Protein AF-J3M0I5-F1 (afdb_monomer_lite)

Organism: Oryza brachyantha (NCBI:txid4533)

pLDDT: mean 72.11, std 25.93, range [23.72, 98.25]

Foldseek 3Di:
DDDDDDDDDDDDDDDDDDDDDDDDDDDDDPPPPVVVVVPPDDDPDDDDDDDDDDDDDDDDDDDDDDDDDDDDDDDDDDDDDDDDDDDDDDDDPPPPDPPPAADFPPPDDDPDPQADDDLLVVLLVLLVVVQQVLLLVLQQVVPHDDWACCPNCPRNTFDPCVQQVQGGGHPVSLVVQQWQALCCVQVVVPVVSLQRLASYASHDNQSVVQSVLSCVLVSVCCRQQNDVLLVVLQRQQSSQLSLQQSQAPDNPDTGHHSLSSSLLSLLLVLLLCVLPVPRGPPSVVNNVVSVVVLVVVLVVLQDARRGNSSNVRSSLLSNLSSLARVHAFDPPPPPDPPDPDDSGDPVSVVSNVVSVVCNVVSVVVSVVCSNVSHRPCVVPVCSLSSRYDDDPVDDNPD

Sequence (398 aa):
MIKRAKARRFKPQTTSLWSSRHLRVRALPHLQLEQLHRRAVAPITRAGSAKPAAGRRAMSNADVEAGGPGREATTGIKPPPGRYNSSGNGPNAVAPAPPPFYYYDQGAAAQDRHHRTWVVPLVVIANVAMFVVVMYYNNCPANGRDCVGRSFLRRLSFQPFRENPVLGPTAATLRKYGALDWNRVVHGNQAWRLETSTWLHAGLIHLFANMISLLIIGIRLEQQFGFWKVGLVYLVSGFGGSVLSVLFISRNGITVGASGALFGLLGAMLSELITNWTIYSNRCAAMANLIIIAAINLALGILPRVDNFAHIGGFATGFLLGFVLLIQPQFGWSAHPSGTKSRYNAFQIVLLVLSVALLIAGFAAGLISVFKGVDGNAHCSWCHYLTCVPTSSWKCDK

Secondary structure (DSSP, 8-state):
-----------PPP-----------PPPPTTSSHHHHTSS------------------------------------------------------PPPPPSS----TTSS---------HHHHHHHHHHHHHHHHHHHH-HHHH-S--BTHHHHGGGPBPPTTT-TTS---HHHHHHHT-B-HHHHHTS--TTHHHHGGG--SSHHHHHHHHHHHHHHHHHHHHHH-HHHHHHHHHHHHHHHHHHHHHHS-TT--B--THHHHHHHHHHHHHHHHHTTTT-SSHHHHHHHHHHHHHHHHHHTTSTT--HHHHHHHHHHHHHHHHHHSPPPPTT--SS--S---SS-HHHHHHHHHHHHHHHHHHHHHHHHHHTT--GGGG-TTHHHHH---BTTB-S--

Radius of gyration: 33.64 Å; chains: 1; bounding box: 61×93×131 Å

InterPro domains:
  IPR002610 Peptidase S54, RHOMBOID-like [PTHR22936] (109-396)
  IPR022764 Peptidase S54, rhomboid domain [PF01694] (189-326)
  IPR035952 Rhomboid-like superfamily [G3DSA:1.20.1540.10] (111-331)
  IPR035952 Rhomboid-like superfamily [SSF144091] (113-330)

Structure (mmCIF, N/CA/C/O backbone):
data_AF-J3M0I5-F1
#
_entry.id   AF-J3M0I5-F1
#
loop_
_atom_site.group_PDB
_atom_site.id
_atom_site.type_symbol
_atom_site.label_atom_id
_atom_site.label_alt_id
_atom_site.label_comp_id
_atom_site.label_asym_id
_atom_site.label_entity_id
_atom_site.label_seq_id
_atom_site.pdbx_PDB_ins_code
_atom_site.Cartn_x
_atom_site.Cartn_y
_atom_site.Cartn_z
_atom_site.occupancy
_atom_site.B_iso_or_equiv
_atom_site.auth_seq_id
_atom_site.auth_comp_id
_atom_site.auth_asym_id
_atom_site.auth_atom_id
_atom_site.pdbx_PDB_model_num
ATOM 1 N N . MET A 1 1 ? -25.645 28.407 -54.787 1.00 40.44 1 MET A N 1
ATOM 2 C CA . MET A 1 1 ? -25.483 27.000 -55.217 1.00 40.44 1 MET A CA 1
ATOM 3 C C . MET A 1 1 ? -25.709 26.085 -54.022 1.00 40.44 1 MET A C 1
ATOM 5 O O . MET A 1 1 ? -24.934 26.118 -53.080 1.00 40.44 1 MET A O 1
ATOM 9 N N . ILE A 1 2 ? -26.809 25.334 -54.037 1.00 34.69 2 ILE A N 1
ATOM 10 C CA . ILE A 1 2 ? -27.231 24.386 -52.997 1.00 34.69 2 ILE A CA 1
ATOM 11 C C . ILE A 1 2 ? -26.858 22.978 -53.474 1.00 34.69 2 ILE A C 1
ATOM 13 O O . ILE A 1 2 ? -27.265 22.600 -54.571 1.00 34.69 2 ILE A O 1
ATOM 17 N N . LYS A 1 3 ? -26.169 22.172 -52.656 1.00 37.62 3 LYS A N 1
ATOM 18 C CA . LYS A 1 3 ? -26.198 20.704 -52.784 1.00 37.62 3 LYS A CA 1
ATOM 19 C C . LYS A 1 3 ? -26.337 20.046 -51.409 1.00 37.62 3 LYS A C 1
ATOM 21 O O . LYS A 1 3 ? -25.464 20.139 -50.558 1.00 37.62 3 LYS A O 1
ATOM 26 N N . ARG A 1 4 ? -27.490 19.393 -51.230 1.00 38.75 4 ARG A N 1
ATOM 27 C CA . ARG A 1 4 ? -27.859 18.472 -50.144 1.00 38.75 4 ARG A CA 1
ATOM 28 C C . ARG A 1 4 ? -27.265 17.081 -50.411 1.00 38.75 4 ARG A C 1
ATOM 30 O O . ARG A 1 4 ? -27.348 16.612 -51.541 1.00 38.75 4 ARG A O 1
ATOM 37 N N . ALA A 1 5 ? -26.838 16.372 -49.366 1.00 39.53 5 ALA A N 1
ATOM 38 C CA . ALA A 1 5 ? -26.763 14.903 -49.332 1.00 39.53 5 ALA A CA 1
ATOM 39 C C . ALA A 1 5 ? -26.934 14.430 -47.870 1.00 39.53 5 ALA A C 1
ATOM 41 O O . ALA A 1 5 ? -26.056 14.626 -47.043 1.00 39.53 5 ALA A O 1
ATOM 42 N N . LYS A 1 6 ? -28.172 14.175 -47.426 1.00 36.56 6 LYS A N 1
ATOM 43 C CA . LYS A 1 6 ? -28.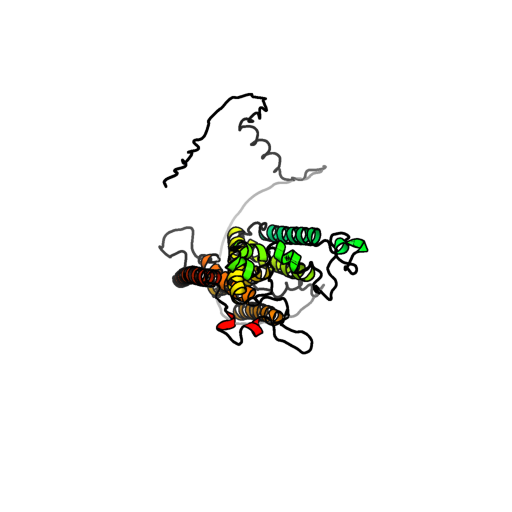838 12.862 -47.250 1.00 36.56 6 LYS A CA 1
ATOM 44 C C . LYS A 1 6 ? -28.169 11.930 -46.219 1.00 36.56 6 LYS A C 1
ATOM 46 O O . LYS A 1 6 ? -27.294 11.135 -46.537 1.00 36.56 6 LYS A O 1
ATOM 51 N N . ALA A 1 7 ? -28.694 11.996 -44.995 1.00 36.69 7 ALA A N 1
ATOM 52 C CA . ALA A 1 7 ? -28.496 11.035 -43.916 1.00 36.69 7 ALA A CA 1
ATOM 53 C C . ALA A 1 7 ? -29.126 9.667 -44.248 1.00 36.69 7 ALA A C 1
ATOM 55 O O . ALA A 1 7 ? -30.229 9.605 -44.801 1.00 36.69 7 ALA A O 1
ATOM 56 N N . ARG A 1 8 ? -28.467 8.569 -43.855 1.00 36.06 8 ARG A N 1
ATOM 57 C CA . ARG A 1 8 ? -29.060 7.222 -43.810 1.00 36.06 8 ARG A CA 1
ATOM 58 C C . ARG A 1 8 ? -29.048 6.694 -42.375 1.00 36.06 8 ARG A C 1
ATOM 60 O O . ARG A 1 8 ? -27.996 6.529 -41.772 1.00 36.06 8 ARG A O 1
ATOM 67 N N . ARG A 1 9 ? -30.256 6.444 -41.860 1.00 31.27 9 ARG A N 1
ATOM 68 C CA . ARG A 1 9 ? -30.563 5.669 -40.649 1.00 31.27 9 ARG A CA 1
ATOM 69 C C . ARG A 1 9 ? -30.159 4.207 -40.853 1.00 31.27 9 ARG A C 1
ATOM 71 O O . ARG A 1 9 ? -30.536 3.625 -41.866 1.00 31.27 9 ARG A O 1
ATOM 78 N N . PHE A 1 10 ? -29.526 3.602 -39.852 1.00 29.73 10 PHE A N 1
ATOM 79 C CA . PHE A 1 10 ? -29.475 2.149 -39.681 1.00 29.73 10 PHE A CA 1
ATOM 80 C C . PHE A 1 10 ? -30.422 1.759 -38.536 1.00 29.73 10 PHE A C 1
ATOM 82 O O . PHE A 1 10 ? -30.301 2.267 -37.424 1.00 29.73 10 PHE A O 1
ATOM 89 N N . LYS A 1 11 ? -31.396 0.893 -38.836 1.00 32.28 11 LYS A N 1
ATOM 90 C CA . LYS A 1 11 ? -32.210 0.140 -37.866 1.00 32.28 11 LYS A CA 1
ATOM 91 C C . LYS A 1 11 ? -31.782 -1.338 -37.931 1.00 32.28 11 LYS A C 1
ATOM 93 O O . LYS A 1 11 ? -31.337 -1.769 -38.995 1.00 32.28 11 LYS A O 1
ATOM 98 N N . PRO A 1 12 ? -31.904 -2.095 -36.829 1.00 33.06 12 PRO A N 1
ATOM 99 C CA . PRO A 1 12 ? -31.340 -3.435 -36.700 1.00 33.06 12 PRO A CA 1
ATOM 100 C C . PRO A 1 12 ? -32.236 -4.485 -37.368 1.00 33.06 12 PRO A C 1
ATOM 102 O O . PRO A 1 12 ? -33.461 -4.404 -37.282 1.00 33.06 12 PRO A O 1
ATOM 105 N N . GLN A 1 13 ? -31.619 -5.47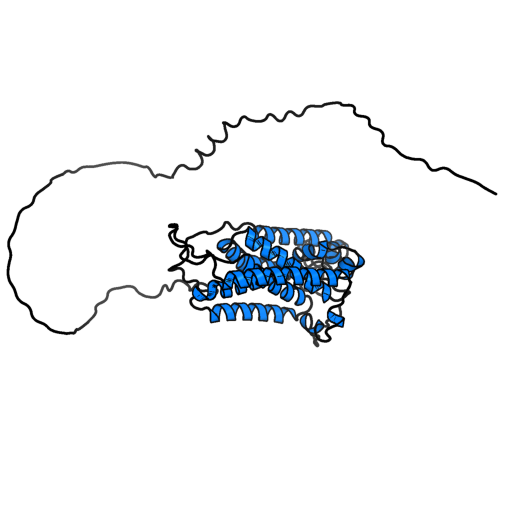7 -38.012 1.00 31.14 13 GLN A N 1
ATOM 106 C CA . GLN A 1 13 ? -32.302 -6.676 -38.490 1.00 31.14 13 GLN A CA 1
ATOM 107 C C . GLN A 1 13 ? -32.185 -7.793 -37.452 1.00 31.14 13 GLN A C 1
ATOM 109 O O . GLN A 1 13 ? -31.100 -8.220 -37.068 1.00 31.14 13 GLN A O 1
ATOM 114 N N . THR A 1 14 ? -33.353 -8.244 -37.019 1.00 33.69 14 THR A N 1
ATOM 115 C CA . THR A 1 14 ? -33.641 -9.513 -36.363 1.00 33.69 14 THR A CA 1
ATOM 116 C C . THR A 1 14 ? -33.675 -10.635 -37.400 1.00 33.69 14 THR A C 1
ATOM 118 O O . THR A 1 14 ? -34.446 -10.525 -38.348 1.00 33.69 14 THR A O 1
ATOM 121 N N . THR A 1 15 ? -32.974 -11.745 -37.165 1.00 32.31 15 THR A N 1
ATOM 122 C CA . THR A 1 15 ? -33.379 -13.076 -37.653 1.00 32.31 15 THR A CA 1
ATOM 123 C C . THR A 1 15 ? -32.883 -14.144 -36.684 1.00 32.31 15 THR A C 1
ATOM 125 O O . THR A 1 15 ? -31.686 -14.396 -36.571 1.00 32.31 15 THR A O 1
ATOM 128 N N . SER A 1 16 ? -33.829 -14.767 -35.983 1.00 27.48 16 SER A N 1
ATOM 129 C CA . SER A 1 16 ? -33.692 -16.095 -35.393 1.00 27.48 16 SER A CA 1
ATOM 130 C C . SER A 1 16 ? -33.729 -17.147 -36.499 1.00 27.48 16 SER A C 1
ATOM 132 O O . SER A 1 16 ? -34.573 -17.020 -37.382 1.00 27.48 16 SER A O 1
ATOM 134 N N . LEU A 1 17 ? -32.935 -18.213 -36.398 1.00 28.36 17 LEU A N 1
ATOM 135 C CA . LEU A 1 17 ? -33.374 -19.571 -36.738 1.00 28.36 17 LEU A CA 1
ATOM 136 C C . LEU A 1 17 ? -32.402 -20.598 -36.144 1.00 28.36 17 LEU A C 1
ATOM 138 O O . LEU A 1 17 ? -31.183 -20.458 -36.190 1.00 28.36 17 LEU A O 1
ATOM 142 N N . TRP A 1 18 ? -33.014 -21.590 -35.511 1.00 26.55 18 TRP A N 1
ATOM 143 C CA . TRP A 1 18 ? -32.438 -22.704 -34.778 1.00 26.55 18 TRP A CA 1
ATOM 144 C C . TRP A 1 18 ? -31.702 -23.712 -35.672 1.00 26.55 18 TRP A C 1
ATOM 146 O O . TRP A 1 18 ? -32.172 -24.036 -36.757 1.00 26.55 18 TRP A O 1
ATOM 156 N N . SER A 1 19 ? -30.666 -24.352 -35.122 1.00 27.03 19 SER A N 1
ATOM 157 C CA . SER A 1 19 ? -30.478 -25.800 -35.282 1.00 27.03 19 SER A CA 1
ATOM 158 C C . SER A 1 19 ? -29.707 -26.375 -34.094 1.00 27.03 19 SER A C 1
ATOM 160 O O . SER A 1 19 ? -28.512 -26.148 -33.912 1.00 27.03 19 SER A O 1
ATOM 162 N N . SER A 1 20 ? -30.437 -27.145 -33.296 1.00 30.17 20 SER A N 1
ATOM 163 C CA . SER A 1 20 ? -30.013 -27.895 -32.122 1.00 30.17 20 SER A CA 1
ATOM 164 C C . SER A 1 20 ? -29.035 -29.027 -32.458 1.00 30.17 20 SER A C 1
ATOM 166 O O . SER A 1 20 ? -29.315 -29.863 -33.315 1.00 30.17 20 SER A O 1
ATOM 168 N N . ARG A 1 21 ? -27.948 -29.151 -31.688 1.00 31.95 21 ARG A N 1
ATOM 169 C CA . ARG A 1 21 ? -27.343 -30.454 -31.365 1.00 31.95 21 ARG A CA 1
ATOM 170 C C . ARG A 1 21 ? -27.165 -30.559 -29.854 1.00 31.95 21 ARG A C 1
ATOM 172 O O . ARG A 1 21 ? -26.627 -29.674 -29.201 1.00 31.95 21 ARG A O 1
ATOM 179 N N . HIS A 1 22 ? -27.727 -31.636 -29.325 1.00 32.34 22 HIS A N 1
ATOM 180 C CA . HIS A 1 22 ? -27.934 -31.931 -27.918 1.00 32.34 22 HIS A CA 1
ATOM 181 C C . HIS A 1 22 ? -26.632 -32.192 -27.143 1.00 32.34 22 HIS A C 1
ATOM 183 O O . HIS A 1 22 ? -25.903 -33.120 -27.477 1.00 32.34 22 HIS A O 1
ATOM 189 N N . LEU A 1 23 ? -26.443 -31.504 -26.013 1.00 30.03 23 LEU A N 1
ATOM 190 C CA . LEU A 1 23 ? -25.776 -32.067 -24.833 1.00 30.03 23 LEU A CA 1
ATOM 191 C C . LEU A 1 23 ? -26.780 -32.025 -23.672 1.00 30.03 23 LEU A C 1
ATOM 193 O O . LEU A 1 23 ? -27.105 -30.963 -23.148 1.00 30.03 23 LEU A O 1
ATOM 197 N N . ARG A 1 24 ? -27.328 -33.189 -23.306 1.00 29.41 24 ARG A N 1
ATOM 198 C CA . ARG A 1 24 ? -28.183 -33.345 -22.121 1.00 29.41 24 ARG A CA 1
ATOM 199 C C . ARG A 1 24 ? -27.282 -33.476 -20.895 1.00 29.41 24 ARG A C 1
ATOM 201 O O . ARG A 1 24 ? -26.680 -34.526 -20.701 1.00 29.41 24 ARG A O 1
ATOM 208 N N . VAL A 1 25 ? -27.234 -32.455 -20.046 1.00 34.16 25 VAL A N 1
ATOM 209 C CA . VAL A 1 25 ? -26.790 -32.617 -18.656 1.00 34.16 25 VAL A CA 1
ATOM 210 C C . VAL A 1 25 ? -28.005 -33.103 -17.867 1.00 34.16 25 VAL A C 1
ATOM 212 O O . VAL A 1 25 ? -28.961 -32.359 -17.661 1.00 34.16 25 VAL A O 1
ATOM 215 N N . ARG A 1 26 ? -28.018 -34.388 -17.497 1.00 31.42 26 ARG A N 1
ATOM 216 C CA . ARG A 1 26 ? -29.010 -34.940 -16.564 1.00 31.42 26 ARG A CA 1
ATOM 217 C C . ARG A 1 26 ? -28.758 -34.337 -15.181 1.00 31.42 26 ARG A C 1
ATOM 219 O O . ARG A 1 26 ? -27.691 -34.541 -14.612 1.00 31.42 26 ARG A O 1
ATOM 226 N N . ALA A 1 27 ? -29.751 -33.635 -14.645 1.00 37.94 27 ALA A N 1
ATOM 227 C CA . ALA A 1 27 ? -29.826 -33.315 -13.228 1.00 37.94 27 ALA A CA 1
ATOM 228 C C . ALA A 1 27 ? -30.004 -34.619 -12.427 1.00 37.94 27 ALA A C 1
ATOM 230 O O . ALA A 1 27 ? -30.891 -35.419 -12.730 1.00 37.94 27 ALA A O 1
ATOM 231 N N . LEU A 1 28 ? -29.141 -34.845 -11.436 1.00 37.66 28 LEU A N 1
ATOM 232 C CA . LEU A 1 28 ? -29.296 -35.916 -10.451 1.00 37.66 28 LEU A CA 1
ATOM 233 C C . LEU A 1 28 ? -30.324 -35.496 -9.383 1.00 37.66 28 LEU A C 1
ATOM 235 O O . LEU A 1 28 ? -30.298 -34.344 -8.946 1.00 37.66 28 LEU A O 1
ATOM 239 N N . PRO A 1 29 ? -31.216 -36.399 -8.939 1.00 37.56 29 PRO A N 1
ATOM 240 C CA . PRO A 1 29 ? -32.193 -36.102 -7.902 1.00 37.56 29 PRO A CA 1
ATOM 241 C C . PRO A 1 29 ? -31.541 -35.989 -6.516 1.00 37.56 29 PRO A C 1
ATOM 243 O O . PRO A 1 29 ? -30.592 -36.691 -6.168 1.00 37.56 29 PRO A O 1
ATOM 246 N N . HIS A 1 30 ? -32.117 -35.101 -5.713 1.00 46.66 30 HIS A N 1
ATOM 247 C CA . HIS A 1 30 ? -31.632 -34.527 -4.455 1.00 46.66 30 HIS A CA 1
ATOM 248 C C . HIS A 1 30 ? -31.525 -35.502 -3.252 1.00 46.66 30 HIS A C 1
ATOM 250 O O . HIS A 1 30 ? -31.496 -35.059 -2.106 1.00 46.66 30 HIS A O 1
ATOM 256 N N . LEU A 1 31 ? -31.465 -36.820 -3.483 1.00 42.38 31 LEU A N 1
ATOM 257 C CA . LEU A 1 31 ? -31.571 -37.860 -2.444 1.00 42.38 31 LEU A CA 1
ATOM 258 C C . LEU A 1 31 ? -30.340 -38.775 -2.287 1.00 42.38 31 LEU A C 1
ATOM 260 O O . LEU A 1 31 ? -30.365 -39.676 -1.454 1.00 42.38 31 LEU A O 1
ATOM 264 N N . GLN A 1 32 ? -29.239 -38.537 -3.012 1.00 41.81 32 GLN A N 1
ATOM 265 C CA . GLN A 1 32 ? -28.004 -39.342 -2.897 1.00 41.81 32 GLN A CA 1
ATOM 266 C C . GLN A 1 32 ? -26.798 -38.632 -2.248 1.00 41.81 32 GLN A C 1
ATOM 268 O O . GLN A 1 32 ? -25.784 -39.283 -2.002 1.00 41.81 32 GLN A O 1
ATOM 273 N N . LEU A 1 33 ? -26.889 -37.343 -1.887 1.00 39.19 33 LEU A N 1
ATOM 274 C CA . LEU A 1 33 ? -25.791 -36.638 -1.195 1.00 39.19 33 LEU A CA 1
ATOM 275 C C . LEU A 1 33 ? -25.746 -36.882 0.331 1.00 39.19 33 LEU A C 1
ATOM 277 O O . LEU A 1 33 ? -24.679 -36.794 0.934 1.00 39.19 33 LEU A O 1
ATOM 281 N N . GLU A 1 34 ? -26.867 -37.254 0.955 1.00 43.03 34 GLU A N 1
ATOM 282 C CA . GLU A 1 34 ? -26.967 -37.514 2.407 1.00 43.03 34 GLU A CA 1
ATOM 283 C C . GLU A 1 34 ? -26.270 -38.823 2.844 1.00 43.03 34 GLU A C 1
ATOM 285 O O . GLU A 1 34 ? -25.836 -38.950 3.989 1.00 43.03 34 GLU A O 1
ATOM 290 N N . GLN A 1 35 ? -26.084 -39.794 1.939 1.00 41.84 35 GLN A N 1
ATOM 291 C CA . GLN A 1 35 ? -25.444 -41.081 2.266 1.00 41.84 35 GLN A CA 1
ATOM 292 C C . GLN A 1 35 ? -23.913 -41.087 2.119 1.00 41.84 35 GLN A C 1
ATOM 294 O O . GLN A 1 35 ? -23.253 -41.920 2.742 1.00 41.84 35 GLN A O 1
ATOM 299 N N . LEU A 1 36 ? -23.323 -40.143 1.375 1.00 37.94 36 LEU A N 1
ATOM 300 C CA . LEU A 1 36 ? -21.862 -39.981 1.314 1.00 37.94 36 LEU A CA 1
ATOM 301 C C . LEU A 1 36 ? -21.307 -39.195 2.510 1.00 37.94 36 LEU A C 1
ATOM 303 O O . LEU A 1 36 ? -20.164 -39.418 2.907 1.00 37.94 36 LEU A O 1
ATOM 307 N N . HIS A 1 37 ? -22.122 -38.354 3.154 1.00 41.34 37 HIS A N 1
ATOM 308 C CA . HIS A 1 37 ? -21.683 -37.574 4.312 1.00 41.34 37 HIS A CA 1
ATOM 309 C C . HIS A 1 37 ? -21.604 -38.398 5.616 1.00 41.34 37 HIS A C 1
ATOM 311 O O . HIS A 1 37 ? -20.812 -38.066 6.499 1.00 41.34 37 HIS A O 1
ATOM 317 N N . ARG A 1 38 ? -22.346 -39.515 5.724 1.00 40.78 38 ARG A N 1
ATOM 318 C CA . ARG A 1 38 ? -22.337 -40.408 6.906 1.00 40.78 38 ARG A CA 1
ATOM 319 C C . ARG A 1 38 ? -21.233 -41.476 6.914 1.00 40.78 38 ARG A C 1
ATOM 321 O O . ARG A 1 38 ? -21.088 -42.170 7.913 1.00 40.78 38 ARG A O 1
ATOM 328 N N . ARG A 1 39 ? -20.440 -41.620 5.842 1.00 40.19 39 ARG A N 1
ATOM 329 C CA . ARG A 1 39 ? -19.335 -42.606 5.765 1.00 40.19 39 ARG A CA 1
ATOM 330 C C . ARG A 1 39 ? -17.931 -42.026 5.981 1.00 40.19 39 ARG A C 1
ATOM 332 O O . ARG A 1 39 ? -16.982 -42.796 6.043 1.00 40.19 39 ARG A O 1
ATOM 339 N N . ALA A 1 40 ? -17.786 -40.709 6.142 1.00 39.78 40 ALA A N 1
ATOM 340 C CA . ALA A 1 40 ? -16.486 -40.067 6.384 1.00 39.78 40 ALA A CA 1
ATOM 341 C C . ALA A 1 40 ? -16.225 -39.700 7.860 1.00 39.78 40 ALA A C 1
ATOM 343 O O . ALA A 1 40 ? -15.152 -39.201 8.184 1.00 39.78 40 ALA A O 1
ATOM 344 N N . VAL A 1 41 ? -17.184 -39.946 8.761 1.00 44.97 41 VAL A N 1
ATOM 345 C CA . VAL A 1 41 ? -17.049 -39.673 10.200 1.00 44.97 41 VAL A CA 1
ATOM 346 C C . VAL A 1 41 ? -17.563 -40.880 10.984 1.00 44.97 41 VAL A C 1
ATOM 348 O O . VAL A 1 41 ? -18.694 -40.900 11.459 1.00 44.97 41 VAL A O 1
ATOM 351 N N . ALA A 1 42 ? -16.731 -41.914 11.087 1.00 32.38 42 ALA A N 1
ATOM 352 C CA . ALA A 1 42 ? -16.881 -42.969 12.085 1.00 32.38 42 ALA A CA 1
ATOM 353 C C . ALA A 1 42 ? -15.592 -43.015 12.930 1.00 32.38 42 ALA A C 1
ATOM 355 O O . ALA A 1 42 ? -14.499 -42.936 12.364 1.00 32.38 42 ALA A O 1
ATOM 356 N N . PRO A 1 43 ? -15.698 -43.077 14.268 1.00 33.06 43 PRO A N 1
ATOM 357 C CA . PRO A 1 43 ? -14.557 -42.974 15.169 1.00 33.06 43 PRO A CA 1
ATOM 358 C C . PRO A 1 43 ? -13.680 -44.231 15.113 1.00 33.06 43 PRO A C 1
ATOM 360 O O . PRO A 1 43 ? -14.177 -45.355 15.059 1.00 33.06 43 PRO A O 1
ATOM 363 N N . ILE A 1 44 ? -12.361 -44.035 15.179 1.00 34.91 44 ILE A N 1
ATOM 364 C CA . ILE A 1 44 ? -11.383 -45.111 15.371 1.00 34.91 44 ILE A CA 1
ATOM 365 C C . ILE A 1 44 ? -11.527 -45.613 16.814 1.00 34.91 44 ILE A C 1
ATOM 367 O O . ILE A 1 44 ? -10.892 -45.101 17.735 1.00 34.91 44 ILE A O 1
ATOM 371 N N . THR A 1 45 ? -12.384 -46.611 17.023 1.00 31.14 45 THR A N 1
ATOM 372 C CA . THR A 1 45 ? -12.400 -47.422 18.245 1.00 31.14 45 THR A CA 1
ATOM 373 C C . THR A 1 45 ? -11.598 -48.697 18.023 1.00 31.14 45 THR A C 1
ATOM 375 O O . THR A 1 45 ? -11.872 -49.495 17.130 1.00 31.14 45 THR A O 1
ATOM 378 N N . ARG A 1 46 ? -10.580 -48.852 18.866 1.00 36.28 46 ARG A N 1
ATOM 379 C CA . ARG A 1 46 ? -9.632 -49.961 18.962 1.00 36.28 46 ARG A CA 1
ATOM 380 C C . ARG A 1 46 ? -10.333 -51.244 19.443 1.00 36.28 46 ARG A C 1
ATOM 382 O O . ARG A 1 46 ? -10.898 -51.248 20.530 1.00 36.28 46 ARG A O 1
ATOM 389 N N . ALA A 1 47 ? -10.228 -52.328 18.677 1.00 30.30 47 ALA A N 1
ATOM 390 C CA . ALA A 1 47 ? -10.462 -53.719 19.094 1.00 30.30 47 ALA A CA 1
ATOM 391 C C . ALA A 1 47 ? -9.727 -54.637 18.094 1.00 30.30 47 ALA A C 1
ATOM 393 O O . ALA A 1 47 ? -9.771 -54.364 16.902 1.00 30.30 47 ALA A O 1
ATOM 394 N N . GLY A 1 48 ? -9.012 -55.706 18.440 1.00 29.28 48 GLY A N 1
ATOM 395 C CA . GLY A 1 48 ? -8.683 -56.351 19.709 1.00 29.28 48 GLY A CA 1
ATOM 396 C C . GLY A 1 48 ? -7.865 -57.622 19.406 1.00 29.28 48 GLY A C 1
ATOM 397 O O . GLY A 1 48 ? -7.814 -58.060 18.260 1.00 29.28 48 GLY A O 1
ATOM 398 N N . SER A 1 49 ? -7.243 -58.232 20.416 1.00 27.38 49 SER A N 1
ATOM 399 C CA . SER A 1 49 ? -6.975 -59.677 20.424 1.00 27.38 49 SER A CA 1
ATOM 400 C C . SER A 1 49 ? -6.904 -60.179 21.868 1.00 27.38 49 SER A C 1
ATOM 402 O O . SER A 1 49 ? -6.287 -59.550 22.723 1.00 27.38 49 SER A O 1
ATOM 404 N N . ALA A 1 50 ? -7.617 -61.279 22.104 1.00 31.75 50 ALA A N 1
ATOM 405 C CA . ALA A 1 50 ? -7.918 -61.959 23.366 1.00 31.75 50 ALA A CA 1
ATOM 406 C C . ALA A 1 50 ? -6.681 -62.695 23.959 1.00 31.75 50 ALA A C 1
ATOM 408 O O . ALA A 1 50 ? -5.673 -62.800 23.269 1.00 31.75 50 ALA A O 1
ATOM 409 N N . LYS A 1 51 ? -6.638 -63.274 25.177 1.00 33.03 51 LYS A N 1
ATOM 410 C CA . LYS A 1 51 ? -7.611 -64.072 25.975 1.00 33.03 51 LYS A CA 1
ATOM 411 C C . LYS A 1 51 ? -6.972 -64.379 27.389 1.00 33.03 51 LYS A C 1
ATOM 413 O O . LYS A 1 51 ? -5.939 -63.786 27.673 1.00 33.03 51 LYS A O 1
ATOM 418 N N . PRO A 1 52 ? -7.498 -65.271 28.270 1.00 44.41 52 PRO A N 1
ATOM 419 C CA . PRO A 1 52 ? -8.302 -64.987 29.479 1.00 44.41 52 PRO A CA 1
ATOM 420 C C . PRO A 1 52 ? -7.652 -65.381 30.843 1.00 44.41 52 PRO A C 1
ATOM 422 O O . PRO A 1 52 ? -6.669 -66.110 30.850 1.00 44.41 52 PRO A O 1
ATOM 425 N N . ALA A 1 53 ? -8.268 -65.007 31.987 1.00 29.19 53 ALA A N 1
ATOM 426 C CA . ALA A 1 53 ? -8.686 -65.923 33.083 1.00 29.19 53 ALA A CA 1
ATOM 427 C C . ALA A 1 53 ? -9.025 -65.229 34.435 1.00 29.19 53 ALA A C 1
ATOM 429 O O . ALA A 1 53 ? -8.221 -64.494 34.986 1.00 29.19 53 ALA A O 1
ATOM 430 N N . ALA A 1 54 ? -10.202 -65.602 34.966 1.00 30.14 54 ALA A N 1
ATOM 431 C CA . ALA A 1 54 ? -10.551 -65.951 36.358 1.00 30.14 54 ALA A CA 1
ATOM 432 C C . ALA A 1 54 ? -10.465 -64.955 37.549 1.00 30.14 54 ALA A C 1
ATOM 434 O O . ALA A 1 54 ? -9.418 -64.420 37.879 1.00 30.14 54 ALA A O 1
ATOM 435 N N . GLY A 1 55 ? -11.571 -64.917 38.321 1.00 27.62 55 GLY A N 1
ATOM 436 C CA . GLY A 1 55 ? -11.613 -64.631 39.773 1.00 27.62 55 GLY A CA 1
ATOM 437 C C . GLY A 1 55 ? -12.563 -63.494 40.180 1.00 27.62 55 GLY A C 1
ATOM 438 O O . GLY A 1 55 ? -12.194 -62.338 40.069 1.00 27.62 55 GLY A O 1
ATOM 439 N N . ARG A 1 56 ? -13.848 -63.769 40.494 1.00 29.55 56 ARG A N 1
ATOM 440 C CA . ARG A 1 56 ? -14.466 -63.708 41.857 1.00 29.55 56 ARG A CA 1
ATOM 441 C C . ARG A 1 56 ? -13.983 -62.506 42.703 1.00 29.55 56 ARG A C 1
ATOM 443 O O . ARG A 1 56 ? -12.796 -62.392 42.935 1.00 29.55 56 ARG A O 1
ATOM 450 N N . ARG A 1 57 ? -14.818 -61.646 43.301 1.00 28.28 57 ARG A N 1
ATOM 451 C CA . ARG A 1 57 ? -16.028 -61.900 44.112 1.00 28.28 57 ARG A CA 1
ATOM 452 C C . ARG A 1 57 ? -16.692 -60.546 44.452 1.00 28.28 57 ARG A C 1
ATOM 454 O O . ARG A 1 57 ? -15.995 -59.548 44.583 1.00 28.28 57 ARG A O 1
ATOM 461 N N . ALA A 1 58 ? -18.012 -60.545 44.620 1.00 27.06 58 ALA A N 1
ATOM 462 C CA . ALA A 1 58 ? -18.816 -59.447 45.163 1.00 27.06 58 ALA A CA 1
ATOM 463 C C . ALA A 1 58 ? -18.978 -59.560 46.696 1.00 27.06 58 ALA A C 1
ATOM 465 O O . ALA A 1 58 ? -18.784 -60.658 47.218 1.00 27.06 58 ALA A O 1
ATOM 466 N N . MET A 1 59 ? -19.367 -58.448 47.346 1.00 27.59 59 MET A N 1
ATOM 467 C CA . MET A 1 59 ? -20.147 -58.247 48.606 1.00 27.59 59 MET A CA 1
ATOM 468 C C . MET A 1 59 ? -19.673 -56.920 49.239 1.00 27.59 59 MET A C 1
ATOM 470 O O . MET A 1 59 ? -18.471 -56.741 49.383 1.00 27.59 59 MET A O 1
ATOM 474 N N . SER A 1 60 ? -20.453 -55.851 49.446 1.00 27.36 60 SER A N 1
ATOM 475 C CA . SER A 1 60 ? -21.782 -55.579 50.041 1.00 27.36 60 SER A CA 1
ATOM 476 C C . SER A 1 60 ? -21.782 -55.316 51.561 1.00 27.36 60 SER A C 1
ATOM 478 O O . SER A 1 60 ? -21.610 -56.249 52.337 1.00 27.36 60 SER A O 1
ATOM 480 N N . ASN A 1 61 ? -22.165 -54.072 51.885 1.00 29.50 61 ASN A N 1
ATOM 481 C CA . ASN A 1 61 ? -23.061 -53.591 52.953 1.00 29.50 61 ASN A CA 1
ATOM 482 C C . ASN A 1 61 ? -22.618 -53.362 54.414 1.00 29.50 61 ASN A C 1
ATOM 484 O O . ASN A 1 61 ? -21.967 -54.198 55.026 1.00 29.50 61 ASN A O 1
ATOM 488 N N . ALA A 1 62 ? -23.229 -52.269 54.919 1.00 29.80 62 ALA A N 1
ATOM 489 C CA . ALA A 1 62 ? -23.743 -51.963 56.268 1.00 29.80 62 ALA A CA 1
ATOM 490 C C . ALA A 1 62 ? -22.705 -51.572 57.339 1.00 29.80 62 ALA A C 1
ATOM 492 O O . ALA A 1 62 ? -21.769 -52.320 57.587 1.00 29.80 62 ALA A O 1
ATOM 493 N N . ASP A 1 63 ? -22.695 -50.340 57.868 1.00 28.17 63 ASP A N 1
ATOM 494 C CA . ASP A 1 63 ? -23.667 -49.588 58.708 1.00 28.17 63 ASP A CA 1
ATOM 495 C C . ASP A 1 63 ? -23.419 -49.790 60.218 1.00 28.17 63 ASP A C 1
ATOM 497 O O . ASP A 1 63 ? -23.074 -50.889 60.640 1.00 28.17 63 ASP A O 1
ATOM 501 N N . VAL A 1 64 ? -23.710 -48.720 60.986 1.00 31.45 64 VAL A N 1
ATOM 502 C CA . VAL A 1 64 ? -24.127 -48.653 62.415 1.00 31.45 64 VAL A CA 1
ATOM 503 C C . VAL A 1 64 ? -23.195 -47.895 63.401 1.00 31.45 64 VAL A C 1
ATOM 505 O O . VAL A 1 64 ? -22.153 -48.398 63.799 1.00 31.45 64 VAL A O 1
ATOM 508 N N . GLU A 1 65 ? -23.692 -46.695 63.786 1.00 28.80 65 GLU A N 1
ATOM 509 C CA . GLU A 1 65 ? -23.756 -46.011 65.117 1.00 28.80 65 GLU A CA 1
ATOM 510 C C . GLU A 1 65 ? -22.484 -45.729 65.952 1.00 28.80 65 GLU A C 1
ATOM 512 O O . GLU A 1 65 ? -21.489 -46.425 65.856 1.00 28.80 65 GLU A O 1
ATOM 517 N N . ALA A 1 66 ? -22.419 -44.803 66.922 1.00 27.41 66 ALA A N 1
ATOM 518 C CA . ALA A 1 66 ? -23.062 -43.537 67.321 1.00 27.41 66 ALA A CA 1
ATOM 519 C C . ALA A 1 66 ? -22.391 -43.122 68.664 1.00 27.41 66 ALA A C 1
ATOM 521 O O . ALA A 1 66 ? -21.998 -43.996 69.432 1.00 27.41 66 ALA A O 1
ATOM 522 N N . GLY A 1 67 ? -22.318 -41.820 68.994 1.00 26.00 67 GLY A N 1
ATOM 523 C CA . GLY A 1 67 ? -22.111 -41.333 70.379 1.00 26.00 67 GLY A CA 1
ATOM 524 C C . GLY A 1 67 ? -20.946 -40.349 70.610 1.00 26.00 67 GLY A C 1
ATOM 525 O O . GLY A 1 67 ? -19.783 -40.723 70.527 1.00 26.00 67 GLY A O 1
ATOM 526 N N . GLY A 1 68 ? -21.261 -39.085 70.941 1.00 23.72 68 GLY A N 1
ATOM 527 C CA . GLY A 1 68 ? -20.331 -38.111 71.565 1.00 23.72 68 GLY A CA 1
ATOM 528 C C . GLY A 1 68 ? -20.408 -38.154 73.107 1.00 23.72 68 GLY A C 1
ATOM 529 O O . GLY A 1 68 ? -20.928 -39.142 73.624 1.00 23.72 68 GLY A O 1
ATOM 530 N N . PRO A 1 69 ? -20.045 -37.094 73.875 1.00 42.12 69 PRO A N 1
ATOM 531 C CA . PRO A 1 69 ? -19.331 -35.848 73.539 1.00 42.12 69 PRO A CA 1
ATOM 532 C C . PRO A 1 69 ? -18.154 -35.516 74.509 1.00 42.12 69 PRO A C 1
ATOM 534 O O . PRO A 1 69 ? -18.023 -36.102 75.578 1.00 42.12 69 PRO A O 1
ATOM 537 N N . GLY A 1 70 ? -17.332 -34.503 74.197 1.00 26.88 70 GLY A N 1
ATOM 538 C CA . GLY A 1 70 ? -16.329 -33.962 75.133 1.00 26.88 70 GLY A CA 1
ATOM 539 C C . GLY A 1 70 ? -15.722 -32.635 74.666 1.00 26.88 70 GLY A C 1
ATOM 540 O O . GLY A 1 70 ? -15.168 -32.557 73.576 1.00 26.88 70 GLY A O 1
ATOM 541 N N . ARG A 1 71 ? -15.888 -31.583 75.477 1.00 27.73 71 ARG A N 1
ATOM 542 C CA . ARG A 1 71 ? -15.396 -30.205 75.288 1.00 27.73 71 ARG A CA 1
ATOM 543 C C . ARG A 1 71 ? -13.894 -30.102 75.580 1.00 27.73 71 ARG A C 1
ATOM 545 O O . ARG A 1 71 ? -13.477 -30.666 76.578 1.00 27.73 71 ARG A O 1
ATOM 552 N N . GLU A 1 72 ? -13.169 -29.249 74.851 1.00 28.16 72 GLU A N 1
ATOM 553 C CA . GLU A 1 72 ? -12.321 -28.189 75.435 1.00 28.16 72 GLU A CA 1
ATOM 554 C C . GLU A 1 72 ? -11.765 -27.242 74.360 1.00 28.16 72 GLU A C 1
ATOM 556 O O . GLU A 1 72 ? -11.456 -27.639 73.239 1.00 28.16 72 GLU A O 1
ATOM 561 N N . ALA A 1 73 ? -11.688 -25.960 74.712 1.00 28.14 73 ALA A N 1
ATOM 562 C CA . ALA A 1 73 ? -11.170 -24.864 73.903 1.00 28.14 73 ALA A CA 1
ATOM 563 C C . ALA A 1 73 ? -9.881 -24.333 74.543 1.00 28.14 73 ALA A C 1
ATOM 565 O O . ALA A 1 73 ? -9.825 -24.267 75.765 1.00 28.14 73 ALA A O 1
ATOM 566 N N . THR A 1 74 ? -8.893 -23.914 73.744 1.00 29.33 74 THR A N 1
ATOM 567 C CA . THR A 1 74 ? -7.888 -22.853 74.037 1.00 29.33 74 THR A CA 1
ATOM 568 C C . THR A 1 74 ? -6.937 -22.725 72.828 1.00 29.33 74 THR A C 1
ATOM 570 O O . THR A 1 74 ? -6.382 -23.708 72.359 1.00 29.33 74 THR A O 1
ATOM 573 N N . THR A 1 75 ? -7.004 -21.620 72.070 1.00 27.75 75 THR A N 1
ATOM 574 C CA . THR A 1 75 ? -6.050 -20.479 72.028 1.00 27.75 75 THR A CA 1
ATOM 575 C C . THR A 1 75 ? -4.592 -20.813 71.676 1.00 27.75 75 THR A C 1
ATOM 577 O O . THR A 1 75 ? -3.943 -21.539 72.418 1.00 27.75 75 THR A O 1
ATOM 580 N N . GLY A 1 76 ? -4.018 -20.140 70.665 1.00 25.89 76 GLY A N 1
ATOM 581 C CA . GLY A 1 76 ? -2.562 -19.908 70.616 1.00 25.89 76 GLY A CA 1
ATOM 582 C C . GLY A 1 76 ? -1.906 -19.909 69.232 1.00 25.89 76 GLY A C 1
ATOM 583 O O . GLY A 1 76 ? -2.078 -20.823 68.442 1.00 25.89 76 GLY A O 1
ATOM 584 N N . ILE A 1 77 ? -1.131 -18.864 68.954 1.00 27.36 77 ILE A N 1
ATOM 585 C CA . ILE A 1 77 ? -0.489 -18.466 67.689 1.00 27.36 77 ILE A CA 1
ATOM 586 C C . ILE A 1 77 ? 0.941 -19.068 67.528 1.00 27.36 77 ILE A C 1
ATOM 588 O O . ILE A 1 77 ? 1.715 -18.894 68.456 1.00 27.36 77 ILE A O 1
ATOM 592 N N . LYS A 1 78 ? 1.281 -19.625 66.329 1.00 28.25 78 LYS A N 1
ATOM 593 C CA . LYS A 1 78 ? 2.603 -19.754 65.588 1.00 28.25 78 LYS A CA 1
ATOM 594 C C . LYS A 1 78 ? 3.896 -20.280 66.309 1.00 28.25 78 LYS A C 1
ATOM 596 O O . LYS A 1 78 ? 3.981 -20.160 67.517 1.00 28.25 78 LYS A O 1
ATOM 601 N N . PRO A 1 79 ? 5.043 -20.581 65.620 1.00 40.62 79 PRO A N 1
ATOM 602 C CA . PRO A 1 79 ? 5.390 -21.265 64.345 1.00 40.62 79 PRO A CA 1
ATOM 603 C C . PRO A 1 79 ? 6.524 -22.361 64.546 1.00 40.62 79 PRO A C 1
ATOM 605 O O . PRO A 1 79 ? 6.493 -23.017 65.577 1.00 40.62 79 PRO A O 1
ATOM 608 N N . PRO A 1 80 ? 7.495 -22.612 63.616 1.00 49.97 80 PRO A N 1
ATOM 609 C CA . PRO A 1 80 ? 7.811 -23.856 62.866 1.00 49.97 80 PRO A CA 1
ATOM 610 C C . PRO A 1 80 ? 8.969 -24.732 63.457 1.00 49.97 80 PRO A C 1
ATOM 612 O O . PRO A 1 80 ? 9.447 -24.429 64.546 1.00 49.97 80 PRO A O 1
ATOM 615 N N . PRO A 1 81 ? 9.477 -25.794 62.774 1.00 35.31 81 PRO A N 1
ATOM 616 C CA . PRO A 1 81 ? 10.637 -25.615 61.871 1.00 35.31 81 PRO A CA 1
ATOM 617 C C . PRO A 1 81 ? 10.687 -26.586 60.665 1.00 35.31 81 PRO A C 1
ATOM 619 O O . PRO A 1 81 ? 10.072 -27.647 60.651 1.00 35.31 81 PRO A O 1
ATOM 622 N N . GLY A 1 82 ? 11.458 -26.230 59.633 1.00 28.64 82 GLY A N 1
ATOM 623 C CA . GLY A 1 82 ? 11.762 -27.123 58.507 1.00 28.64 82 GLY A CA 1
ATOM 624 C C . GLY A 1 82 ? 13.042 -27.941 58.705 1.00 28.64 82 GLY A C 1
ATOM 625 O O . GLY A 1 82 ? 13.943 -27.491 59.406 1.00 28.64 82 GLY A O 1
ATOM 626 N N . ARG A 1 83 ? 13.171 -29.078 58.002 1.00 28.50 83 ARG A N 1
ATOM 627 C CA . ARG A 1 83 ? 14.379 -29.440 57.227 1.00 28.50 83 ARG A CA 1
ATOM 628 C C . ARG A 1 83 ? 14.180 -30.678 56.337 1.00 28.50 83 ARG A C 1
ATOM 630 O O . ARG A 1 83 ? 13.393 -31.563 56.629 1.00 28.50 83 ARG A O 1
ATOM 637 N N . TYR A 1 84 ? 14.936 -30.633 55.244 1.00 31.08 84 TYR A N 1
ATOM 638 C CA . TYR A 1 84 ? 15.048 -31.469 54.045 1.00 31.08 84 TYR A CA 1
ATOM 639 C C . TYR A 1 84 ? 15.478 -32.940 54.227 1.00 31.08 84 TYR A C 1
ATOM 641 O O . TYR A 1 84 ? 16.240 -33.246 55.137 1.00 31.08 84 TYR A O 1
ATOM 649 N N . ASN A 1 85 ? 15.092 -33.785 53.252 1.00 26.50 85 ASN A N 1
ATOM 650 C CA . ASN A 1 85 ? 15.968 -34.581 52.352 1.00 26.50 85 ASN A CA 1
ATOM 651 C C . ASN A 1 85 ? 15.068 -35.286 51.297 1.00 26.50 85 ASN A C 1
ATOM 653 O O . ASN A 1 85 ? 14.204 -36.063 51.678 1.00 26.50 85 ASN A O 1
ATOM 657 N N . SER A 1 86 ? 14.983 -34.909 50.013 1.00 31.64 86 SER A N 1
ATOM 658 C CA . SER A 1 86 ? 15.916 -34.987 48.863 1.00 31.64 86 SER A CA 1
ATOM 659 C C . SER A 1 86 ? 16.211 -36.398 48.323 1.00 31.64 86 SER A C 1
ATOM 661 O O . SER A 1 86 ? 17.044 -37.119 48.862 1.00 31.64 86 SER A O 1
ATOM 663 N N . SER A 1 87 ? 15.568 -36.742 47.200 1.00 28.75 87 SER A N 1
ATOM 664 C CA . SER A 1 87 ? 16.047 -37.601 46.092 1.00 28.75 87 SER A CA 1
ATOM 665 C C . SER A 1 87 ? 14.926 -37.656 45.033 1.00 28.75 87 SER A C 1
ATOM 667 O O . SER A 1 87 ? 13.790 -37.938 45.377 1.00 28.75 87 SER A O 1
ATOM 669 N N . GLY A 1 88 ? 15.081 -37.342 43.748 1.00 27.69 88 GLY A N 1
ATOM 670 C CA . GLY A 1 88 ? 16.186 -36.850 42.935 1.00 27.69 88 GLY A CA 1
ATOM 671 C C . GLY A 1 88 ? 15.642 -36.470 41.540 1.00 27.69 88 GLY A C 1
ATOM 672 O O . GLY A 1 88 ? 14.542 -36.880 41.177 1.00 27.69 88 GLY A O 1
ATOM 673 N N . ASN A 1 89 ? 16.452 -35.708 40.794 1.00 33.69 89 ASN A N 1
ATOM 674 C CA . ASN A 1 89 ? 16.300 -35.174 39.423 1.00 33.69 89 ASN A CA 1
ATOM 675 C C . ASN A 1 89 ? 15.718 -33.751 39.277 1.00 33.69 89 ASN A C 1
ATOM 677 O O . ASN A 1 89 ? 14.532 -33.550 39.037 1.00 33.69 89 ASN A O 1
ATOM 681 N N . GLY A 1 90 ? 16.615 -32.758 39.319 1.00 28.27 90 GLY A N 1
ATOM 682 C CA . GLY A 1 90 ? 16.494 -31.510 38.547 1.00 28.27 90 GLY A CA 1
ATOM 683 C C . GLY A 1 90 ? 17.492 -31.505 37.371 1.00 28.27 90 GLY A C 1
ATOM 684 O O . GLY A 1 90 ? 18.107 -32.542 37.122 1.00 28.27 90 GLY A O 1
ATOM 685 N N . PRO A 1 91 ? 17.766 -30.359 36.716 1.00 44.34 91 PRO A N 1
ATOM 686 C CA . PRO A 1 91 ? 17.011 -29.106 36.707 1.00 44.34 91 PRO A CA 1
ATOM 687 C C . PRO A 1 91 ? 16.692 -28.605 35.272 1.00 44.34 91 PRO A C 1
ATOM 689 O O . PRO A 1 91 ? 17.354 -28.952 34.302 1.00 44.34 91 PRO A O 1
ATOM 692 N N . ASN A 1 92 ? 15.720 -27.696 35.159 1.00 41.03 92 ASN A N 1
ATOM 693 C CA . ASN A 1 92 ? 15.583 -26.734 34.053 1.00 41.03 92 ASN A CA 1
ATOM 694 C C . ASN A 1 92 ? 15.351 -27.281 32.631 1.00 41.03 92 ASN A C 1
ATOM 696 O O . ASN A 1 92 ? 16.165 -27.078 31.735 1.00 41.03 92 ASN A O 1
ATOM 700 N N . ALA A 1 93 ? 14.151 -27.795 32.364 1.00 35.66 93 ALA A N 1
ATOM 701 C CA . ALA A 1 93 ? 13.526 -27.563 31.062 1.00 35.66 93 ALA A CA 1
ATOM 702 C C . ALA A 1 93 ? 12.563 -26.378 31.209 1.00 35.66 93 ALA A C 1
ATOM 704 O O . ALA A 1 93 ? 11.351 -26.544 31.336 1.00 35.66 93 ALA A O 1
ATOM 705 N N . VAL A 1 94 ? 13.121 -25.165 31.252 1.00 43.91 94 VAL A N 1
ATOM 706 C CA . VAL A 1 94 ? 12.340 -23.965 30.941 1.00 43.91 94 VAL A CA 1
ATOM 707 C C . VAL A 1 94 ? 11.887 -24.167 29.502 1.00 43.91 94 VAL A C 1
ATOM 709 O O . VAL A 1 94 ? 12.717 -24.173 28.593 1.00 43.91 94 VAL A O 1
ATOM 712 N N . ALA A 1 95 ? 10.594 -24.429 29.301 1.00 41.72 95 ALA A N 1
ATOM 713 C CA . ALA A 1 95 ? 10.014 -24.416 27.967 1.00 41.72 95 ALA A CA 1
ATOM 714 C C . ALA A 1 95 ? 10.471 -23.116 27.284 1.00 41.72 95 ALA A C 1
ATOM 716 O O . ALA A 1 95 ? 10.420 -22.067 27.937 1.00 41.72 95 ALA A O 1
ATOM 717 N N . PRO A 1 96 ? 10.984 -23.160 26.041 1.00 39.06 96 PRO A N 1
ATOM 718 C CA . PRO A 1 96 ? 11.510 -21.968 25.397 1.00 39.06 96 PRO A CA 1
ATOM 719 C C . PRO A 1 96 ? 10.436 -20.886 25.445 1.00 39.06 96 PRO A C 1
ATOM 721 O O . PRO A 1 96 ? 9.308 -21.103 24.995 1.00 39.06 96 PRO A O 1
ATOM 724 N N . ALA A 1 97 ? 10.780 -19.751 26.058 1.00 45.41 97 ALA A N 1
ATOM 725 C CA . ALA A 1 97 ? 9.898 -18.603 26.094 1.00 45.41 97 ALA A CA 1
ATOM 726 C C . ALA A 1 97 ? 9.480 -18.300 24.645 1.00 45.41 97 ALA A C 1
ATOM 728 O O . ALA A 1 97 ? 10.355 -18.198 23.775 1.00 45.41 97 ALA A O 1
ATOM 729 N N . PRO A 1 98 ? 8.173 -18.208 24.351 1.00 44.81 98 PRO A N 1
ATOM 730 C CA . PRO A 1 98 ? 7.737 -17.822 23.023 1.00 44.81 98 PRO A CA 1
ATOM 731 C C . PRO A 1 98 ? 8.320 -16.439 22.683 1.00 44.81 98 PRO A C 1
ATOM 733 O O . PRO A 1 98 ? 8.573 -15.634 23.586 1.00 44.81 98 PRO A O 1
ATOM 736 N N . PRO A 1 99 ? 8.569 -16.150 21.393 1.00 38.59 99 PRO A N 1
ATOM 737 C CA . PRO A 1 99 ? 9.162 -14.886 20.969 1.00 38.59 99 PRO A CA 1
ATOM 738 C C . PRO A 1 99 ? 8.355 -13.686 21.504 1.00 38.59 99 PRO A C 1
ATOM 740 O O . PRO A 1 99 ? 7.142 -13.804 21.692 1.00 38.59 99 PRO A O 1
ATOM 743 N N . PRO A 1 100 ? 8.988 -12.517 21.727 1.00 41.09 100 PRO A N 1
ATOM 744 C CA . PRO A 1 100 ? 8.470 -11.423 22.562 1.00 41.09 100 PRO A CA 1
ATOM 745 C C . PRO A 1 100 ? 7.343 -10.593 21.914 1.00 41.09 100 PRO A C 1
ATOM 747 O O . PRO A 1 100 ? 7.210 -9.394 22.160 1.00 41.09 100 PRO A O 1
ATOM 750 N N . PHE A 1 101 ? 6.500 -11.205 21.088 1.00 43.12 101 PHE A N 1
ATOM 751 C CA . PHE A 1 101 ? 5.412 -10.528 20.399 1.00 43.12 101 PHE A CA 1
ATOM 752 C C . PHE A 1 101 ? 4.067 -10.806 21.082 1.00 43.12 101 PHE A C 1
ATOM 754 O O . PHE A 1 101 ? 3.336 -11.734 20.738 1.00 43.12 101 PHE A O 1
ATOM 761 N N . TYR A 1 102 ? 3.746 -9.896 22.010 1.00 45.84 102 TYR A N 1
ATOM 762 C CA . TYR A 1 102 ? 2.434 -9.647 22.623 1.00 45.84 102 TYR A CA 1
ATOM 763 C C . TYR A 1 102 ? 1.940 -10.732 23.589 1.00 45.84 102 TYR A C 1
ATOM 765 O O . TYR A 1 102 ? 1.233 -11.660 23.198 1.00 45.84 102 TYR A O 1
ATOM 773 N N . TYR A 1 103 ? 2.247 -10.549 24.880 1.00 39.09 103 TYR A N 1
ATOM 774 C CA . TYR A 1 103 ? 1.572 -11.252 25.973 1.00 39.09 103 TYR A CA 1
ATOM 775 C C . TYR A 1 103 ? 0.094 -10.827 25.997 1.00 39.09 103 TYR A C 1
ATOM 777 O O . TYR A 1 103 ? -0.255 -9.732 26.439 1.00 39.09 103 TYR A O 1
ATOM 785 N N . TYR A 1 104 ? -0.762 -11.691 25.459 1.00 44.91 104 TYR A N 1
ATOM 786 C CA . TYR A 1 104 ? -2.198 -11.694 25.710 1.00 44.91 104 TYR A CA 1
ATOM 787 C C . TYR A 1 104 ? -2.396 -12.531 26.976 1.00 44.91 104 TYR A C 1
ATOM 789 O O . TYR A 1 104 ? -1.852 -13.635 27.048 1.00 44.91 104 TYR A O 1
ATOM 797 N N . ASP A 1 105 ? -3.109 -12.030 27.983 1.00 40.78 105 ASP A N 1
ATOM 798 C CA . ASP A 1 105 ? -3.434 -12.859 29.144 1.00 40.78 105 ASP A CA 1
ATOM 799 C C . ASP A 1 105 ? -4.438 -13.938 28.705 1.00 40.78 105 ASP A C 1
ATOM 801 O O . ASP A 1 105 ? -5.626 -13.678 28.507 1.00 40.78 105 ASP A O 1
ATOM 805 N N . GLN A 1 106 ? -3.931 -15.148 28.457 1.00 44.88 106 GLN A N 1
ATOM 806 C CA . GLN A 1 106 ? -4.721 -16.304 28.026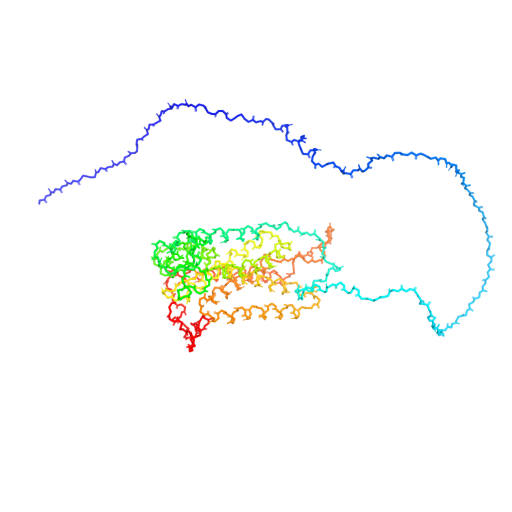 1.00 44.88 106 GLN A CA 1
ATOM 807 C C . GLN A 1 106 ? -5.689 -16.794 29.117 1.00 44.88 106 GLN A C 1
ATOM 809 O O . GLN A 1 106 ? -6.571 -17.596 28.815 1.00 44.88 106 GLN A O 1
ATOM 814 N N . GLY A 1 107 ? -5.562 -16.325 30.365 1.00 36.81 107 GLY A N 1
ATOM 815 C CA . GLY A 1 107 ? -6.252 -16.907 31.515 1.00 36.81 107 GLY A CA 1
ATOM 816 C C . GLY A 1 107 ? -7.732 -16.549 31.686 1.00 36.81 107 GLY A C 1
ATOM 817 O O . GLY A 1 107 ? -8.430 -17.280 32.382 1.00 36.81 107 GLY A O 1
ATOM 818 N N . ALA A 1 108 ? -8.242 -15.467 31.082 1.00 38.00 108 ALA A N 1
ATOM 819 C CA . ALA A 1 108 ? -9.570 -14.949 31.455 1.00 38.00 108 ALA A CA 1
ATOM 820 C C . ALA A 1 108 ? -10.546 -14.634 30.302 1.00 38.00 108 ALA A C 1
ATOM 822 O O . ALA A 1 108 ? -11.716 -14.372 30.575 1.00 38.00 108 ALA A O 1
ATOM 823 N N . ALA A 1 109 ? -10.119 -14.647 29.029 1.00 44.72 109 ALA A N 1
ATOM 824 C CA . ALA A 1 109 ? -10.908 -14.016 27.955 1.00 44.72 109 ALA A CA 1
ATOM 825 C C . ALA A 1 109 ? -10.920 -14.716 26.578 1.00 44.72 109 ALA A C 1
ATOM 827 O O . ALA A 1 109 ? -11.564 -14.220 25.657 1.00 44.72 109 ALA A O 1
ATOM 828 N N . ALA A 1 110 ? -10.257 -15.854 26.375 1.00 43.94 110 ALA A N 1
ATOM 829 C CA . ALA A 1 110 ? -10.198 -16.481 25.050 1.00 43.94 110 ALA A CA 1
ATOM 830 C C . ALA A 1 110 ? -11.193 -17.642 24.929 1.00 43.94 110 ALA A C 1
ATOM 832 O O . ALA A 1 110 ? -10.830 -18.809 25.026 1.00 43.94 110 ALA A O 1
ATOM 833 N N . GLN A 1 111 ? -12.468 -17.332 24.695 1.00 44.41 111 GLN A N 1
ATOM 834 C CA . GLN A 1 111 ? -13.389 -18.341 24.177 1.00 44.41 111 GLN A CA 1
ATOM 835 C C . GLN A 1 111 ? -13.090 -18.524 22.680 1.00 44.41 111 GLN A C 1
ATOM 837 O O . GLN A 1 111 ? -13.526 -17.733 21.841 1.00 44.41 111 GLN A O 1
ATOM 842 N N . ASP A 1 112 ? -12.269 -19.539 22.400 1.00 48.28 112 ASP A N 1
ATOM 843 C CA . ASP A 1 112 ? -11.812 -20.065 21.108 1.00 48.28 112 ASP A CA 1
ATOM 844 C C . ASP A 1 112 ? -12.807 -19.891 19.944 1.00 48.28 112 ASP A C 1
ATOM 846 O O . ASP A 1 112 ? -13.613 -20.767 19.622 1.00 48.28 112 ASP A O 1
ATOM 850 N N . ARG A 1 113 ? -12.702 -18.774 19.222 1.00 56.91 113 ARG A N 1
ATOM 851 C CA . ARG A 1 113 ? -13.147 -18.690 17.825 1.00 56.91 113 ARG A CA 1
ATOM 852 C C . ARG A 1 113 ? -11.936 -18.455 16.945 1.00 56.91 113 ARG A C 1
ATOM 854 O O . ARG A 1 113 ? -11.728 -17.371 16.417 1.00 56.91 113 ARG A O 1
ATOM 861 N N . HIS A 1 114 ? -11.134 -19.500 16.799 1.00 65.69 114 HIS A N 1
ATOM 862 C CA . HIS A 1 114 ? -10.043 -19.503 15.843 1.00 65.69 114 HIS A CA 1
ATOM 863 C C . HIS A 1 114 ? -10.639 -19.571 14.432 1.00 65.69 114 HIS A C 1
ATOM 865 O O . HIS A 1 114 ? -11.132 -20.613 13.986 1.00 65.69 114 HIS A O 1
ATOM 871 N N . HIS A 1 115 ? -10.685 -18.433 13.744 1.00 80.94 115 HIS A N 1
ATOM 872 C CA . HIS A 1 115 ? -11.191 -18.391 12.379 1.00 80.94 115 HIS A CA 1
ATOM 873 C C . HIS A 1 115 ? -10.258 -19.167 11.439 1.00 80.94 115 HIS A C 1
ATOM 875 O O . HIS A 1 115 ? -9.039 -19.191 11.611 1.00 80.94 115 HIS A O 1
ATOM 881 N N . ARG A 1 116 ? -10.835 -19.813 10.417 1.00 85.31 116 ARG A N 1
ATOM 882 C CA . ARG A 1 116 ? -10.045 -20.468 9.368 1.00 85.31 116 ARG A CA 1
ATOM 883 C C . ARG A 1 116 ? -9.269 -19.413 8.591 1.00 85.31 116 ARG A C 1
ATOM 885 O O . ARG A 1 116 ? -9.878 -18.486 8.061 1.00 85.31 116 ARG A O 1
ATOM 892 N N . THR A 1 117 ? -7.962 -19.610 8.485 1.00 90.94 117 THR A N 1
ATOM 893 C CA . THR A 1 117 ? -7.068 -18.742 7.722 1.00 90.94 117 THR A CA 1
ATOM 894 C C . THR A 1 117 ? -6.935 -19.235 6.300 1.00 90.94 117 THR A C 1
ATOM 896 O O . THR A 1 117 ? -6.410 -20.327 6.068 1.00 90.94 117 THR A O 1
ATOM 899 N N . TRP A 1 118 ? -7.401 -18.446 5.346 1.00 94.31 118 TRP A N 1
ATOM 900 C CA . TRP A 1 118 ? -7.287 -18.793 3.932 1.00 94.31 118 TRP A CA 1
ATOM 901 C C . TRP A 1 118 ? -7.086 -17.568 3.047 1.00 94.31 118 TRP A C 1
ATOM 903 O O . TRP A 1 118 ? -6.430 -17.696 2.015 1.00 94.31 118 TRP A O 1
ATOM 913 N N . VAL A 1 119 ? -7.567 -16.385 3.451 1.00 95.88 119 VAL A N 1
ATOM 914 C CA . VAL A 1 119 ? -7.372 -15.152 2.681 1.00 95.88 119 VAL A CA 1
ATOM 915 C C . VAL A 1 119 ? -5.902 -14.765 2.676 1.00 95.88 119 VAL A C 1
ATOM 917 O O . VAL A 1 119 ? -5.363 -14.490 1.609 1.00 95.88 119 VAL A O 1
ATOM 920 N N . VAL A 1 120 ? -5.221 -14.794 3.822 1.00 96.00 120 VAL A N 1
ATOM 921 C CA . VAL A 1 120 ? -3.813 -14.379 3.888 1.00 96.00 120 VAL A CA 1
ATOM 922 C C . VAL A 1 120 ? -2.906 -15.296 3.051 1.00 96.00 120 VAL A C 1
ATOM 924 O O . VAL A 1 120 ? -2.186 -14.777 2.193 1.00 96.00 120 VAL A O 1
ATOM 927 N N . PRO A 1 121 ? -2.971 -16.639 3.179 1.00 96.56 121 PRO A N 1
ATOM 928 C CA . PRO A 1 121 ? -2.258 -17.536 2.268 1.00 96.56 121 PRO A CA 1
ATOM 929 C C . PRO A 1 121 ? -2.617 -17.326 0.790 1.00 96.56 121 PRO A C 1
ATOM 931 O O . PRO A 1 121 ? -1.732 -17.362 -0.065 1.00 96.56 121 PRO A O 1
ATOM 934 N N . LEU A 1 122 ? -3.891 -17.070 0.471 1.00 97.12 122 LEU A N 1
ATOM 935 C CA . LEU A 1 122 ? -4.329 -16.820 -0.904 1.00 97.12 122 LEU A CA 1
ATOM 936 C C . LEU A 1 122 ? -3.714 -15.535 -1.475 1.00 97.12 122 LEU A C 1
ATOM 938 O O . LEU A 1 122 ? -3.248 -15.541 -2.613 1.00 97.12 122 LEU A O 1
ATOM 942 N N . VAL A 1 123 ? -3.663 -14.457 -0.689 1.00 97.31 123 VAL A N 1
ATOM 943 C CA . VAL A 1 123 ? -3.003 -13.202 -1.080 1.00 97.31 123 VAL A CA 1
ATOM 944 C C . VAL A 1 123 ? -1.514 -13.438 -1.331 1.00 97.31 123 VAL A C 1
ATOM 946 O O . VAL A 1 123 ? -0.977 -12.933 -2.318 1.00 97.31 123 VAL A O 1
ATOM 949 N N . VAL A 1 124 ? -0.848 -14.245 -0.500 1.00 97.75 124 VAL A N 1
ATOM 950 C CA . VAL A 1 124 ? 0.562 -14.609 -0.716 1.00 97.75 124 VAL A CA 1
ATOM 951 C C . VAL A 1 124 ? 0.745 -15.348 -2.039 1.00 97.75 124 VAL A C 1
ATOM 953 O O . VAL A 1 124 ? 1.583 -14.960 -2.854 1.00 97.75 124 VAL A O 1
ATOM 956 N N . ILE A 1 125 ? -0.077 -16.367 -2.297 1.00 98.19 125 ILE A N 1
ATOM 957 C CA . ILE A 1 125 ? -0.043 -17.132 -3.550 1.00 98.19 125 ILE A CA 1
ATOM 958 C C . ILE A 1 125 ? -0.285 -16.215 -4.755 1.00 98.19 125 ILE A C 1
ATOM 960 O O . ILE A 1 125 ? 0.444 -16.305 -5.742 1.00 98.19 125 ILE A O 1
ATOM 964 N N . ALA A 1 126 ? -1.259 -15.307 -4.674 1.00 97.88 126 ALA A N 1
ATOM 965 C CA . ALA A 1 126 ? -1.572 -14.369 -5.748 1.00 97.88 126 ALA A CA 1
ATOM 966 C C . ALA A 1 126 ? -0.396 -13.426 -6.059 1.00 97.88 126 ALA A C 1
ATOM 968 O O . ALA A 1 126 ? -0.062 -13.228 -7.227 1.00 97.88 126 ALA A O 1
ATOM 969 N N . ASN A 1 127 ? 0.284 -12.902 -5.036 1.00 98.06 127 ASN A N 1
ATOM 970 C CA . ASN A 1 127 ? 1.464 -12.049 -5.212 1.00 98.06 127 ASN A CA 1
ATOM 971 C C . ASN A 1 127 ? 2.654 -12.806 -5.812 1.00 98.06 127 ASN A C 1
ATOM 973 O O . ASN A 1 127 ? 3.323 -12.297 -6.714 1.00 98.06 127 ASN A O 1
ATOM 977 N N . VAL A 1 128 ? 2.895 -14.041 -5.363 1.00 98.25 128 VAL A N 1
ATOM 978 C CA . VAL A 1 128 ? 3.932 -14.909 -5.940 1.00 98.25 128 VAL A CA 1
ATOM 979 C C . VAL A 1 128 ? 3.615 -15.229 -7.402 1.00 98.25 128 VAL A C 1
ATOM 981 O O . VAL A 1 128 ? 4.485 -15.091 -8.263 1.00 98.25 128 VAL A O 1
ATOM 984 N N . ALA A 1 129 ? 2.369 -15.594 -7.710 1.00 98.12 129 ALA A N 1
ATOM 985 C CA . ALA A 1 129 ? 1.933 -15.870 -9.075 1.00 98.12 129 ALA A CA 1
ATOM 986 C C . ALA A 1 129 ? 2.096 -14.639 -9.977 1.00 98.12 129 ALA A C 1
ATOM 988 O O . ALA A 1 129 ? 2.651 -14.747 -11.073 1.00 98.12 129 ALA A O 1
ATOM 989 N N . MET A 1 130 ? 1.686 -13.459 -9.504 1.00 97.81 130 MET A N 1
ATOM 990 C CA . MET A 1 130 ? 1.831 -12.220 -10.263 1.00 97.81 130 MET A CA 1
ATOM 991 C C . MET A 1 130 ? 3.303 -11.869 -10.504 1.00 97.81 130 MET A C 1
ATOM 993 O O . MET A 1 130 ? 3.670 -11.485 -11.616 1.00 97.81 130 MET A O 1
ATOM 997 N N . PHE A 1 131 ? 4.177 -12.074 -9.515 1.00 97.69 131 PHE A N 1
ATOM 998 C CA . PHE A 1 131 ? 5.617 -11.890 -9.694 1.00 97.69 131 PHE A CA 1
ATOM 999 C C . PHE A 1 131 ? 6.189 -12.824 -10.771 1.00 97.69 131 PHE A C 1
ATOM 1001 O O . PHE A 1 131 ? 6.926 -12.370 -11.648 1.00 97.69 131 PHE A O 1
ATOM 1008 N N . VAL A 1 132 ? 5.803 -14.105 -10.770 1.00 97.44 132 VAL A N 1
ATOM 1009 C CA . VAL A 1 132 ? 6.213 -15.068 -11.808 1.00 97.44 132 VAL A CA 1
ATOM 1010 C C . VAL A 1 132 ? 5.729 -14.631 -13.193 1.00 97.44 132 VAL A C 1
ATOM 1012 O O . VAL A 1 132 ? 6.509 -14.662 -14.146 1.00 97.44 132 VAL A O 1
ATOM 1015 N N . VAL A 1 133 ? 4.481 -14.169 -13.312 1.00 97.25 133 VAL A N 1
ATOM 1016 C CA . VAL A 1 133 ? 3.924 -13.644 -14.571 1.00 97.25 133 VAL A CA 1
ATOM 1017 C C . VAL A 1 133 ? 4.737 -12.449 -15.071 1.00 97.25 133 VAL A C 1
ATOM 1019 O O . VAL A 1 133 ? 5.160 -12.427 -16.228 1.00 97.25 133 VAL A O 1
ATOM 1022 N N . VAL A 1 134 ? 5.014 -11.474 -14.206 1.00 97.19 134 VAL A N 1
ATOM 1023 C CA . VAL A 1 134 ? 5.813 -10.292 -14.561 1.00 97.19 134 VAL A CA 1
ATOM 1024 C C . VAL A 1 134 ? 7.216 -10.693 -15.014 1.00 97.19 134 VAL A C 1
ATOM 1026 O O . VAL A 1 134 ? 7.686 -10.207 -16.043 1.00 97.19 134 VAL A O 1
ATOM 1029 N N . MET A 1 135 ? 7.870 -11.613 -14.303 1.00 96.31 135 MET A N 1
ATOM 1030 C CA . MET A 1 135 ? 9.199 -12.110 -14.668 1.00 96.31 135 MET A CA 1
ATOM 1031 C C . MET A 1 135 ? 9.194 -12.856 -16.006 1.00 96.31 135 MET A C 1
ATOM 1033 O O . MET A 1 135 ? 10.091 -12.662 -16.828 1.00 96.31 135 MET A O 1
ATOM 1037 N N . TYR A 1 136 ? 8.152 -13.645 -16.270 1.00 95.38 136 TYR A N 1
ATOM 1038 C CA . TYR A 1 136 ? 7.978 -14.351 -17.537 1.00 95.38 136 TYR A CA 1
ATOM 1039 C C . TYR A 1 136 ? 7.884 -13.384 -18.722 1.00 95.38 136 TYR A C 1
ATOM 1041 O O . TYR A 1 136 ? 8.470 -13.627 -19.782 1.00 95.38 136 TYR A O 1
ATOM 1049 N N . TYR A 1 137 ? 7.172 -12.271 -18.562 1.00 94.69 137 TYR A N 1
ATOM 1050 C CA . TYR A 1 137 ? 7.059 -11.261 -19.613 1.00 94.69 137 TYR A CA 1
ATOM 1051 C C . TYR A 1 137 ? 8.245 -10.300 -19.684 1.00 94.69 137 TYR A C 1
ATOM 1053 O O . TYR A 1 137 ? 8.530 -9.802 -20.771 1.00 94.69 137 TYR A O 1
ATOM 1061 N N . ASN A 1 138 ? 8.960 -10.082 -18.578 1.00 94.62 138 ASN A N 1
ATOM 1062 C CA . ASN A 1 138 ? 10.200 -9.307 -18.564 1.00 94.62 138 ASN A CA 1
ATOM 1063 C C . ASN A 1 138 ? 11.257 -9.926 -19.492 1.00 94.62 138 ASN A C 1
ATOM 1065 O O . ASN A 1 138 ? 11.896 -9.199 -20.248 1.00 94.62 138 ASN A O 1
ATOM 1069 N N . ASN A 1 139 ? 11.414 -11.258 -19.445 1.00 92.88 139 ASN A N 1
ATOM 1070 C CA . ASN A 1 139 ? 12.264 -12.043 -20.347 1.00 92.88 139 ASN A CA 1
ATOM 1071 C C . ASN A 1 139 ? 13.626 -11.385 -20.645 1.00 92.88 139 ASN A C 1
ATOM 1073 O O . ASN A 1 139 ? 13.946 -11.078 -21.797 1.00 92.88 139 ASN A O 1
ATOM 1077 N N . CYS A 1 140 ? 14.428 -11.162 -19.600 1.00 92.50 140 CYS A N 1
ATOM 1078 C CA . CYS A 1 140 ? 15.727 -10.496 -19.724 1.00 92.50 140 CYS A CA 1
ATOM 1079 C C . CYS A 1 140 ? 16.612 -11.081 -20.848 1.00 92.50 140 CYS A C 1
ATOM 1081 O O . CYS A 1 140 ? 17.110 -10.298 -21.657 1.00 92.50 140 CYS A O 1
ATOM 1083 N N . PRO A 1 141 ? 16.768 -12.417 -21.004 1.00 90.88 141 PRO A N 1
ATOM 1084 C CA . PRO A 1 141 ? 17.699 -12.971 -21.992 1.00 90.88 141 PRO A CA 1
ATOM 1085 C C . PRO A 1 141 ? 17.359 -12.679 -23.457 1.00 90.88 141 PRO A C 1
ATOM 1087 O O . PRO A 1 141 ? 18.235 -12.833 -24.306 1.00 90.88 141 PRO A O 1
ATOM 1090 N N . ALA A 1 142 ? 16.113 -12.298 -23.760 1.00 88.00 142 ALA A N 1
ATOM 1091 C CA . ALA A 1 142 ? 15.709 -11.908 -25.110 1.00 88.00 142 ALA A CA 1
ATOM 1092 C C . ALA A 1 142 ? 16.104 -10.464 -25.458 1.00 88.00 142 ALA A C 1
ATOM 1094 O O . ALA A 1 142 ? 16.282 -10.156 -26.631 1.00 88.00 142 ALA A O 1
ATOM 1095 N N . ASN A 1 143 ? 16.254 -9.598 -24.451 1.00 77.94 143 ASN A N 1
ATOM 1096 C CA . ASN A 1 143 ? 16.470 -8.159 -24.630 1.00 77.94 143 ASN A CA 1
ATOM 1097 C C . ASN A 1 143 ? 17.833 -7.676 -24.095 1.00 77.94 143 ASN A C 1
ATOM 1099 O O . ASN A 1 143 ? 18.228 -6.547 -24.373 1.00 77.94 143 ASN A O 1
ATOM 1103 N N . GLY A 1 144 ? 18.557 -8.506 -23.334 1.00 73.81 144 GLY A N 1
ATOM 1104 C CA . GLY A 1 144 ? 19.819 -8.160 -22.677 1.00 73.81 144 GLY A CA 1
ATOM 1105 C C . GLY A 1 144 ? 20.867 -9.277 -22.729 1.00 73.81 144 GLY A C 1
ATOM 1106 O O . GLY A 1 144 ? 20.559 -10.466 -22.873 1.00 73.81 144 GLY A O 1
ATOM 1107 N N . ARG A 1 145 ? 22.144 -8.889 -22.618 1.00 69.69 145 ARG A N 1
ATOM 1108 C CA . ARG A 1 145 ? 23.279 -9.830 -22.594 1.00 69.69 145 ARG A CA 1
ATOM 1109 C C . ARG A 1 145 ? 23.618 -10.278 -21.164 1.00 69.69 145 ARG A C 1
ATOM 1111 O O . ARG A 1 145 ? 23.772 -11.480 -20.945 1.00 69.69 145 ARG A O 1
ATOM 1118 N N . ASP A 1 146 ? 23.552 -9.359 -20.199 1.00 87.25 146 ASP A N 1
ATOM 1119 C CA . ASP A 1 146 ? 24.013 -9.558 -18.816 1.00 87.25 146 ASP A CA 1
ATOM 1120 C C . ASP A 1 146 ? 22.843 -9.717 -17.827 1.00 87.25 146 ASP A C 1
ATOM 1122 O O . ASP A 1 146 ? 22.500 -8.803 -17.081 1.00 87.25 146 ASP A O 1
ATOM 1126 N N . CYS A 1 147 ? 22.203 -10.889 -17.831 1.00 91.62 147 CYS A N 1
ATOM 1127 C CA . CYS A 1 147 ? 21.098 -11.214 -16.920 1.00 91.62 147 CYS A CA 1
ATOM 1128 C C . CYS A 1 147 ? 21.572 -12.077 -15.746 1.00 91.62 147 CYS A C 1
ATOM 1130 O O . CYS A 1 147 ? 22.332 -13.033 -15.931 1.00 91.62 147 CYS A O 1
ATOM 1132 N N . VAL A 1 148 ? 21.051 -11.819 -14.547 1.00 92.44 148 VAL A N 1
ATOM 1133 C CA . VAL A 1 148 ? 21.363 -12.630 -13.362 1.00 92.44 148 VAL A CA 1
ATOM 1134 C C . VAL A 1 148 ? 20.566 -13.936 -13.410 1.00 92.44 148 VAL A C 1
ATOM 1136 O O . VAL A 1 148 ? 19.347 -13.942 -13.597 1.00 92.44 148 VAL A O 1
ATOM 1139 N N . GLY A 1 149 ? 21.260 -15.066 -13.246 1.00 89.56 149 GLY A N 1
ATOM 1140 C CA . GLY A 1 149 ? 20.643 -16.395 -13.252 1.00 89.56 149 GLY A CA 1
ATOM 1141 C C . GLY A 1 149 ? 20.253 -16.910 -14.642 1.00 89.56 149 GLY A C 1
ATOM 1142 O O . GLY A 1 149 ? 19.366 -17.757 -14.735 1.00 89.56 149 GLY A O 1
ATOM 1143 N N . ARG A 1 150 ? 20.892 -16.423 -15.720 1.00 88.81 150 ARG A N 1
ATOM 1144 C CA . ARG A 1 150 ? 20.625 -16.829 -17.119 1.00 88.81 150 ARG A CA 1
ATOM 1145 C C . ARG A 1 150 ? 20.624 -18.346 -17.327 1.00 88.81 150 ARG A C 1
ATOM 1147 O O . ARG A 1 150 ? 19.707 -18.871 -17.956 1.00 88.81 150 ARG A O 1
ATOM 1154 N N . SER A 1 151 ? 21.614 -19.042 -16.773 1.00 87.12 151 SER A N 1
ATOM 1155 C CA . SER A 1 151 ? 21.804 -20.484 -16.983 1.00 87.12 151 SER A CA 1
ATOM 1156 C C . SER A 1 151 ? 20.728 -21.350 -16.320 1.00 87.12 151 SER A C 1
ATOM 1158 O O . SER A 1 151 ? 20.390 -22.401 -16.849 1.00 87.12 151 SER A O 1
ATOM 1160 N N . PHE A 1 152 ? 20.165 -20.907 -15.190 1.00 91.06 152 PHE A N 1
ATOM 1161 C CA . PHE A 1 152 ? 19.198 -21.688 -14.409 1.00 91.06 152 PHE A CA 1
ATOM 1162 C C . PHE A 1 152 ? 17.750 -21.221 -14.619 1.00 91.06 152 PHE A C 1
ATOM 1164 O O . PHE A 1 152 ? 16.867 -22.026 -14.900 1.00 91.06 152 PHE A O 1
ATOM 1171 N N . LEU A 1 153 ? 17.498 -19.910 -14.539 1.00 91.00 153 LEU A N 1
ATOM 1172 C CA . LEU A 1 153 ? 16.147 -19.332 -14.570 1.00 91.00 153 LEU A CA 1
ATOM 1173 C C . LEU A 1 153 ? 15.604 -19.130 -15.990 1.00 91.00 153 LEU A C 1
ATOM 1175 O O . LEU A 1 153 ? 14.397 -18.942 -16.169 1.00 91.00 153 LEU A O 1
ATOM 1179 N N . ARG A 1 154 ? 16.473 -19.173 -17.011 1.00 91.56 154 ARG A N 1
ATOM 1180 C CA . ARG A 1 154 ? 16.123 -18.974 -18.426 1.00 91.56 154 ARG A CA 1
ATOM 1181 C C . ARG A 1 154 ? 15.258 -17.715 -18.591 1.00 91.56 154 ARG A C 1
ATOM 1183 O O . ARG A 1 154 ? 15.694 -16.612 -18.299 1.00 91.56 154 ARG A O 1
ATOM 1190 N N . ARG A 1 155 ? 14.004 -17.853 -19.019 1.00 93.69 155 ARG A N 1
ATOM 1191 C CA . ARG A 1 155 ? 13.093 -16.721 -19.243 1.00 93.69 155 ARG A CA 1
ATOM 1192 C C . ARG A 1 155 ? 12.796 -15.900 -17.977 1.00 93.69 155 ARG A C 1
ATOM 1194 O O . ARG A 1 155 ? 12.459 -14.728 -18.095 1.00 93.69 155 ARG A O 1
ATOM 1201 N N . LEU A 1 156 ? 12.943 -16.491 -16.792 1.00 94.50 156 LEU A N 1
ATOM 1202 C CA . LEU A 1 156 ? 12.700 -15.848 -15.497 1.00 94.50 156 LEU A CA 1
ATOM 1203 C C . LEU A 1 156 ? 13.947 -15.163 -14.913 1.00 94.50 156 LEU A C 1
ATOM 1205 O O . LEU A 1 156 ? 13.950 -14.809 -13.738 1.00 94.50 156 LEU A O 1
ATOM 1209 N N . SER A 1 157 ? 15.018 -14.989 -15.693 1.00 94.25 157 SER A N 1
ATOM 1210 C CA . SER A 1 157 ? 16.220 -14.296 -15.222 1.00 94.25 157 SER A CA 1
ATOM 1211 C C . SER A 1 157 ? 15.961 -12.838 -14.849 1.00 94.25 157 SER A C 1
ATOM 1213 O O . SER A 1 157 ? 15.166 -12.138 -15.487 1.00 94.25 157 SER A O 1
ATOM 1215 N N . PHE A 1 158 ? 16.684 -12.382 -13.829 1.00 94.75 158 PHE A N 1
ATOM 1216 C CA . PHE A 1 158 ? 16.592 -11.023 -13.306 1.00 94.75 158 PHE A CA 1
ATOM 1217 C C . PHE A 1 158 ? 17.459 -10.051 -14.101 1.00 94.75 158 PHE A C 1
ATOM 1219 O O . PHE A 1 158 ? 18.440 -10.447 -14.742 1.00 94.75 158 PHE A O 1
ATOM 1226 N N . GLN A 1 159 ? 17.102 -8.771 -14.020 1.00 94.31 159 GLN A N 1
ATOM 1227 C CA . GLN A 1 159 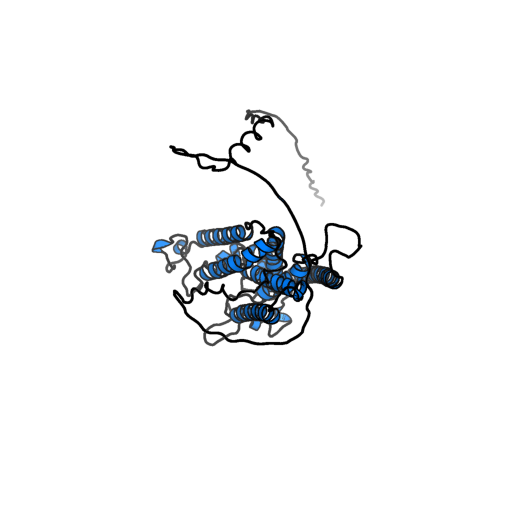? 17.941 -7.693 -14.530 1.00 94.31 159 GLN A CA 1
ATOM 1228 C C . GLN A 1 159 ? 19.268 -7.607 -13.756 1.00 94.31 159 GLN A C 1
ATOM 1230 O O . GLN A 1 159 ? 19.332 -8.040 -12.599 1.00 94.31 159 GLN A O 1
ATOM 1235 N N . PRO A 1 160 ? 20.339 -7.070 -14.369 1.00 92.19 160 PRO A N 1
ATOM 1236 C CA . PRO A 1 160 ? 21.611 -6.876 -13.684 1.00 92.19 160 PRO A CA 1
ATOM 1237 C C . PRO A 1 160 ? 21.442 -5.967 -12.462 1.00 92.19 160 PRO A C 1
ATOM 1239 O O . PRO A 1 160 ? 20.646 -5.027 -12.479 1.00 92.19 160 PRO A O 1
ATOM 1242 N N . PHE A 1 161 ? 22.255 -6.183 -11.421 1.00 89.88 161 PHE A N 1
ATOM 1243 C CA . PHE A 1 161 ? 22.196 -5.413 -10.167 1.00 89.88 161 PHE A CA 1
ATOM 1244 C C . PHE A 1 161 ? 22.333 -3.893 -10.354 1.00 89.88 161 PHE A C 1
ATOM 1246 O O . PHE A 1 161 ? 21.829 -3.124 -9.540 1.00 89.88 161 PHE A O 1
ATOM 1253 N N . ARG A 1 162 ? 22.988 -3.455 -11.439 1.00 87.31 162 ARG A N 1
ATOM 1254 C CA . ARG A 1 162 ? 23.099 -2.036 -11.812 1.00 87.31 162 ARG A CA 1
ATOM 1255 C C . ARG A 1 162 ? 21.751 -1.412 -12.176 1.00 87.31 162 ARG A C 1
ATOM 1257 O O . ARG A 1 162 ? 21.553 -0.226 -11.938 1.00 87.31 162 ARG A O 1
ATOM 1264 N N . GLU A 1 163 ? 20.842 -2.197 -12.748 1.00 88.62 163 GLU A N 1
ATOM 1265 C CA . GLU A 1 163 ? 19.495 -1.753 -13.102 1.00 88.62 163 GLU A CA 1
ATOM 1266 C C . GLU A 1 163 ? 18.515 -2.011 -11.953 1.00 88.62 163 GLU A C 1
ATOM 1268 O O . GLU A 1 163 ? 17.823 -1.095 -11.501 1.00 88.62 163 GLU A O 1
ATOM 1273 N N . ASN A 1 164 ? 18.491 -3.245 -11.440 1.00 89.50 164 ASN A N 1
ATOM 1274 C CA . ASN A 1 164 ? 17.584 -3.648 -10.374 1.00 89.50 164 ASN A CA 1
ATOM 1275 C C . ASN A 1 164 ? 18.335 -4.415 -9.266 1.00 89.50 164 ASN A C 1
ATOM 1277 O O . ASN A 1 164 ? 18.573 -5.618 -9.401 1.00 89.50 164 ASN A O 1
ATOM 1281 N N . PRO A 1 165 ? 18.687 -3.752 -8.147 1.00 89.62 165 PRO A N 1
ATOM 1282 C CA . PRO A 1 165 ? 19.458 -4.379 -7.076 1.00 89.62 165 PRO A CA 1
ATOM 1283 C C . PRO A 1 165 ? 18.656 -5.402 -6.259 1.00 89.62 165 PRO A C 1
ATOM 1285 O O . PRO A 1 165 ? 19.253 -6.201 -5.546 1.00 89.62 165 PRO A O 1
ATOM 1288 N N . VAL A 1 166 ? 17.320 -5.415 -6.358 1.00 90.12 166 VAL A N 1
ATOM 1289 C CA . VAL A 1 166 ? 16.448 -6.305 -5.566 1.00 90.12 166 VAL A CA 1
ATOM 1290 C C . VAL A 1 166 ? 16.057 -7.591 -6.302 1.00 90.12 166 VAL A C 1
ATOM 1292 O O . VAL A 1 166 ? 15.114 -8.267 -5.886 1.00 90.12 166 VAL A O 1
ATOM 1295 N N . LEU A 1 167 ? 16.795 -7.951 -7.364 1.00 92.75 167 LEU A N 1
ATOM 1296 C CA . LEU A 1 167 ? 16.587 -9.148 -8.194 1.00 92.75 167 LEU A CA 1
ATOM 1297 C C . LEU A 1 167 ? 15.190 -9.177 -8.825 1.00 92.75 167 LEU A C 1
ATOM 1299 O O . LEU A 1 167 ? 14.315 -9.938 -8.414 1.00 92.75 167 LEU A O 1
ATOM 1303 N N . GLY A 1 168 ? 14.957 -8.324 -9.820 1.00 93.81 168 GLY A N 1
ATOM 1304 C CA . GLY A 1 168 ? 13.631 -8.158 -10.411 1.00 93.81 168 GLY A CA 1
ATOM 1305 C C . GLY A 1 168 ? 13.620 -7.791 -11.894 1.00 93.81 168 GLY A C 1
ATOM 1306 O O . GLY A 1 168 ? 14.651 -7.875 -12.568 1.00 93.81 168 GLY A O 1
ATOM 1307 N N . PRO A 1 169 ? 12.438 -7.416 -12.415 1.00 95.06 169 PRO A N 1
ATOM 1308 C CA . PRO A 1 169 ? 12.241 -7.002 -13.801 1.00 95.06 169 PRO A CA 1
ATOM 1309 C C . PRO A 1 169 ? 12.681 -5.546 -14.037 1.00 95.06 169 PRO A C 1
ATOM 1311 O O . PRO A 1 169 ? 13.067 -4.838 -13.104 1.00 95.06 169 PRO A O 1
ATOM 1314 N N . THR A 1 170 ? 12.578 -5.073 -15.282 1.00 93.31 170 THR A N 1
ATOM 1315 C CA . THR A 1 170 ? 12.740 -3.643 -15.596 1.00 93.31 170 THR A CA 1
ATOM 1316 C C . THR A 1 170 ? 11.565 -2.819 -15.050 1.00 93.31 170 THR A C 1
ATOM 1318 O O . THR A 1 170 ? 10.421 -3.289 -14.992 1.00 93.31 170 THR A O 1
ATOM 1321 N N . ALA A 1 171 ? 11.804 -1.540 -14.744 1.00 92.12 171 ALA A N 1
ATOM 1322 C CA . ALA A 1 171 ? 10.734 -0.603 -14.385 1.00 92.12 171 ALA A CA 1
ATOM 1323 C C . ALA A 1 171 ? 9.696 -0.444 -15.516 1.00 92.12 171 ALA A C 1
ATOM 1325 O O . ALA A 1 171 ? 8.500 -0.305 -15.264 1.00 92.12 171 ALA A O 1
ATOM 1326 N N . ALA A 1 172 ? 10.127 -0.531 -16.780 1.00 93.06 172 ALA A N 1
ATOM 1327 C CA . ALA A 1 172 ? 9.229 -0.493 -17.933 1.00 93.06 172 ALA A CA 1
ATOM 1328 C C . ALA A 1 172 ? 8.230 -1.663 -17.934 1.00 93.06 172 ALA A C 1
ATOM 1330 O O . ALA A 1 172 ? 7.046 -1.459 -18.216 1.00 93.06 172 ALA A O 1
ATOM 1331 N N . THR A 1 173 ? 8.680 -2.867 -17.564 1.00 94.94 173 THR A N 1
ATOM 1332 C CA . THR A 1 173 ? 7.797 -4.033 -17.432 1.00 94.94 173 THR A CA 1
ATOM 1333 C C . THR A 1 173 ? 6.775 -3.803 -16.322 1.00 94.94 173 THR A C 1
ATOM 1335 O O . THR A 1 173 ? 5.578 -3.935 -16.563 1.00 94.94 173 THR A O 1
ATOM 1338 N N . LEU A 1 174 ? 7.205 -3.367 -15.136 1.00 96.06 174 LEU A N 1
ATOM 1339 C CA . LEU A 1 174 ? 6.289 -3.071 -14.024 1.00 96.06 174 LEU A CA 1
ATOM 1340 C C . LEU A 1 174 ? 5.249 -2.006 -14.405 1.00 96.06 174 LEU A C 1
ATOM 1342 O O . LEU A 1 174 ? 4.050 -2.199 -14.192 1.00 96.06 174 LEU A O 1
ATOM 1346 N N . ARG A 1 175 ? 5.679 -0.924 -15.065 1.00 95.50 175 ARG A N 1
ATOM 1347 C CA . ARG A 1 175 ? 4.784 0.121 -15.584 1.00 95.50 175 ARG A CA 1
ATOM 1348 C C . ARG A 1 175 ? 3.750 -0.443 -16.559 1.00 95.50 175 ARG A C 1
ATOM 1350 O O . ARG A 1 175 ? 2.582 -0.060 -16.498 1.00 95.50 175 ARG A O 1
ATOM 1357 N N . LYS A 1 176 ? 4.129 -1.382 -17.427 1.00 95.12 176 LYS A N 1
ATOM 1358 C CA . LYS A 1 176 ? 3.190 -2.044 -18.345 1.00 95.12 176 LYS A CA 1
ATOM 1359 C C . LYS A 1 176 ? 2.127 -2.862 -17.602 1.00 95.12 176 LYS A C 1
ATOM 1361 O O . LYS A 1 176 ? 0.963 -2.787 -17.980 1.00 95.12 176 LYS A O 1
ATOM 1366 N N . TYR A 1 177 ? 2.511 -3.590 -16.553 1.00 94.75 177 TYR A N 1
ATOM 1367 C CA . TYR A 1 177 ? 1.633 -4.537 -15.846 1.00 94.75 177 TYR A CA 1
ATOM 1368 C C . TYR A 1 177 ? 0.793 -3.944 -14.713 1.00 94.75 177 TYR A C 1
ATOM 1370 O O . TYR A 1 177 ? 0.006 -4.671 -14.117 1.00 94.75 177 TYR A O 1
ATOM 1378 N N . GLY A 1 178 ? 0.913 -2.645 -14.438 1.00 95.94 178 GLY A N 1
ATOM 1379 C CA . GLY A 1 178 ? 0.027 -1.974 -13.483 1.00 95.94 178 GLY A CA 1
ATOM 1380 C C . GLY A 1 178 ? 0.716 -1.290 -12.318 1.00 95.94 178 GLY A C 1
ATOM 1381 O O . GLY A 1 178 ? 0.046 -1.006 -11.330 1.00 95.94 178 GLY A O 1
ATOM 1382 N N . ALA A 1 179 ? 2.024 -1.026 -12.409 1.00 96.31 179 ALA A N 1
ATOM 1383 C CA . ALA A 1 179 ? 2.684 -0.197 -11.411 1.00 96.31 179 ALA A CA 1
ATOM 1384 C C . ALA A 1 179 ? 2.006 1.169 -11.330 1.00 96.31 179 ALA A C 1
ATOM 1386 O O . ALA A 1 179 ? 1.498 1.688 -12.339 1.00 96.31 179 ALA A O 1
ATOM 1387 N N . LEU A 1 180 ? 2.006 1.732 -10.129 1.00 96.06 180 LEU A N 1
ATOM 1388 C CA . LEU A 1 180 ? 1.437 3.043 -9.903 1.00 96.06 180 LEU A CA 1
ATOM 1389 C C . LEU A 1 180 ? 2.362 4.080 -10.538 1.00 96.06 180 LEU A C 1
ATOM 1391 O O . LEU A 1 180 ? 3.561 4.116 -10.269 1.00 96.06 180 LEU A O 1
ATOM 1395 N N . ASP A 1 181 ? 1.783 4.867 -11.436 1.00 94.94 181 ASP A N 1
ATOM 1396 C CA . ASP A 1 181 ? 2.454 5.854 -12.274 1.00 94.94 181 ASP A CA 1
ATOM 1397 C C . ASP A 1 181 ? 1.511 7.052 -12.383 1.00 94.94 181 ASP A C 1
ATOM 1399 O O . ASP A 1 181 ? 0.376 6.908 -12.855 1.00 94.94 181 ASP A O 1
ATOM 1403 N N . TRP A 1 182 ? 1.963 8.216 -11.915 1.00 93.62 182 TRP A N 1
ATOM 1404 C CA . TRP A 1 182 ? 1.118 9.405 -11.820 1.00 93.62 182 TRP A CA 1
ATOM 1405 C C . TRP A 1 182 ? 0.529 9.809 -13.172 1.00 93.62 182 TRP A C 1
ATOM 1407 O O . TRP A 1 182 ? -0.676 10.027 -13.283 1.00 93.62 182 TRP A O 1
ATOM 1417 N N . ASN A 1 183 ? 1.348 9.836 -14.225 1.00 93.00 183 ASN A N 1
ATOM 1418 C CA . ASN A 1 183 ? 0.911 10.279 -15.544 1.00 93.00 183 ASN A CA 1
ATOM 1419 C C . ASN A 1 183 ? -0.163 9.336 -16.114 1.00 93.00 183 ASN A C 1
ATOM 1421 O O . ASN A 1 183 ? -1.158 9.772 -16.695 1.00 93.00 183 ASN A O 1
ATOM 1425 N N . ARG A 1 184 ? -0.007 8.023 -15.901 1.00 94.12 184 ARG A N 1
ATOM 1426 C CA . ARG A 1 184 ? -0.999 7.020 -16.324 1.00 94.12 184 ARG A CA 1
ATOM 1427 C C . ARG A 1 184 ? -2.303 7.115 -15.535 1.00 94.12 184 ARG A C 1
ATOM 1429 O O . ARG A 1 184 ? -3.361 6.889 -16.119 1.00 94.12 184 ARG A O 1
ATOM 1436 N N . VAL A 1 185 ? -2.239 7.411 -14.239 1.00 94.44 185 VAL A N 1
ATOM 1437 C CA . VAL A 1 185 ? -3.434 7.547 -13.393 1.00 94.44 185 VAL A CA 1
ATOM 1438 C C . VAL A 1 185 ? -4.196 8.823 -13.739 1.00 94.44 185 VAL A C 1
ATOM 1440 O O . VAL A 1 185 ? -5.386 8.740 -14.033 1.00 94.44 185 VAL A O 1
ATOM 1443 N N . VAL A 1 186 ? -3.509 9.967 -13.756 1.00 92.88 186 VAL A N 1
ATOM 1444 C CA . VAL A 1 186 ? -4.126 11.293 -13.899 1.00 92.88 186 VAL A CA 1
ATOM 1445 C C . VAL A 1 186 ? -4.492 11.604 -15.346 1.00 92.88 186 VAL A C 1
ATOM 1447 O O . VAL A 1 186 ? -5.649 11.883 -15.634 1.00 92.88 186 VAL A O 1
ATOM 1450 N N . HIS A 1 187 ? -3.541 11.518 -16.280 1.00 91.69 187 HIS A N 1
ATOM 1451 C CA . HIS A 1 187 ? -3.803 11.849 -17.687 1.00 91.69 187 HIS A CA 1
ATOM 1452 C C . HIS A 1 187 ? -4.288 10.645 -18.498 1.00 91.69 187 HIS A C 1
ATOM 1454 O O . HIS A 1 187 ? -5.000 10.796 -19.488 1.00 91.69 187 HIS A O 1
ATOM 1460 N N . GLY A 1 188 ? -3.900 9.433 -18.095 1.00 91.94 188 GLY A N 1
ATOM 1461 C CA . GLY A 1 188 ? -4.298 8.198 -18.770 1.00 91.94 188 GLY A CA 1
ATOM 1462 C C . GLY A 1 188 ? -5.621 7.595 -18.287 1.00 91.94 188 GLY A C 1
ATOM 1463 O O . GLY A 1 188 ? -6.027 6.573 -18.842 1.00 91.94 188 GLY A O 1
ATOM 1464 N N . ASN A 1 189 ? -6.266 8.169 -17.261 1.00 92.19 189 ASN A N 1
ATOM 1465 C CA . ASN A 1 189 ? -7.476 7.643 -16.612 1.00 92.19 189 ASN A CA 1
ATOM 1466 C C . ASN A 1 189 ? -7.351 6.174 -16.148 1.00 92.19 189 ASN A C 1
ATOM 1468 O O . ASN A 1 189 ? -8.328 5.424 -16.112 1.00 92.19 189 ASN A O 1
ATOM 1472 N N . GLN A 1 190 ? -6.142 5.729 -15.786 1.00 95.56 190 GLN A N 1
ATOM 1473 C CA . GLN A 1 190 ? -5.870 4.340 -15.390 1.00 95.56 190 GLN A CA 1
ATOM 1474 C C . GLN A 1 190 ? -5.987 4.153 -13.872 1.00 95.56 190 GLN A C 1
ATOM 1476 O O . GLN A 1 190 ? -5.045 3.705 -13.221 1.00 95.56 190 GLN A O 1
ATOM 1481 N N . ALA A 1 191 ? -7.154 4.483 -13.308 1.00 95.25 191 ALA A N 1
ATOM 1482 C CA . ALA A 1 191 ? -7.423 4.431 -11.864 1.00 95.25 191 ALA A CA 1
ATOM 1483 C C . ALA A 1 191 ? -7.221 3.038 -11.242 1.00 95.25 191 ALA A C 1
ATOM 1485 O O . ALA A 1 191 ? -6.852 2.922 -10.078 1.00 95.25 191 ALA A O 1
ATOM 1486 N N . TRP A 1 192 ? -7.386 1.973 -12.032 1.00 96.31 192 TRP A N 1
ATOM 1487 C CA . TRP A 1 192 ? -7.131 0.591 -11.615 1.00 96.31 192 TRP A CA 1
ATOM 1488 C C . TRP A 1 192 ? -5.696 0.365 -11.107 1.00 96.31 192 TRP A C 1
ATOM 1490 O O . TRP A 1 192 ? -5.470 -0.542 -10.309 1.00 96.31 192 TRP A O 1
ATOM 1500 N N . ARG A 1 193 ? -4.738 1.221 -11.494 1.00 96.94 193 ARG A N 1
ATOM 1501 C CA . ARG A 1 193 ? -3.350 1.186 -11.002 1.00 96.94 193 ARG A CA 1
ATOM 1502 C C . ARG A 1 193 ? -3.208 1.470 -9.514 1.00 96.94 193 ARG A C 1
ATOM 1504 O O . ARG A 1 193 ? -2.203 1.066 -8.940 1.00 96.94 193 ARG A O 1
ATOM 1511 N N . LEU A 1 194 ? -4.191 2.139 -8.908 1.00 96.25 194 LEU A N 1
ATOM 1512 C CA . LEU A 1 194 ? -4.231 2.377 -7.464 1.00 96.25 194 LEU A CA 1
ATOM 1513 C C . LEU A 1 194 ? -4.344 1.065 -6.679 1.00 96.25 194 LEU A C 1
ATOM 1515 O O . LEU A 1 194 ? -3.833 0.979 -5.571 1.00 96.25 194 LEU A O 1
ATOM 1519 N N . GLU A 1 195 ? -4.968 0.045 -7.267 1.00 96.19 195 GLU A N 1
ATOM 1520 C CA . GLU A 1 195 ? -5.109 -1.268 -6.639 1.00 96.19 195 GLU A CA 1
ATOM 1521 C C . GLU A 1 195 ? -4.088 -2.270 -7.192 1.00 96.19 195 GLU A C 1
ATOM 1523 O O . GLU A 1 195 ? -3.460 -3.011 -6.441 1.00 96.19 195 GLU A O 1
ATOM 1528 N N . THR A 1 196 ? -3.857 -2.301 -8.511 1.00 96.81 196 THR A N 1
ATOM 1529 C CA . THR A 1 196 ? -2.968 -3.320 -9.100 1.00 96.81 196 THR A CA 1
ATOM 1530 C C . THR A 1 196 ? -1.513 -3.186 -8.665 1.00 96.81 196 THR A C 1
ATOM 1532 O O . THR A 1 196 ? -0.792 -4.184 -8.658 1.00 96.81 196 THR A O 1
ATOM 1535 N N . SER A 1 197 ? -1.068 -1.985 -8.288 1.00 96.00 197 SER A N 1
ATOM 1536 C CA . SER A 1 197 ? 0.289 -1.749 -7.783 1.00 96.00 197 SER A CA 1
ATOM 1537 C C . SER A 1 197 ? 0.596 -2.561 -6.521 1.00 96.00 197 SER A C 1
ATOM 1539 O O . SER A 1 197 ? 1.735 -3.005 -6.359 1.00 96.00 197 SER A O 1
ATOM 1541 N N . THR A 1 198 ? -0.412 -2.826 -5.681 1.00 96.56 198 THR A N 1
ATOM 1542 C CA . THR A 1 198 ? -0.301 -3.613 -4.442 1.00 96.56 198 THR A CA 1
ATOM 1543 C C . THR A 1 198 ? 0.040 -5.083 -4.707 1.00 96.56 198 THR A C 1
ATOM 1545 O O . THR A 1 198 ? 0.615 -5.751 -3.851 1.00 96.56 198 THR A O 1
ATOM 1548 N N . TRP A 1 199 ? -0.253 -5.578 -5.912 1.00 97.25 199 TRP A N 1
ATOM 1549 C CA . TRP A 1 199 ? -0.019 -6.967 -6.326 1.00 97.25 199 TRP A CA 1
ATOM 1550 C C . TRP A 1 199 ? 1.303 -7.167 -7.080 1.00 97.25 199 TRP A C 1
ATOM 1552 O O . TRP A 1 199 ? 1.692 -8.289 -7.416 1.00 97.25 199 TRP A O 1
ATOM 1562 N N . LEU A 1 200 ? 2.002 -6.074 -7.382 1.00 97.06 200 LEU A N 1
ATOM 1563 C CA . LEU A 1 200 ? 3.276 -6.072 -8.091 1.00 97.06 200 LEU A CA 1
ATOM 1564 C C . LEU A 1 200 ? 4.428 -5.919 -7.106 1.00 97.06 200 LEU A C 1
ATOM 1566 O O . LEU A 1 200 ? 4.296 -5.278 -6.074 1.00 97.06 200 LEU A O 1
ATOM 1570 N N . HIS A 1 201 ? 5.588 -6.475 -7.445 1.00 95.69 201 HIS A N 1
ATOM 1571 C CA . HIS A 1 201 ? 6.775 -6.398 -6.599 1.00 95.69 201 HIS A CA 1
ATOM 1572 C C . HIS A 1 201 ? 8.004 -6.042 -7.431 1.00 95.69 201 HIS A C 1
ATOM 1574 O O . HIS A 1 201 ? 8.194 -6.545 -8.538 1.00 95.69 201 HIS A O 1
ATOM 1580 N N . ALA A 1 202 ? 8.851 -5.172 -6.879 1.00 93.38 202 ALA A N 1
ATOM 1581 C CA . ALA A 1 202 ? 10.039 -4.655 -7.561 1.00 93.38 202 ALA A CA 1
ATOM 1582 C C . ALA A 1 202 ? 11.125 -5.720 -7.799 1.00 93.38 202 ALA A C 1
ATOM 1584 O O . ALA A 1 202 ? 11.956 -5.557 -8.688 1.00 93.38 202 ALA A O 1
ATOM 1585 N N . GLY A 1 203 ? 11.121 -6.804 -7.021 1.00 93.94 203 GLY A N 1
ATOM 1586 C CA . GLY A 1 203 ? 12.083 -7.896 -7.119 1.00 93.94 203 GLY A CA 1
ATOM 1587 C C . GLY A 1 203 ? 11.849 -8.980 -6.071 1.00 93.94 203 GLY A C 1
ATOM 1588 O O . GLY A 1 203 ? 10.959 -8.853 -5.226 1.00 93.94 203 GLY A O 1
ATOM 1589 N N . LEU A 1 204 ? 12.651 -10.042 -6.131 1.00 94.50 204 LEU A N 1
ATOM 1590 C CA . LEU A 1 204 ? 12.515 -11.233 -5.297 1.00 94.50 204 LEU A CA 1
ATOM 1591 C C . LEU A 1 204 ? 12.719 -10.926 -3.809 1.00 94.50 204 LEU A C 1
ATOM 1593 O O . LEU A 1 204 ? 11.941 -11.397 -2.984 1.00 94.50 204 LEU A O 1
ATOM 1597 N N . ILE A 1 205 ? 13.723 -10.109 -3.469 1.00 91.38 205 ILE A N 1
ATOM 1598 C CA . ILE A 1 205 ? 14.000 -9.726 -2.072 1.00 91.38 205 ILE A CA 1
ATOM 1599 C C . ILE A 1 205 ? 12.817 -8.931 -1.508 1.00 91.38 205 ILE A C 1
ATOM 1601 O O . ILE A 1 205 ? 12.351 -9.192 -0.400 1.00 91.38 205 ILE A O 1
ATOM 1605 N N . HIS A 1 206 ? 12.288 -8.002 -2.309 1.00 92.50 206 HIS A N 1
ATOM 1606 C CA . HIS A 1 206 ? 11.137 -7.189 -1.933 1.00 92.50 206 HIS A CA 1
ATOM 1607 C C . HIS A 1 206 ? 9.873 -8.050 -1.747 1.00 92.50 206 HIS A C 1
ATOM 1609 O O . HIS A 1 206 ? 9.172 -7.895 -0.748 1.00 92.50 206 HIS A O 1
ATOM 1615 N N . LEU A 1 207 ? 9.602 -8.994 -2.656 1.00 95.19 207 LEU A N 1
ATOM 1616 C CA . LEU A 1 207 ? 8.496 -9.948 -2.518 1.00 95.19 207 LEU A CA 1
ATOM 1617 C C . LEU A 1 207 ? 8.637 -10.788 -1.245 1.00 95.19 207 LEU A C 1
ATOM 1619 O O . LEU A 1 207 ? 7.700 -10.866 -0.457 1.00 95.19 207 LEU A O 1
ATOM 1623 N N . PHE A 1 208 ? 9.807 -11.384 -1.023 1.00 94.38 208 PHE A N 1
ATOM 1624 C CA . PHE A 1 208 ? 10.059 -12.254 0.124 1.00 94.38 208 PHE A CA 1
ATOM 1625 C C . PHE A 1 208 ? 9.803 -11.542 1.458 1.00 94.38 208 PHE A C 1
ATOM 1627 O O . PHE A 1 208 ? 9.066 -12.062 2.298 1.00 94.38 208 PHE A O 1
ATOM 1634 N N . ALA A 1 209 ? 10.336 -10.326 1.618 1.00 90.62 209 ALA A N 1
ATOM 1635 C CA . ALA A 1 209 ? 10.130 -9.524 2.821 1.00 90.62 209 ALA A CA 1
ATOM 1636 C C . ALA A 1 209 ? 8.640 -9.220 3.071 1.00 90.62 209 ALA A C 1
ATOM 1638 O O . ALA A 1 209 ? 8.156 -9.392 4.194 1.00 90.62 209 ALA A O 1
ATOM 1639 N N . ASN A 1 210 ? 7.890 -8.837 2.029 1.00 94.19 210 ASN A N 1
ATOM 1640 C CA . ASN A 1 210 ? 6.452 -8.579 2.154 1.00 94.19 210 ASN A CA 1
ATOM 1641 C C . ASN A 1 210 ? 5.672 -9.846 2.511 1.00 94.19 210 ASN A C 1
ATOM 1643 O O . ASN A 1 210 ? 4.824 -9.808 3.397 1.00 94.19 210 ASN A O 1
ATOM 1647 N N . MET A 1 211 ? 5.944 -10.971 1.846 1.00 96.44 211 MET A N 1
ATOM 1648 C CA . MET A 1 211 ? 5.168 -12.197 2.046 1.00 96.44 211 MET A CA 1
ATOM 1649 C C . MET A 1 211 ? 5.407 -12.810 3.426 1.00 96.44 211 MET A C 1
ATOM 1651 O O . MET A 1 211 ? 4.449 -13.238 4.065 1.00 96.44 211 MET A O 1
ATOM 1655 N N . ILE A 1 212 ? 6.644 -12.800 3.933 1.00 93.75 212 ILE A N 1
ATOM 1656 C CA . ILE A 1 212 ? 6.913 -13.236 5.312 1.00 93.75 212 ILE A CA 1
ATOM 1657 C C . ILE A 1 212 ? 6.207 -12.327 6.315 1.00 93.75 212 ILE A C 1
ATOM 1659 O O . ILE A 1 212 ? 5.540 -12.822 7.222 1.00 93.75 212 ILE A O 1
ATOM 1663 N N . SER A 1 213 ? 6.298 -11.010 6.128 1.00 90.62 213 SER A N 1
ATOM 1664 C CA . SER A 1 213 ? 5.615 -10.047 7.000 1.00 90.62 213 SER A CA 1
ATOM 1665 C C . SER A 1 213 ? 4.098 -10.259 6.986 1.00 90.62 213 SER A C 1
ATOM 1667 O O . SER A 1 213 ? 3.462 -10.275 8.042 1.00 90.62 213 SER A O 1
ATOM 1669 N N . LEU A 1 214 ? 3.525 -10.504 5.802 1.00 94.06 214 LEU A N 1
ATOM 1670 C CA . LEU A 1 214 ? 2.107 -10.802 5.620 1.00 94.06 214 LEU A CA 1
ATOM 1671 C C . LEU A 1 214 ? 1.699 -12.101 6.317 1.00 94.06 214 LEU A C 1
ATOM 1673 O O . LEU A 1 214 ? 0.650 -12.140 6.951 1.00 94.06 214 LEU A O 1
ATOM 1677 N N . LEU A 1 215 ? 2.510 -13.156 6.235 1.00 94.00 215 LEU A N 1
ATOM 1678 C CA . LEU A 1 215 ? 2.222 -14.417 6.917 1.00 94.00 215 LEU A CA 1
ATOM 1679 C C . LEU A 1 215 ? 2.279 -14.253 8.438 1.00 94.00 215 LEU A C 1
ATOM 1681 O O . LEU A 1 215 ? 1.380 -14.725 9.123 1.00 94.00 215 LEU A O 1
ATOM 1685 N N . ILE A 1 216 ? 3.281 -13.551 8.974 1.00 88.56 216 ILE A N 1
ATOM 1686 C CA . ILE A 1 216 ? 3.434 -13.367 10.427 1.00 88.56 216 ILE A CA 1
ATOM 1687 C C . ILE A 1 216 ? 2.286 -12.524 11.000 1.00 88.56 216 ILE A C 1
ATOM 1689 O O . ILE A 1 216 ? 1.653 -12.914 11.981 1.00 88.56 216 ILE A O 1
ATOM 1693 N N . ILE A 1 217 ? 2.011 -11.369 10.391 1.00 89.19 217 ILE A N 1
ATOM 1694 C CA . ILE A 1 217 ? 1.030 -10.406 10.910 1.00 89.19 217 ILE A CA 1
ATOM 1695 C C . ILE A 1 217 ? -0.388 -10.792 10.482 1.00 89.19 217 ILE A C 1
ATOM 1697 O O . ILE A 1 217 ? -1.313 -10.831 11.295 1.00 89.19 217 ILE A O 1
ATOM 1701 N N . GLY A 1 218 ? -0.564 -11.098 9.199 1.00 91.75 218 GLY A N 1
ATOM 1702 C CA . GLY A 1 218 ? -1.863 -11.363 8.596 1.00 91.75 218 GLY A CA 1
ATOM 1703 C C . GLY A 1 218 ? -2.518 -12.626 9.138 1.00 91.75 218 GLY A C 1
ATOM 1704 O O . GLY A 1 218 ? -3.697 -12.568 9.475 1.00 91.75 218 GLY A O 1
ATOM 1705 N N . ILE A 1 219 ? -1.789 -13.744 9.277 1.00 91.19 219 ILE A N 1
ATOM 1706 C CA . ILE A 1 219 ? -2.371 -14.997 9.800 1.00 91.19 219 ILE A CA 1
ATOM 1707 C C . ILE A 1 219 ? -2.897 -14.776 11.216 1.00 91.19 219 ILE A C 1
ATOM 1709 O O . ILE A 1 219 ? -4.031 -15.150 11.504 1.00 91.19 219 ILE A O 1
ATOM 1713 N N . ARG A 1 220 ? -2.115 -14.114 12.079 1.00 88.12 220 ARG A N 1
ATOM 1714 C CA . ARG A 1 220 ? -2.532 -13.807 13.452 1.00 88.12 220 ARG A CA 1
ATOM 1715 C C . ARG A 1 220 ? -3.813 -12.970 13.475 1.00 88.12 220 ARG A C 1
ATOM 1717 O O . ARG A 1 220 ? -4.756 -13.305 14.188 1.00 88.12 220 ARG A O 1
ATOM 1724 N N . LEU A 1 221 ? -3.865 -11.906 12.673 1.00 89.62 221 LEU A N 1
ATOM 1725 C CA . LEU A 1 221 ? -5.059 -11.068 12.563 1.00 89.62 221 LEU A CA 1
ATOM 1726 C C . LEU A 1 221 ? -6.258 -11.847 12.010 1.00 89.62 221 LEU A C 1
ATOM 1728 O O . LEU A 1 221 ? -7.378 -11.679 12.491 1.00 89.62 221 LEU A O 1
ATOM 1732 N N . GLU A 1 222 ? -6.045 -12.706 11.012 1.00 93.12 222 GLU A N 1
ATOM 1733 C CA . GLU A 1 222 ? -7.114 -13.473 10.371 1.00 93.12 222 GLU A CA 1
ATOM 1734 C C . GLU A 1 222 ? -7.715 -14.496 11.338 1.00 93.12 222 GLU A C 1
ATOM 1736 O O . GLU A 1 222 ? -8.937 -14.639 11.376 1.00 93.12 222 GLU A O 1
ATOM 1741 N N . GLN A 1 223 ? -6.892 -15.137 12.172 1.00 89.31 223 GLN A N 1
ATOM 1742 C CA . GLN A 1 223 ? -7.343 -16.056 13.225 1.00 89.31 223 GLN A CA 1
ATOM 1743 C C . GLN A 1 223 ? -8.199 -15.349 14.275 1.00 89.31 223 GLN A C 1
ATOM 1745 O O . GLN A 1 223 ? -9.218 -15.896 14.696 1.00 89.31 223 GLN A O 1
ATOM 1750 N N . GLN A 1 224 ? -7.803 -14.134 14.663 1.00 85.56 224 GLN A N 1
ATOM 1751 C CA . GLN A 1 224 ? -8.441 -13.375 15.739 1.00 85.56 224 GLN A CA 1
ATOM 1752 C C . GLN A 1 224 ? -9.726 -12.660 15.294 1.00 85.56 224 GLN A C 1
ATOM 1754 O O . GLN A 1 224 ? -10.698 -12.603 16.046 1.00 85.56 224 GLN A O 1
ATOM 1759 N N . PHE A 1 225 ? -9.745 -12.099 14.082 1.00 87.62 225 PHE A N 1
ATOM 1760 C CA . PHE A 1 225 ? -10.827 -11.220 13.617 1.00 87.62 225 PHE A CA 1
ATOM 1761 C C . PHE A 1 225 ? -11.645 -11.797 12.461 1.00 87.62 225 PHE A C 1
ATOM 1763 O O . PHE A 1 225 ? -12.744 -11.312 12.176 1.00 87.62 225 PHE A O 1
ATOM 1770 N N . GLY A 1 226 ? -11.144 -12.844 11.813 1.00 90.69 226 GLY A N 1
ATOM 1771 C CA . GLY A 1 226 ? -11.776 -13.471 10.666 1.00 90.69 226 GLY A CA 1
ATOM 1772 C C . GLY A 1 226 ? -11.357 -12.865 9.329 1.00 90.69 226 GLY A C 1
ATOM 1773 O O . GLY A 1 226 ? -11.016 -11.687 9.199 1.00 90.69 226 GLY A O 1
ATOM 1774 N N . PHE A 1 227 ? -11.439 -13.709 8.304 1.00 92.81 227 PHE A N 1
ATOM 1775 C CA . PHE A 1 227 ? -10.951 -13.452 6.950 1.00 92.81 227 PHE A CA 1
ATOM 1776 C C . PHE A 1 227 ? -11.537 -12.200 6.285 1.00 92.81 227 PHE A C 1
ATOM 1778 O O . PHE A 1 227 ? -10.820 -11.483 5.593 1.00 92.81 227 PHE A O 1
ATOM 1785 N N . TRP A 1 228 ? -12.820 -11.896 6.507 1.00 93.69 228 TRP A N 1
ATOM 1786 C CA . TRP A 1 228 ? -13.481 -10.775 5.833 1.00 93.69 228 TRP A CA 1
ATOM 1787 C C . TRP A 1 228 ? -12.964 -9.419 6.326 1.00 93.69 228 TRP A C 1
ATOM 1789 O O . TRP A 1 228 ? -12.763 -8.512 5.522 1.00 93.69 228 TRP A O 1
ATOM 1799 N N . LYS A 1 229 ? -12.703 -9.290 7.636 1.00 94.44 229 LYS A N 1
ATOM 1800 C CA . LYS A 1 229 ? -12.199 -8.049 8.238 1.00 94.44 229 LYS A CA 1
ATOM 1801 C C . LYS A 1 229 ? -10.782 -7.779 7.777 1.00 94.44 229 LYS A C 1
ATOM 1803 O O . LYS A 1 229 ? -10.484 -6.689 7.307 1.00 94.44 229 LYS A O 1
ATOM 1808 N N . VAL A 1 230 ? -9.928 -8.796 7.877 1.00 94.81 230 VAL A N 1
ATOM 1809 C CA . VAL A 1 230 ? -8.516 -8.688 7.501 1.00 94.81 230 VAL A CA 1
ATOM 1810 C C . VAL A 1 230 ? -8.362 -8.455 6.005 1.00 94.81 230 VAL A C 1
ATOM 1812 O O . VAL A 1 230 ? -7.585 -7.589 5.614 1.00 94.81 230 VAL A O 1
ATOM 1815 N N . GLY A 1 231 ? -9.150 -9.144 5.176 1.00 96.06 231 GLY A N 1
ATOM 1816 C CA . GLY A 1 231 ? -9.186 -8.895 3.736 1.00 96.06 231 GLY A CA 1
ATOM 1817 C C . GLY A 1 231 ? -9.584 -7.455 3.402 1.00 96.06 231 GLY A C 1
ATOM 1818 O O . GLY A 1 231 ? -8.919 -6.815 2.592 1.00 96.06 231 GLY A O 1
ATOM 1819 N N . LEU A 1 232 ? -10.615 -6.911 4.063 1.00 97.19 232 LEU A N 1
ATOM 1820 C CA . LEU A 1 232 ? -11.058 -5.534 3.828 1.00 97.19 232 LEU A CA 1
ATOM 1821 C C . LEU A 1 232 ? -10.020 -4.503 4.291 1.00 97.19 232 LEU A C 1
ATOM 1823 O O . LEU A 1 232 ? -9.742 -3.557 3.557 1.00 97.19 232 LEU A O 1
ATOM 1827 N N . VAL A 1 233 ? -9.408 -4.704 5.464 1.00 97.62 233 VAL A N 1
ATOM 1828 C CA . VAL A 1 233 ? -8.308 -3.847 5.939 1.00 97.62 233 VAL A CA 1
ATOM 1829 C C . VAL A 1 233 ? -7.144 -3.881 4.952 1.00 97.62 233 VAL A C 1
ATOM 1831 O O . VAL A 1 233 ? -6.640 -2.819 4.600 1.00 97.62 233 VAL A O 1
ATOM 1834 N N . TYR A 1 234 ? -6.744 -5.063 4.474 1.00 97.81 234 TYR A N 1
ATOM 1835 C CA . TYR A 1 234 ? -5.646 -5.210 3.519 1.00 97.81 234 TYR A CA 1
ATOM 1836 C C . TYR A 1 234 ? -5.922 -4.445 2.215 1.00 97.81 234 TYR A C 1
ATOM 1838 O O . TYR A 1 234 ? -5.118 -3.603 1.821 1.00 97.81 234 TYR A O 1
ATOM 1846 N N . LEU A 1 235 ? -7.075 -4.683 1.581 1.00 97.88 235 LEU A N 1
ATOM 1847 C CA . LEU A 1 235 ? -7.419 -4.068 0.294 1.00 97.88 235 LEU A CA 1
ATOM 1848 C C . LEU A 1 235 ? -7.570 -2.547 0.410 1.00 97.88 235 LEU A C 1
ATOM 1850 O O . LEU A 1 235 ? -6.920 -1.794 -0.309 1.00 97.88 235 LEU A O 1
ATOM 1854 N N . VAL A 1 236 ? -8.378 -2.073 1.362 1.00 98.25 236 VAL A N 1
ATOM 1855 C CA . VAL A 1 236 ? -8.670 -0.637 1.478 1.00 98.25 236 VAL A CA 1
ATOM 1856 C C . VAL A 1 236 ? -7.438 0.141 1.942 1.00 98.25 236 VAL A C 1
ATOM 1858 O O . VAL A 1 236 ? -7.224 1.258 1.478 1.00 98.25 236 VAL A O 1
ATOM 1861 N N . SER A 1 237 ? -6.587 -0.441 2.793 1.00 98.19 237 SER A N 1
ATOM 1862 C CA . SER A 1 237 ? -5.325 0.206 3.182 1.00 98.19 237 SER A CA 1
ATOM 1863 C C . SER A 1 237 ? -4.301 0.217 2.050 1.00 98.19 237 SER A C 1
ATOM 1865 O O . SER A 1 237 ? -3.588 1.205 1.902 1.00 98.19 237 SER A O 1
ATOM 1867 N N . GLY A 1 238 ? -4.241 -0.834 1.225 1.00 97.62 238 GLY A N 1
ATOM 1868 C CA . GLY A 1 238 ? -3.445 -0.829 -0.006 1.00 97.62 238 GLY A CA 1
ATOM 1869 C C . GLY A 1 238 ? -3.866 0.310 -0.936 1.00 97.62 238 GLY A C 1
ATOM 1870 O O . GLY A 1 238 ? -3.036 1.134 -1.324 1.00 97.62 238 GLY A O 1
ATOM 1871 N N . PHE A 1 239 ? -5.172 0.430 -1.179 1.00 98.25 239 PHE A N 1
ATOM 1872 C CA . PHE A 1 239 ? -5.754 1.517 -1.961 1.00 98.25 239 PHE A CA 1
ATOM 1873 C C . PHE A 1 239 ? -5.474 2.904 -1.355 1.00 98.25 239 PHE A C 1
ATOM 1875 O O . PHE A 1 239 ? -5.030 3.807 -2.063 1.00 98.25 239 PHE A O 1
ATOM 1882 N N . GLY A 1 240 ? -5.670 3.082 -0.044 1.00 97.81 240 GLY A N 1
ATOM 1883 C CA . GLY A 1 240 ? -5.374 4.333 0.667 1.00 97.81 240 GLY A CA 1
ATOM 1884 C C . GLY A 1 240 ? -3.899 4.729 0.611 1.00 97.81 240 GLY A C 1
ATOM 1885 O O . GLY A 1 240 ? -3.581 5.898 0.384 1.00 97.81 240 GLY A O 1
ATOM 1886 N N . GLY A 1 241 ? -2.997 3.751 0.715 1.00 97.00 241 GLY A N 1
ATOM 1887 C CA . GLY A 1 241 ? -1.569 3.943 0.477 1.00 97.00 241 GLY A CA 1
ATOM 1888 C C . GLY A 1 241 ? -1.286 4.441 -0.939 1.00 97.00 241 GLY A C 1
ATOM 1889 O O . GLY A 1 241 ? -0.603 5.449 -1.105 1.00 97.00 241 GLY A O 1
ATOM 1890 N N . SER A 1 242 ? -1.861 3.808 -1.962 1.00 97.19 242 SER A N 1
ATOM 1891 C CA . SER A 1 242 ? -1.692 4.236 -3.357 1.00 97.19 242 SER A CA 1
ATOM 1892 C C . SER A 1 242 ? -2.273 5.625 -3.644 1.00 97.19 242 SER A C 1
ATOM 1894 O O . SER A 1 242 ? -1.665 6.394 -4.388 1.00 97.19 242 SER A O 1
ATOM 1896 N N . VAL A 1 243 ? -3.422 5.978 -3.054 1.00 97.19 243 VAL A N 1
ATOM 1897 C CA . VAL A 1 243 ? -4.020 7.318 -3.198 1.00 97.19 243 VAL A CA 1
ATOM 1898 C C . VAL A 1 243 ? -3.103 8.388 -2.612 1.00 97.19 243 VAL A C 1
ATOM 1900 O O . VAL A 1 243 ? -2.908 9.421 -3.249 1.00 97.19 243 VAL A O 1
ATOM 1903 N N . LEU A 1 244 ? -2.509 8.152 -1.437 1.00 95.69 244 LEU A N 1
ATOM 1904 C CA . LEU A 1 244 ? -1.559 9.110 -0.875 1.00 95.69 244 LEU A CA 1
ATOM 1905 C C . LEU A 1 244 ? -0.253 9.132 -1.676 1.00 95.69 244 LEU A C 1
ATOM 1907 O O . LEU A 1 244 ? 0.226 10.202 -2.035 1.00 95.69 244 LEU A O 1
ATOM 1911 N N . SER A 1 245 ? 0.290 7.966 -2.020 1.00 94.38 245 SER A N 1
ATOM 1912 C CA . SER A 1 245 ? 1.529 7.843 -2.789 1.00 94.38 245 SER A CA 1
ATOM 1913 C C . SER A 1 245 ? 1.473 8.571 -4.131 1.00 94.38 245 SER A C 1
ATOM 1915 O O . SER A 1 245 ? 2.379 9.340 -4.446 1.00 94.38 245 SER A O 1
ATOM 1917 N N . VAL A 1 246 ? 0.400 8.412 -4.914 1.00 93.69 246 VAL A N 1
ATOM 1918 C CA . VAL A 1 246 ? 0.339 9.008 -6.259 1.00 93.69 246 VAL A CA 1
ATOM 1919 C C . VAL A 1 246 ? 0.371 10.543 -6.230 1.00 93.69 246 VAL A C 1
ATOM 1921 O O . VAL A 1 246 ? 0.771 11.159 -7.215 1.00 93.69 246 VAL A O 1
ATOM 1924 N N . LEU A 1 247 ? -0.004 11.173 -5.111 1.00 92.06 247 LEU A N 1
ATOM 1925 C CA . LEU A 1 247 ? 0.097 12.625 -4.933 1.00 92.06 247 LEU A CA 1
ATOM 1926 C C . LEU A 1 247 ? 1.545 13.097 -4.747 1.00 92.06 247 LEU A C 1
ATOM 1928 O O . LEU A 1 247 ? 1.849 14.233 -5.103 1.00 92.06 247 LEU A O 1
ATOM 1932 N N . PHE A 1 248 ? 2.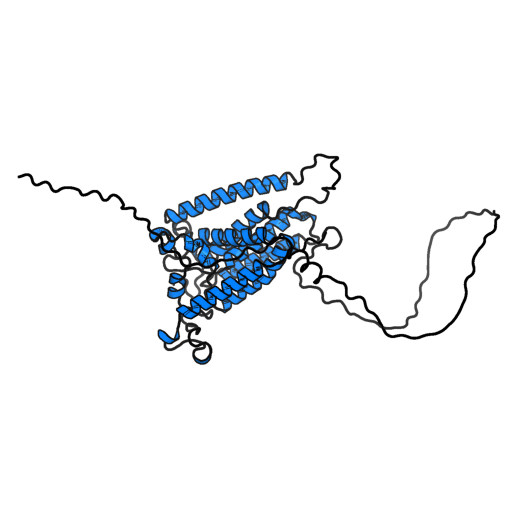425 12.243 -4.222 1.00 90.50 248 PHE A N 1
ATOM 1933 C CA . PHE A 1 248 ? 3.805 12.589 -3.866 1.00 90.50 248 PHE A CA 1
ATOM 1934 C C . PHE A 1 248 ? 4.867 11.840 -4.680 1.00 90.50 248 PHE A C 1
ATOM 1936 O O . PHE A 1 248 ? 6.050 12.172 -4.599 1.00 90.50 248 PHE A O 1
ATOM 1943 N N . ILE A 1 249 ? 4.477 10.856 -5.490 1.00 88.62 249 ILE A N 1
ATOM 1944 C CA . ILE A 1 249 ? 5.406 10.117 -6.339 1.00 88.62 249 ILE A CA 1
ATOM 1945 C C . ILE A 1 249 ? 6.067 11.040 -7.370 1.00 88.62 249 ILE A C 1
ATOM 1947 O O . ILE A 1 249 ? 5.424 11.901 -7.980 1.00 88.62 249 ILE A O 1
ATOM 1951 N N . SER A 1 250 ? 7.362 10.817 -7.609 1.00 83.56 250 SER A N 1
ATOM 1952 C CA . SER A 1 250 ? 8.086 11.483 -8.692 1.00 83.56 250 SER A CA 1
ATOM 1953 C C . SER A 1 250 ? 7.385 11.250 -10.032 1.00 83.56 250 SER A C 1
ATOM 1955 O O . SER A 1 250 ? 6.964 10.134 -10.342 1.00 83.56 250 SER A O 1
ATOM 1957 N N . ARG A 1 251 ? 7.297 12.294 -10.865 1.00 84.38 251 ARG A N 1
ATOM 1958 C CA . ARG A 1 251 ? 6.554 12.266 -12.140 1.00 84.38 251 ARG A CA 1
ATOM 1959 C C . ARG A 1 251 ? 7.083 11.238 -13.143 1.00 84.38 251 ARG A C 1
ATOM 1961 O O . ARG A 1 251 ? 6.331 10.793 -14.006 1.00 84.38 251 ARG A O 1
ATOM 1968 N N . ASN A 1 252 ? 8.346 10.838 -12.999 1.00 80.81 252 ASN A N 1
ATOM 1969 C CA . ASN A 1 252 ? 8.986 9.805 -13.819 1.00 80.81 252 ASN A CA 1
ATOM 1970 C C . ASN A 1 252 ? 9.091 8.442 -13.106 1.00 80.81 252 ASN A C 1
ATOM 1972 O O . ASN A 1 252 ? 9.396 7.430 -13.748 1.00 80.81 252 ASN A O 1
ATOM 1976 N N . GLY A 1 253 ? 8.826 8.412 -11.799 1.00 85.62 253 GLY A N 1
ATOM 1977 C CA . GLY A 1 253 ? 8.942 7.232 -10.952 1.00 85.62 253 GLY A CA 1
ATOM 1978 C C . GLY A 1 253 ? 7.747 6.290 -11.069 1.00 85.62 253 GLY A C 1
ATOM 1979 O O . GLY A 1 253 ? 6.702 6.621 -11.630 1.00 85.62 253 GLY A O 1
ATOM 1980 N N . ILE A 1 254 ? 7.917 5.087 -10.524 1.00 92.19 254 ILE A N 1
ATOM 1981 C CA . ILE A 1 254 ? 6.829 4.132 -10.307 1.00 92.19 254 ILE A CA 1
ATOM 1982 C C . ILE A 1 254 ? 6.934 3.540 -8.909 1.00 92.19 254 ILE A C 1
ATOM 1984 O O . ILE A 1 254 ? 8.035 3.407 -8.376 1.00 92.19 254 ILE A O 1
ATOM 1988 N N . THR A 1 255 ? 5.800 3.124 -8.355 1.00 92.38 255 THR A N 1
ATOM 1989 C CA . THR A 1 255 ? 5.748 2.393 -7.085 1.00 92.38 255 THR A CA 1
ATOM 1990 C C . THR A 1 255 ? 4.941 1.108 -7.236 1.00 92.38 255 THR A C 1
ATOM 1992 O O . THR A 1 255 ? 4.020 1.005 -8.059 1.00 92.38 255 THR A O 1
ATOM 1995 N N . VAL A 1 256 ? 5.349 0.094 -6.481 1.00 94.69 256 VAL A N 1
ATOM 1996 C CA . VAL A 1 256 ? 4.763 -1.248 -6.445 1.00 94.69 256 VAL A CA 1
ATOM 1997 C C . VAL A 1 256 ? 4.986 -1.843 -5.061 1.00 94.69 256 VAL A C 1
ATOM 1999 O O . VAL A 1 256 ? 6.009 -1.564 -4.435 1.00 94.69 256 VAL A O 1
ATOM 2002 N N . GLY A 1 257 ? 4.094 -2.723 -4.624 1.00 93.50 257 GLY A N 1
ATOM 2003 C CA . GLY A 1 257 ? 4.305 -3.540 -3.433 1.00 93.50 257 GLY A CA 1
ATOM 2004 C C . GLY A 1 257 ? 3.094 -3.606 -2.518 1.00 93.50 257 GLY A C 1
ATOM 2005 O O . GLY A 1 257 ? 2.324 -2.656 -2.386 1.00 93.50 257 GLY A O 1
ATOM 2006 N N . ALA A 1 258 ? 2.988 -4.727 -1.811 1.00 95.19 258 ALA A N 1
ATOM 2007 C CA . ALA A 1 258 ? 1.972 -4.957 -0.789 1.00 95.19 258 ALA A CA 1
ATOM 2008 C C . ALA A 1 258 ? 2.202 -4.153 0.508 1.00 95.19 258 ALA A C 1
ATOM 2010 O O . ALA A 1 258 ? 1.362 -4.166 1.408 1.00 95.19 258 ALA A O 1
ATOM 2011 N N . SER A 1 259 ? 3.326 -3.444 0.632 1.00 94.19 259 SER A N 1
ATOM 2012 C CA . SER A 1 259 ? 3.765 -2.846 1.893 1.00 94.19 259 SER A CA 1
ATOM 2013 C C . SER A 1 259 ? 2.804 -1.793 2.446 1.00 94.19 259 SER A C 1
ATOM 2015 O O . SER A 1 259 ? 2.640 -1.718 3.658 1.00 94.19 259 SER A O 1
ATOM 2017 N N . GLY A 1 260 ? 2.106 -1.026 1.598 1.00 94.44 260 GLY A N 1
ATOM 2018 C CA . GLY A 1 260 ? 1.063 -0.099 2.069 1.00 94.44 260 GLY A CA 1
ATOM 2019 C C . GLY A 1 260 ? -0.065 -0.825 2.816 1.00 94.44 260 GLY A C 1
ATOM 2020 O O . GLY A 1 260 ? -0.462 -0.421 3.907 1.00 94.44 260 GLY A O 1
ATOM 2021 N N . ALA A 1 261 ? -0.508 -1.973 2.294 1.00 97.00 261 ALA A N 1
ATOM 2022 C CA . ALA A 1 261 ? -1.503 -2.815 2.952 1.00 97.00 261 ALA A CA 1
ATOM 2023 C C . ALA A 1 261 ? -0.974 -3.433 4.260 1.00 97.00 261 ALA A C 1
ATOM 2025 O O . ALA A 1 261 ? -1.706 -3.501 5.247 1.00 97.00 261 ALA A O 1
ATOM 2026 N N . LEU A 1 262 ? 0.306 -3.826 4.305 1.00 95.50 262 LEU A N 1
ATOM 2027 C CA . LEU A 1 262 ? 0.954 -4.324 5.528 1.00 95.50 262 LEU A CA 1
ATOM 2028 C C . LEU A 1 262 ? 1.019 -3.268 6.631 1.00 95.50 262 LEU A C 1
ATOM 2030 O O . LEU A 1 262 ? 0.688 -3.559 7.780 1.00 95.50 262 LEU A O 1
ATOM 2034 N N . PHE A 1 263 ? 1.391 -2.038 6.282 1.00 95.12 263 PHE A N 1
ATOM 2035 C CA . PHE A 1 263 ? 1.331 -0.913 7.212 1.00 95.12 263 PHE A CA 1
ATOM 2036 C C . PHE A 1 263 ? -0.103 -0.639 7.672 1.00 95.12 263 PHE A C 1
ATOM 2038 O O . PHE A 1 263 ? -0.312 -0.317 8.839 1.00 95.12 263 PHE A O 1
ATOM 2045 N N . GLY A 1 264 ? -1.098 -0.855 6.811 1.00 96.56 264 GLY A N 1
ATOM 2046 C CA . GLY A 1 264 ? -2.505 -0.841 7.205 1.00 96.56 264 GLY A CA 1
ATOM 2047 C C . GLY A 1 264 ? -2.870 -1.898 8.244 1.00 96.56 264 GLY A C 1
ATOM 2048 O O . GLY A 1 264 ? -3.539 -1.583 9.226 1.00 96.56 264 GLY A O 1
ATOM 2049 N N . LEU A 1 265 ? -2.386 -3.134 8.096 1.00 95.50 265 LEU A N 1
ATOM 2050 C CA . LEU A 1 265 ? -2.573 -4.174 9.115 1.00 95.50 265 LEU A CA 1
ATOM 2051 C C . LEU A 1 265 ? -1.926 -3.779 10.454 1.00 95.50 265 LEU A C 1
ATOM 20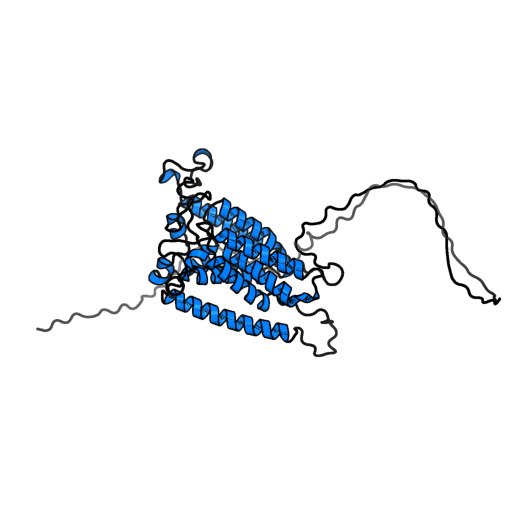53 O O . LEU A 1 265 ? -2.542 -3.971 11.501 1.00 95.50 265 LEU A O 1
ATOM 2057 N N . LEU A 1 266 ? -0.736 -3.166 10.428 1.00 93.19 266 LEU A N 1
ATOM 2058 C CA . LEU A 1 266 ? -0.087 -2.620 11.630 1.00 93.19 266 LEU A CA 1
ATOM 2059 C C . LEU A 1 266 ? -0.896 -1.475 12.262 1.00 93.19 266 LEU A C 1
ATOM 2061 O O . LEU A 1 266 ? -1.074 -1.448 13.480 1.00 93.19 266 LEU A O 1
ATOM 2065 N N . GLY A 1 267 ? -1.426 -0.555 11.453 1.00 94.75 267 GLY A N 1
ATOM 2066 C CA . GLY A 1 267 ? -2.307 0.515 11.924 1.00 94.75 267 GLY A CA 1
ATOM 2067 C C . GLY A 1 267 ? -3.581 -0.038 12.566 1.00 94.75 267 GLY A C 1
ATOM 2068 O O . GLY A 1 267 ? -3.974 0.390 13.653 1.00 94.75 267 GLY A O 1
ATOM 2069 N N . ALA A 1 268 ? -4.187 -1.055 11.953 1.00 94.38 268 ALA A N 1
ATOM 2070 C CA . ALA A 1 268 ? -5.366 -1.719 12.496 1.00 94.38 268 ALA A CA 1
ATOM 2071 C C . ALA A 1 268 ? -5.066 -2.399 13.843 1.00 94.38 268 ALA A C 1
ATOM 2073 O O . ALA A 1 268 ? -5.848 -2.246 14.782 1.00 94.38 268 ALA A O 1
ATOM 2074 N N . MET A 1 269 ? -3.908 -3.056 13.987 1.00 90.44 269 MET A N 1
ATOM 2075 C CA . MET A 1 269 ? -3.447 -3.590 15.279 1.00 90.44 269 MET A CA 1
ATOM 2076 C C . MET A 1 269 ? -3.306 -2.501 16.346 1.00 90.44 269 MET A C 1
ATOM 2078 O O . MET A 1 269 ? -3.685 -2.718 17.495 1.00 90.44 269 MET A O 1
ATOM 2082 N N . LEU A 1 270 ? -2.795 -1.321 15.986 1.00 90.62 270 LEU A N 1
ATOM 2083 C CA . LEU A 1 270 ? -2.676 -0.217 16.938 1.00 90.62 270 LEU A CA 1
ATOM 2084 C C . LEU A 1 270 ? -4.053 0.271 17.415 1.00 90.62 270 LEU A C 1
ATOM 2086 O O . LEU A 1 270 ? -4.255 0.470 18.611 1.00 90.62 270 LEU A O 1
ATOM 2090 N N . SER A 1 271 ? -5.017 0.431 16.506 1.00 90.69 271 SER A N 1
ATOM 2091 C CA . SER A 1 271 ? -6.381 0.846 16.875 1.00 90.69 271 SER A CA 1
ATOM 2092 C C . SER A 1 271 ? -7.104 -0.189 17.753 1.00 90.69 271 SER A C 1
ATOM 2094 O O . SER A 1 271 ? -7.856 0.169 18.662 1.00 90.69 271 SER A O 1
ATOM 2096 N N . GLU A 1 272 ? -6.828 -1.476 17.532 1.00 87.31 272 GLU A N 1
ATOM 2097 C CA . GLU A 1 272 ? -7.330 -2.585 18.340 1.00 87.31 272 GLU A CA 1
ATOM 2098 C C . GLU A 1 272 ? -6.780 -2.515 19.763 1.00 87.31 272 GLU A C 1
ATOM 2100 O O . GLU A 1 272 ? -7.554 -2.549 20.720 1.00 87.31 272 GLU A O 1
ATOM 2105 N N . LEU A 1 273 ? -5.468 -2.303 19.896 1.00 84.75 273 LEU A N 1
ATOM 2106 C CA . LEU A 1 273 ? -4.805 -2.139 21.185 1.00 84.75 273 LEU A CA 1
ATOM 2107 C C . LEU A 1 273 ? -5.359 -0.936 21.965 1.00 84.75 273 LEU A C 1
ATOM 2109 O O . LEU A 1 273 ? -5.561 -1.032 23.174 1.00 84.75 273 LEU A O 1
ATOM 2113 N N . ILE A 1 274 ? -5.645 0.181 21.285 1.00 84.94 274 ILE A N 1
ATOM 2114 C CA . ILE A 1 274 ? -6.272 1.366 21.899 1.00 84.94 274 ILE A CA 1
ATOM 2115 C C . ILE A 1 274 ? -7.701 1.051 22.358 1.00 84.94 274 ILE A C 1
ATOM 2117 O O . ILE A 1 274 ? -8.101 1.425 23.459 1.00 84.94 274 ILE A O 1
ATOM 2121 N N . THR A 1 275 ? -8.475 0.347 21.532 1.00 81.00 275 THR A N 1
ATOM 2122 C CA . THR A 1 275 ? -9.882 0.029 21.822 1.00 81.00 275 THR A CA 1
ATOM 2123 C C . THR A 1 275 ? -10.022 -0.979 22.965 1.00 81.00 275 THR A C 1
ATOM 2125 O O . THR A 1 275 ? -10.958 -0.881 23.760 1.00 81.00 275 THR A O 1
ATOM 2128 N N . ASN A 1 276 ? -9.082 -1.919 23.068 1.00 73.94 276 ASN A N 1
ATOM 2129 C CA . ASN A 1 276 ? -9.061 -2.999 24.055 1.00 73.94 276 ASN A CA 1
ATOM 2130 C C . ASN A 1 276 ? -7.960 -2.802 25.110 1.00 73.94 276 ASN A C 1
ATOM 2132 O O . ASN A 1 276 ? -7.442 -3.770 25.673 1.00 73.94 276 ASN A O 1
ATOM 2136 N N . TRP A 1 277 ? -7.618 -1.541 25.403 1.00 71.56 277 TRP A N 1
ATOM 2137 C CA . TRP A 1 277 ? -6.504 -1.162 26.277 1.00 71.56 277 TRP A CA 1
ATOM 2138 C C . TRP A 1 277 ? -6.505 -1.904 27.615 1.00 71.56 277 TRP A C 1
ATOM 2140 O O . TRP A 1 277 ? -5.452 -2.257 28.126 1.00 71.56 277 TRP A O 1
ATOM 2150 N N . THR A 1 278 ? -7.676 -2.181 28.187 1.00 63.09 278 THR A N 1
ATOM 2151 C CA . THR A 1 278 ? -7.822 -2.806 29.508 1.00 63.09 278 THR A CA 1
ATOM 2152 C C . THR A 1 278 ? -7.495 -4.301 29.559 1.00 63.09 278 THR A C 1
ATOM 2154 O O . THR A 1 278 ? -7.291 -4.814 30.658 1.00 63.09 278 THR A O 1
ATOM 2157 N N . ILE A 1 279 ? -7.404 -4.990 28.418 1.00 64.56 279 ILE A N 1
ATOM 2158 C CA . ILE A 1 279 ? -7.228 -6.454 28.352 1.00 64.56 279 ILE A CA 1
ATOM 2159 C C . ILE A 1 279 ? -5.745 -6.855 28.363 1.00 64.56 279 ILE A C 1
ATOM 2161 O O . ILE A 1 279 ? -5.381 -7.913 28.868 1.00 64.56 279 ILE A O 1
ATOM 2165 N N . TYR A 1 280 ? -4.860 -6.006 27.844 1.00 63.75 280 TYR A N 1
ATOM 2166 C CA . TYR A 1 280 ? -3.440 -6.334 27.738 1.00 63.75 280 TYR A CA 1
ATOM 2167 C C . TYR A 1 280 ? -2.712 -6.111 29.072 1.00 63.75 280 TYR A C 1
ATOM 2169 O O . TYR A 1 280 ? -2.905 -5.091 29.733 1.00 63.75 280 TYR A O 1
ATOM 2177 N N . SER A 1 281 ? -1.850 -7.047 29.476 1.00 58.56 281 SER A N 1
ATOM 2178 C CA . SER A 1 281 ? -1.082 -6.959 30.729 1.00 58.56 281 SER A CA 1
ATOM 2179 C C . SER A 1 281 ? 0.134 -6.029 30.614 1.00 58.56 281 SER A C 1
ATOM 2181 O O . SER A 1 281 ? 0.461 -5.327 31.566 1.00 58.56 281 SER A O 1
ATOM 2183 N N . ASN A 1 282 ? 0.757 -5.941 29.429 1.00 68.38 282 ASN A N 1
ATOM 2184 C CA . ASN A 1 282 ? 1.910 -5.072 29.155 1.00 68.38 282 ASN A CA 1
ATOM 2185 C C . ASN A 1 282 ? 1.649 -4.096 27.987 1.00 68.38 282 ASN A C 1
ATOM 2187 O O . ASN A 1 282 ? 2.276 -4.144 26.926 1.00 68.38 282 ASN A O 1
ATOM 2191 N N . ARG A 1 283 ? 0.660 -3.219 28.192 1.00 72.38 283 ARG A N 1
ATOM 2192 C CA . ARG A 1 283 ? 0.063 -2.308 27.190 1.00 72.38 283 ARG A CA 1
ATOM 2193 C C . ARG A 1 283 ? 1.079 -1.339 26.599 1.00 72.38 283 ARG A C 1
ATOM 2195 O O . ARG A 1 283 ? 1.166 -1.187 25.385 1.00 72.38 283 ARG A O 1
ATOM 2202 N N . CYS A 1 284 ? 1.869 -0.711 27.470 1.00 69.94 284 CYS A N 1
ATOM 2203 C CA . CYS A 1 284 ? 2.847 0.293 27.069 1.00 69.94 284 CYS A CA 1
ATOM 2204 C C . CYS A 1 284 ? 3.979 -0.328 26.247 1.00 69.94 284 CYS A C 1
ATOM 2206 O O . CYS A 1 284 ? 4.360 0.251 25.236 1.00 69.94 284 CYS A O 1
ATOM 2208 N N . ALA A 1 285 ? 4.466 -1.520 26.615 1.00 72.50 285 ALA A N 1
ATOM 2209 C CA . ALA A 1 285 ? 5.493 -2.206 25.832 1.00 72.50 285 ALA A CA 1
ATOM 2210 C C . ALA A 1 285 ? 4.952 -2.699 24.482 1.00 72.50 285 ALA A C 1
ATOM 2212 O O . ALA A 1 285 ? 5.631 -2.565 23.469 1.00 72.50 285 ALA A O 1
ATOM 2213 N N . ALA A 1 286 ? 3.719 -3.217 24.439 1.00 72.62 286 ALA A N 1
ATOM 2214 C CA . ALA A 1 286 ? 3.068 -3.618 23.190 1.00 72.62 286 ALA A CA 1
ATOM 2215 C C . ALA A 1 286 ? 2.894 -2.431 22.227 1.00 72.62 286 ALA A C 1
ATOM 2217 O O . ALA A 1 286 ? 3.244 -2.530 21.051 1.00 72.62 286 ALA A O 1
ATOM 2218 N N . MET A 1 287 ? 2.408 -1.296 22.737 1.00 77.75 287 MET A N 1
ATOM 2219 C CA . MET A 1 287 ? 2.235 -0.074 21.952 1.00 77.75 287 MET A CA 1
ATOM 2220 C C . MET A 1 287 ? 3.582 0.487 21.488 1.00 77.75 287 MET A C 1
ATOM 2222 O O . MET A 1 287 ? 3.740 0.797 20.309 1.00 77.75 287 MET A O 1
ATOM 2226 N N . ALA A 1 288 ? 4.564 0.570 22.390 1.00 75.50 288 ALA A N 1
ATOM 2227 C CA . ALA A 1 288 ? 5.905 1.037 22.062 1.00 75.50 288 ALA A CA 1
ATOM 2228 C C . ALA A 1 288 ? 6.557 0.153 20.993 1.00 75.50 288 ALA A C 1
ATOM 2230 O O . ALA A 1 288 ? 7.083 0.683 20.023 1.00 75.50 288 ALA A O 1
ATOM 2231 N N . ASN A 1 289 ? 6.451 -1.174 21.100 1.00 79.88 289 ASN A N 1
ATOM 2232 C CA . ASN A 1 289 ? 6.987 -2.093 20.097 1.00 79.88 289 ASN A CA 1
ATOM 2233 C C . ASN A 1 289 ? 6.329 -1.900 18.726 1.00 79.88 289 ASN A C 1
ATOM 2235 O O . ASN A 1 289 ? 7.046 -1.816 17.732 1.00 79.88 289 ASN A O 1
ATOM 2239 N N . LEU A 1 290 ? 4.996 -1.782 18.652 1.00 80.62 290 LEU A N 1
ATOM 2240 C CA . LEU A 1 290 ? 4.304 -1.507 17.383 1.00 80.62 290 LEU A CA 1
ATOM 2241 C C . LEU A 1 290 ? 4.775 -0.194 16.754 1.00 80.62 290 LEU A C 1
ATOM 2243 O O . LEU A 1 290 ? 5.079 -0.160 15.561 1.00 80.62 290 LEU A O 1
ATOM 2247 N N . ILE A 1 291 ? 4.866 0.868 17.556 1.00 81.25 291 ILE A N 1
ATOM 2248 C CA . ILE A 1 291 ? 5.305 2.189 17.094 1.00 81.25 291 ILE A CA 1
ATOM 2249 C C . ILE A 1 291 ? 6.767 2.145 16.647 1.00 81.25 291 ILE A C 1
ATOM 2251 O O . ILE A 1 291 ? 7.084 2.666 15.583 1.00 81.25 291 ILE A O 1
ATOM 2255 N N . ILE A 1 292 ? 7.648 1.493 17.407 1.00 81.75 292 ILE A N 1
ATOM 2256 C CA . ILE A 1 292 ? 9.067 1.343 17.066 1.00 81.75 292 ILE A CA 1
ATOM 2257 C C . ILE A 1 292 ? 9.217 0.560 15.763 1.00 81.75 292 ILE A C 1
ATOM 2259 O O . ILE A 1 292 ? 9.968 0.979 14.890 1.00 81.75 292 ILE A O 1
ATOM 2263 N N . ILE A 1 293 ? 8.481 -0.537 15.584 1.00 81.81 293 ILE A N 1
ATOM 2264 C CA . ILE A 1 293 ? 8.519 -1.326 14.346 1.00 81.81 293 ILE A CA 1
ATOM 2265 C C . ILE A 1 293 ? 8.031 -0.490 13.164 1.00 81.81 293 ILE A C 1
ATOM 2267 O O . ILE A 1 293 ? 8.681 -0.483 12.119 1.00 81.81 293 ILE A O 1
ATOM 2271 N N . ALA A 1 294 ? 6.922 0.236 13.316 1.00 80.19 294 ALA A N 1
ATOM 2272 C CA . ALA A 1 294 ? 6.421 1.124 12.271 1.00 80.19 294 ALA A CA 1
ATOM 2273 C C . ALA A 1 294 ? 7.442 2.226 11.937 1.00 80.19 294 ALA A C 1
ATOM 2275 O O . ALA A 1 294 ? 7.734 2.453 10.765 1.00 80.19 294 ALA A O 1
ATOM 2276 N N . ALA A 1 295 ? 8.043 2.850 12.953 1.00 81.44 295 ALA A N 1
ATOM 2277 C CA . ALA A 1 295 ? 9.044 3.900 12.796 1.00 81.44 295 ALA A CA 1
ATOM 2278 C C . ALA A 1 295 ? 10.331 3.389 12.137 1.00 81.44 295 ALA A C 1
ATOM 2280 O O . ALA A 1 295 ? 10.850 4.048 11.242 1.00 81.44 295 ALA A O 1
ATOM 2281 N N . ILE A 1 296 ? 10.823 2.205 12.518 1.00 80.06 296 ILE A N 1
ATOM 2282 C CA . ILE A 1 296 ? 11.992 1.576 11.890 1.00 80.06 296 ILE A CA 1
ATOM 2283 C C . ILE A 1 296 ? 11.701 1.270 10.422 1.00 80.06 296 ILE A C 1
ATOM 2285 O O . ILE A 1 296 ? 12.524 1.587 9.571 1.00 80.06 296 ILE A O 1
ATOM 2289 N N . ASN A 1 297 ? 10.539 0.694 10.099 1.00 81.75 297 ASN A N 1
ATOM 2290 C CA . ASN A 1 297 ? 10.197 0.405 8.705 1.00 81.75 297 ASN A CA 1
ATOM 2291 C C . ASN A 1 297 ? 10.054 1.690 7.871 1.00 81.75 297 ASN A C 1
ATOM 2293 O O . ASN A 1 297 ? 10.496 1.713 6.726 1.00 81.75 297 ASN A O 1
ATOM 2297 N N . LEU A 1 298 ? 9.518 2.768 8.452 1.00 79.69 298 LEU A N 1
ATOM 2298 C CA . LEU A 1 298 ? 9.437 4.071 7.788 1.00 79.69 298 LEU A CA 1
ATOM 2299 C C . LEU A 1 298 ? 10.824 4.722 7.627 1.00 79.69 298 LEU A C 1
ATOM 2301 O O . LEU A 1 298 ? 11.124 5.302 6.587 1.00 79.69 298 LEU A O 1
ATOM 2305 N N . ALA A 1 299 ? 11.712 4.576 8.615 1.00 74.44 299 ALA A N 1
ATOM 2306 C CA . ALA A 1 299 ? 13.096 5.042 8.531 1.00 74.44 299 ALA A CA 1
ATOM 2307 C C . ALA A 1 299 ? 13.892 4.272 7.465 1.00 74.44 299 ALA A C 1
ATOM 2309 O O . ALA A 1 299 ? 14.632 4.873 6.688 1.00 74.44 299 ALA A O 1
ATOM 2310 N N . LEU A 1 300 ? 13.694 2.954 7.366 1.00 73.44 300 LEU A N 1
ATOM 2311 C CA . LEU A 1 300 ? 14.230 2.144 6.268 1.00 73.44 300 LEU A CA 1
ATOM 2312 C C . LEU A 1 300 ? 13.657 2.570 4.915 1.00 73.44 300 LEU A C 1
ATOM 2314 O O . LEU A 1 300 ? 14.326 2.413 3.897 1.00 73.44 300 LEU A O 1
ATOM 2318 N N . GLY A 1 301 ? 12.457 3.144 4.892 1.00 66.00 301 GLY A N 1
ATOM 2319 C CA . GLY A 1 301 ? 11.857 3.664 3.675 1.00 66.00 301 GLY A CA 1
ATOM 2320 C C . GLY A 1 301 ? 12.421 4.991 3.166 1.00 66.00 301 GLY A C 1
ATOM 2321 O O . GLY A 1 301 ? 12.031 5.442 2.097 1.00 66.00 301 GLY A O 1
ATOM 2322 N N . ILE A 1 302 ? 13.393 5.576 3.876 1.00 68.88 302 ILE A N 1
ATOM 2323 C CA . ILE A 1 302 ? 14.240 6.664 3.359 1.00 68.88 302 ILE A CA 1
ATOM 2324 C C . ILE A 1 302 ? 15.228 6.131 2.299 1.00 68.88 302 ILE A C 1
ATOM 2326 O O . ILE A 1 302 ? 15.818 6.899 1.531 1.00 68.88 302 ILE A O 1
ATOM 2330 N N . LEU A 1 303 ? 15.426 4.806 2.246 1.00 67.75 303 LEU A N 1
ATOM 2331 C CA . LEU A 1 303 ? 16.226 4.164 1.211 1.00 67.75 303 LEU A CA 1
ATOM 2332 C C . LEU A 1 303 ? 15.552 4.298 -0.164 1.00 67.75 303 LEU A C 1
ATOM 2334 O O . LEU A 1 303 ? 14.331 4.172 -0.286 1.00 67.75 303 LEU A O 1
ATOM 2338 N N . PRO A 1 304 ? 16.345 4.479 -1.235 1.00 61.88 304 PRO A N 1
ATOM 2339 C CA . PRO A 1 304 ? 15.803 4.632 -2.577 1.00 61.88 304 PRO A CA 1
ATOM 2340 C C . PRO A 1 304 ? 14.958 3.415 -2.978 1.00 61.88 304 PRO A C 1
ATOM 2342 O O . PRO A 1 304 ? 15.374 2.271 -2.776 1.00 61.88 304 PRO A O 1
ATOM 2345 N N . ARG A 1 305 ? 13.829 3.680 -3.656 1.00 69.56 305 ARG A N 1
ATOM 2346 C CA . ARG A 1 305 ? 12.812 2.713 -4.142 1.00 69.56 305 ARG A CA 1
ATOM 2347 C C . ARG A 1 305 ? 11.804 2.227 -3.096 1.00 69.56 305 ARG A C 1
ATOM 2349 O O . ARG A 1 305 ? 10.994 1.362 -3.429 1.00 69.56 305 ARG A O 1
ATOM 2356 N N . VAL A 1 306 ? 11.831 2.760 -1.879 1.00 78.62 306 VAL A N 1
ATOM 2357 C CA . VAL A 1 306 ? 10.756 2.555 -0.903 1.00 78.62 306 VAL A CA 1
ATOM 2358 C C . VAL A 1 306 ? 9.832 3.766 -0.919 1.00 78.62 306 VAL A C 1
ATOM 2360 O O . VAL A 1 306 ? 10.271 4.885 -1.142 1.00 78.62 306 VAL A O 1
ATOM 2363 N N . ASP A 1 307 ? 8.537 3.528 -0.740 1.00 84.38 307 ASP A N 1
ATOM 2364 C CA . ASP A 1 307 ? 7.502 4.549 -0.834 1.00 84.38 307 ASP A CA 1
ATOM 2365 C C . ASP A 1 307 ? 6.873 4.809 0.536 1.00 84.38 307 ASP A C 1
ATOM 2367 O O . ASP A 1 307 ? 5.941 4.123 0.968 1.00 84.38 307 ASP A O 1
ATOM 2371 N N . ASN A 1 308 ? 7.399 5.820 1.223 1.00 88.50 308 ASN A N 1
ATOM 2372 C CA . ASN A 1 308 ? 6.940 6.180 2.558 1.00 88.50 308 ASN A CA 1
ATOM 2373 C C . ASN A 1 308 ? 5.546 6.814 2.562 1.00 88.50 308 ASN A C 1
ATOM 2375 O O . ASN A 1 308 ? 4.809 6.646 3.533 1.00 88.50 308 ASN A O 1
ATOM 2379 N N . PHE A 1 309 ? 5.127 7.472 1.479 1.00 91.56 309 PHE A N 1
ATOM 2380 C CA . PHE A 1 309 ? 3.758 7.980 1.376 1.00 91.56 309 PHE A CA 1
ATOM 2381 C C . PHE A 1 309 ? 2.748 6.839 1.253 1.00 91.56 309 PHE A C 1
ATOM 2383 O O . PHE A 1 309 ? 1.688 6.900 1.879 1.00 91.56 309 PHE A O 1
ATOM 2390 N N . ALA A 1 310 ? 3.093 5.758 0.546 1.00 93.25 310 ALA A N 1
ATOM 2391 C CA . ALA A 1 310 ? 2.277 4.546 0.540 1.00 93.25 310 ALA A CA 1
ATOM 2392 C C . ALA A 1 310 ? 2.164 3.920 1.937 1.00 93.25 310 ALA A C 1
ATOM 2394 O O . ALA A 1 310 ? 1.079 3.483 2.330 1.00 93.25 310 ALA A O 1
ATOM 2395 N N . HIS A 1 311 ? 3.256 3.890 2.707 1.00 94.69 311 HIS A N 1
ATOM 2396 C CA . HIS A 1 311 ? 3.254 3.357 4.077 1.00 94.69 311 HIS A CA 1
ATOM 2397 C C . HIS A 1 311 ? 2.420 4.215 5.028 1.00 94.69 311 HIS A C 1
ATOM 2399 O O . HIS A 1 311 ? 1.584 3.676 5.750 1.00 94.69 311 HIS A O 1
ATOM 2405 N N . ILE A 1 312 ? 2.585 5.540 4.991 1.00 94.31 312 ILE A N 1
ATOM 2406 C CA . ILE A 1 312 ? 1.819 6.486 5.819 1.00 94.31 312 ILE A CA 1
ATOM 2407 C C . ILE A 1 312 ? 0.327 6.410 5.481 1.00 94.31 312 ILE A C 1
ATOM 2409 O O . ILE A 1 312 ? -0.504 6.285 6.382 1.00 94.31 312 ILE A O 1
ATOM 2413 N N . GLY A 1 313 ? -0.020 6.443 4.191 1.00 96.12 313 GLY A N 1
ATOM 2414 C CA . GLY A 1 313 ? -1.410 6.389 3.739 1.00 96.12 313 GLY A CA 1
ATOM 2415 C C . GLY A 1 313 ? -2.073 5.062 4.095 1.00 96.12 313 GLY A C 1
ATOM 2416 O O . GLY A 1 313 ? -3.207 5.041 4.580 1.00 96.12 313 GLY A O 1
ATOM 2417 N N . GLY A 1 314 ? -1.339 3.958 3.938 1.00 97.25 314 GLY A N 1
ATOM 2418 C CA . GLY A 1 314 ? -1.787 2.633 4.341 1.00 97.25 314 GLY A CA 1
ATOM 2419 C C . GLY A 1 314 ? -1.997 2.520 5.848 1.00 97.25 314 GLY A C 1
ATOM 2420 O O . GLY A 1 314 ? -3.075 2.116 6.279 1.00 97.25 314 GLY A O 1
ATOM 2421 N N . PHE A 1 315 ? -1.021 2.952 6.652 1.00 96.56 315 PHE A N 1
ATOM 2422 C CA . PHE A 1 315 ? -1.109 2.947 8.114 1.00 96.56 315 PHE A CA 1
ATOM 2423 C C . PHE A 1 315 ? -2.295 3.767 8.623 1.00 96.56 315 PHE A C 1
ATOM 2425 O O . PHE A 1 315 ? -3.081 3.265 9.424 1.00 96.56 315 PHE A O 1
ATOM 2432 N N . ALA A 1 316 ? -2.459 5.001 8.135 1.00 97.69 316 ALA A N 1
ATOM 2433 C CA . ALA A 1 316 ? -3.563 5.874 8.531 1.00 97.69 316 ALA A CA 1
ATOM 2434 C C . ALA A 1 316 ? -4.925 5.263 8.169 1.00 97.69 316 ALA A C 1
ATOM 2436 O O . ALA A 1 316 ? -5.839 5.241 8.994 1.00 97.69 316 ALA A O 1
ATOM 2437 N N . THR A 1 317 ? -5.044 4.703 6.963 1.00 98.12 317 THR A N 1
ATOM 2438 C CA . THR A 1 317 ? -6.272 4.033 6.514 1.00 98.12 317 THR A CA 1
ATOM 2439 C C . THR A 1 317 ? -6.595 2.823 7.388 1.00 98.12 317 THR A C 1
ATOM 2441 O O . THR A 1 317 ? -7.718 2.693 7.875 1.00 98.12 317 THR A O 1
ATOM 2444 N N . GLY A 1 318 ? -5.610 1.961 7.640 1.00 97.19 318 GLY A N 1
ATOM 2445 C CA . GLY A 1 318 ? -5.781 0.772 8.470 1.00 97.19 318 GLY A CA 1
ATOM 2446 C C . GLY A 1 318 ? -6.084 1.094 9.931 1.00 97.19 318 GLY A C 1
ATOM 2447 O O . GLY A 1 318 ? -6.933 0.443 10.536 1.00 97.19 318 GLY A O 1
ATOM 2448 N N . PHE A 1 319 ? -5.463 2.139 10.479 1.00 96.56 319 PHE A N 1
ATOM 2449 C CA . PHE A 1 319 ? -5.737 2.647 11.823 1.00 96.56 319 PHE A CA 1
ATOM 2450 C C . PHE A 1 319 ? -7.196 3.086 11.988 1.00 96.56 319 PHE A C 1
ATOM 2452 O O . PHE A 1 319 ? -7.868 2.656 12.924 1.00 96.56 319 PHE A O 1
ATOM 2459 N N . LEU A 1 320 ? -7.724 3.869 11.044 1.00 97.38 320 LEU A N 1
ATOM 2460 C CA . LEU A 1 320 ? -9.135 4.266 11.065 1.00 97.38 320 LEU A CA 1
ATOM 2461 C C . LEU A 1 320 ? -10.064 3.065 10.834 1.00 97.38 320 LEU A C 1
ATOM 2463 O O . LEU A 1 320 ? -11.071 2.915 11.526 1.00 97.38 320 LEU A O 1
ATOM 2467 N N . LEU A 1 321 ? -9.723 2.168 9.903 1.00 96.44 321 LEU A N 1
ATOM 2468 C CA . LEU A 1 321 ? -10.516 0.964 9.646 1.00 96.44 321 LEU A CA 1
ATOM 2469 C C . LEU A 1 321 ? -10.557 0.016 10.836 1.00 96.44 321 LEU A C 1
ATOM 2471 O O . LEU A 1 321 ? -11.564 -0.667 11.016 1.00 96.44 321 LEU A O 1
ATOM 2475 N N . GLY A 1 322 ? -9.510 -0.052 11.651 1.00 93.56 322 GLY A N 1
ATOM 2476 C CA . GLY A 1 322 ? -9.519 -0.933 12.805 1.00 93.56 322 GLY A CA 1
ATOM 2477 C C . GLY A 1 322 ? -10.498 -0.478 13.896 1.00 93.56 322 GLY A C 1
ATOM 2478 O O . GLY A 1 322 ? -11.180 -1.333 14.462 1.00 93.56 322 GLY A O 1
ATOM 2479 N N . PHE A 1 323 ? -10.731 0.830 14.072 1.00 92.81 323 PHE A N 1
ATOM 2480 C CA . PHE A 1 323 ? -11.833 1.331 14.915 1.00 92.81 323 PHE A CA 1
ATOM 2481 C C . PHE A 1 323 ? -13.229 0.983 14.378 1.00 92.81 323 PHE A C 1
ATOM 2483 O O . PHE A 1 323 ? -14.185 0.902 15.148 1.00 92.81 323 PHE A O 1
ATOM 2490 N N . VAL A 1 324 ? -13.358 0.754 13.068 1.00 92.50 324 VAL A N 1
ATOM 2491 C CA . VAL A 1 324 ? -14.629 0.385 12.426 1.00 92.50 324 VAL A CA 1
ATOM 2492 C C . VAL A 1 324 ? -14.845 -1.130 12.440 1.00 92.50 324 VAL A C 1
ATOM 2494 O O . VAL A 1 324 ? -15.922 -1.614 12.782 1.00 92.50 324 VAL A O 1
ATOM 2497 N N . LEU A 1 325 ? -13.824 -1.898 12.060 1.00 90.25 325 LEU A N 1
ATOM 2498 C CA . LEU A 1 325 ? -13.939 -3.325 11.760 1.00 90.25 325 LEU A CA 1
ATOM 2499 C C . LEU A 1 325 ? -13.480 -4.212 12.917 1.00 90.25 325 LEU A C 1
ATOM 2501 O O . LEU A 1 325 ? -14.084 -5.263 13.154 1.00 90.25 325 LEU A O 1
ATOM 2505 N N . LEU A 1 326 ? -12.434 -3.821 13.649 1.00 85.62 326 LEU A N 1
ATOM 2506 C CA . LEU A 1 326 ? -11.823 -4.650 14.697 1.00 85.62 326 LEU A CA 1
ATOM 2507 C C . LEU A 1 326 ? -12.410 -4.394 16.094 1.00 85.62 326 LEU A C 1
ATOM 2509 O O . LEU A 1 326 ? -11.927 -4.949 17.078 1.00 85.62 326 LEU A O 1
ATOM 2513 N N . ILE A 1 327 ? -13.504 -3.632 16.184 1.00 79.69 327 ILE A N 1
ATOM 2514 C CA . ILE A 1 327 ? -14.232 -3.406 17.433 1.00 79.69 327 ILE A CA 1
ATOM 2515 C C . ILE A 1 327 ? -14.752 -4.732 18.020 1.00 79.69 327 ILE A C 1
ATOM 2517 O O . ILE A 1 327 ? -15.526 -5.467 17.392 1.00 79.69 327 ILE A O 1
ATOM 2521 N N . GLN A 1 328 ? -14.322 -5.048 19.243 1.00 70.50 328 GLN A N 1
ATOM 2522 C CA . GLN A 1 328 ? -14.823 -6.189 20.005 1.00 70.50 328 GLN A CA 1
ATOM 2523 C C . GLN A 1 328 ? -15.911 -5.735 20.998 1.00 70.50 328 GLN A C 1
ATOM 2525 O O . GLN A 1 328 ? -15.790 -4.661 21.598 1.00 70.50 328 GLN A O 1
ATOM 2530 N N . PRO A 1 329 ? -17.005 -6.509 21.146 1.00 63.75 329 PRO A N 1
ATOM 2531 C CA . PRO A 1 329 ? -18.027 -6.239 22.152 1.00 63.75 329 PRO A CA 1
ATOM 2532 C C . PRO A 1 329 ? -17.473 -6.486 23.561 1.00 63.75 329 PRO A C 1
ATOM 2534 O O . PRO A 1 329 ? -16.651 -7.379 23.753 1.00 63.75 329 PRO A O 1
ATOM 2537 N N . GLN A 1 330 ? -17.929 -5.709 24.545 1.00 58.16 330 GLN A N 1
ATOM 2538 C CA . GLN A 1 330 ? -17.438 -5.804 25.925 1.00 58.16 330 GLN A CA 1
ATOM 2539 C C . GLN A 1 330 ? -17.783 -7.166 26.564 1.00 58.16 330 GLN A C 1
ATOM 2541 O O . GLN A 1 330 ? -18.880 -7.699 26.362 1.00 58.16 330 GLN A O 1
ATOM 2546 N N . PHE A 1 331 ? -16.861 -7.714 27.366 1.00 50.22 331 PHE A N 1
ATOM 2547 C CA . PHE A 1 331 ? -17.108 -8.905 28.187 1.00 50.22 331 PHE A CA 1
ATOM 2548 C C . PHE A 1 331 ? -18.196 -8.597 29.224 1.00 50.22 331 PHE A C 1
ATOM 2550 O O . PHE A 1 331 ? -18.067 -7.656 30.004 1.00 50.22 331 PHE A O 1
ATOM 2557 N N . GLY A 1 332 ? -19.285 -9.371 29.201 1.00 43.97 332 GLY A N 1
ATOM 2558 C CA . GLY A 1 332 ? -20.465 -9.148 30.046 1.00 43.97 332 GLY A CA 1
ATOM 2559 C C . GLY A 1 332 ? -21.803 -9.117 29.303 1.00 43.97 332 GLY A C 1
ATOM 2560 O O . GLY A 1 332 ? -22.838 -8.958 29.945 1.00 43.97 332 GLY A O 1
ATOM 2561 N N . TRP A 1 333 ? -21.825 -9.308 27.975 1.00 46.56 333 TRP A N 1
ATOM 2562 C CA . TRP A 1 333 ? -23.063 -9.654 27.262 1.00 46.56 333 TRP A CA 1
ATOM 2563 C C . TRP A 1 333 ? -23.454 -11.099 27.598 1.00 46.56 333 TRP A C 1
ATOM 2565 O O . TRP A 1 333 ? -23.227 -12.035 26.828 1.00 46.56 333 TRP A O 1
ATOM 2575 N N . SER A 1 334 ? -23.982 -11.295 28.802 1.00 46.50 334 SER A N 1
ATOM 2576 C CA . SER A 1 334 ? -24.585 -12.553 29.217 1.00 46.50 334 SER A CA 1
ATOM 2577 C C . SER A 1 334 ? -25.798 -12.831 28.332 1.00 46.50 334 SER A C 1
ATOM 2579 O O . SER A 1 334 ? -26.596 -11.937 28.062 1.00 46.50 334 SER A O 1
ATOM 2581 N N . ALA A 1 335 ? -25.990 -14.087 27.929 1.00 53.56 335 ALA A N 1
ATOM 2582 C CA . ALA A 1 335 ? -27.174 -14.559 27.205 1.00 53.56 335 ALA A CA 1
ATOM 2583 C C . ALA A 1 335 ? -28.496 -14.447 28.012 1.00 53.56 335 ALA A C 1
ATOM 2585 O O . ALA A 1 335 ? -29.518 -14.992 27.604 1.00 53.56 335 ALA A O 1
ATOM 2586 N N . HIS A 1 336 ? -28.488 -13.726 29.139 1.00 49.94 336 HIS A N 1
ATOM 2587 C CA . HIS A 1 336 ? -29.653 -13.377 29.939 1.00 49.94 336 HIS A CA 1
ATOM 2588 C C . HIS A 1 336 ? -29.930 -11.868 29.830 1.00 49.94 336 HIS A C 1
ATOM 2590 O O . HIS A 1 336 ? -29.220 -11.065 30.440 1.00 49.94 336 HIS A O 1
ATOM 2596 N N . PRO A 1 337 ? -30.946 -11.463 29.046 1.00 52.59 337 PRO A N 1
ATOM 2597 C CA . PRO A 1 337 ? -31.276 -10.068 28.814 1.00 52.59 337 PRO A CA 1
ATOM 2598 C C . PRO A 1 337 ? -32.139 -9.551 29.969 1.00 52.59 337 PRO A C 1
ATOM 2600 O O . PRO A 1 337 ? -33.362 -9.568 29.892 1.00 52.59 337 PRO A O 1
ATOM 2603 N N . SER A 1 338 ? -31.519 -9.099 31.056 1.00 51.69 338 SER A N 1
ATOM 2604 C CA . SER A 1 338 ? -32.229 -8.361 32.116 1.00 51.69 338 SER A CA 1
ATOM 2605 C C . SER A 1 338 ? -31.757 -6.912 32.276 1.00 51.69 338 SER A C 1
ATOM 2607 O O . SER A 1 338 ? -32.239 -6.200 33.150 1.00 51.69 338 SER A O 1
ATOM 2609 N N . GLY A 1 339 ? -30.872 -6.424 31.397 1.00 52.69 339 GLY A N 1
ATOM 2610 C CA . GLY A 1 339 ? -30.446 -5.024 31.388 1.00 52.69 339 GLY A CA 1
ATOM 2611 C C . GLY A 1 339 ? -30.064 -4.526 29.996 1.00 52.69 339 GLY A C 1
ATOM 2612 O O . GLY A 1 339 ? -29.312 -5.174 29.274 1.00 52.69 339 GLY A O 1
ATOM 2613 N N . THR A 1 340 ? -30.552 -3.340 29.636 1.00 52.09 340 THR A N 1
ATOM 2614 C CA . THR A 1 340 ? -30.337 -2.619 28.366 1.00 52.09 340 THR A CA 1
ATOM 2615 C C . THR A 1 340 ? -28.922 -2.035 28.228 1.00 52.09 340 THR A C 1
ATOM 2617 O O . THR A 1 340 ? -28.751 -0.908 27.760 1.00 52.09 340 THR A O 1
ATOM 2620 N N . LYS A 1 341 ? -27.875 -2.737 28.676 1.00 55.16 341 LYS A N 1
ATOM 2621 C CA . LYS A 1 341 ? -26.503 -2.242 28.494 1.00 55.16 341 LYS A CA 1
ATOM 2622 C C . LYS A 1 341 ? -26.080 -2.468 27.042 1.00 55.16 341 LYS A C 1
ATOM 2624 O O . LYS A 1 341 ? -26.085 -3.595 26.562 1.00 55.16 341 LYS A O 1
ATOM 2629 N N . SER A 1 342 ? -25.750 -1.381 26.339 1.00 60.16 342 SER A N 1
ATOM 2630 C CA . SER A 1 342 ? -25.261 -1.408 24.954 1.00 60.16 342 SER A CA 1
ATOM 2631 C C . SER A 1 342 ? -24.078 -2.369 24.802 1.00 60.16 342 SER A C 1
ATOM 2633 O O . SER A 1 342 ? -23.175 -2.393 25.635 1.00 60.16 342 SER A O 1
ATOM 2635 N N . ARG A 1 343 ? -24.059 -3.122 23.694 1.00 66.44 343 ARG A N 1
ATOM 2636 C CA . ARG A 1 343 ? -22.981 -4.052 23.309 1.00 66.44 343 ARG A CA 1
ATOM 2637 C C . ARG A 1 343 ? -21.609 -3.365 23.158 1.00 66.44 343 ARG A C 1
ATOM 2639 O O . ARG A 1 343 ? -20.578 -4.035 23.232 1.00 66.44 343 ARG A O 1
ATOM 2646 N N . TYR A 1 344 ? -21.610 -2.047 22.948 1.00 74.25 344 TYR A N 1
ATOM 2647 C CA . TYR A 1 344 ? -20.428 -1.203 22.769 1.00 74.25 344 TYR A CA 1
ATOM 2648 C C . TYR A 1 344 ? -20.460 -0.001 23.716 1.00 74.25 344 TYR A C 1
ATOM 2650 O O . TYR A 1 344 ? -21.523 0.588 23.945 1.00 74.25 344 TYR A O 1
ATOM 2658 N N . ASN A 1 345 ? -19.289 0.397 24.217 1.00 79.69 345 ASN A N 1
ATOM 2659 C CA . ASN A 1 345 ? -19.141 1.599 25.039 1.00 79.69 345 ASN A CA 1
ATOM 2660 C C . ASN A 1 345 ? -19.309 2.866 24.182 1.00 79.69 345 ASN A C 1
ATOM 2662 O O . ASN A 1 345 ? -18.922 2.880 23.013 1.00 79.69 345 ASN A O 1
ATOM 2666 N N . ALA A 1 346 ? -19.806 3.957 24.778 1.00 84.50 346 ALA A N 1
ATOM 2667 C CA . ALA A 1 346 ? -19.995 5.239 24.085 1.00 84.50 346 ALA A CA 1
ATOM 2668 C C . ALA A 1 346 ? -18.708 5.731 23.396 1.00 84.50 346 ALA A C 1
ATOM 2670 O O . ALA A 1 346 ? -18.749 6.167 22.252 1.00 84.50 346 ALA A O 1
ATOM 2671 N N . PHE A 1 347 ? -17.554 5.558 24.049 1.00 86.62 347 PHE A N 1
ATOM 2672 C CA . PHE A 1 347 ? -16.241 5.855 23.472 1.00 86.62 347 PHE A CA 1
ATOM 2673 C C . PHE A 1 347 ? -15.962 5.077 22.175 1.00 86.62 347 PHE A C 1
ATOM 2675 O O . PHE A 1 347 ? -15.512 5.663 21.195 1.00 86.62 347 PHE A O 1
ATOM 2682 N N . GLN A 1 348 ? -16.279 3.777 22.134 1.00 85.62 348 GLN A N 1
ATOM 2683 C CA . GLN A 1 348 ? -16.065 2.959 20.937 1.00 85.62 348 GLN A CA 1
ATOM 2684 C C . GLN A 1 348 ? -16.992 3.393 19.789 1.00 85.62 348 GLN A C 1
ATOM 2686 O O . GLN A 1 348 ? -16.573 3.410 18.635 1.00 85.62 348 GLN A O 1
ATOM 2691 N N . ILE A 1 349 ? -18.232 3.791 20.101 1.00 87.56 349 ILE A N 1
ATOM 2692 C CA . ILE A 1 349 ? -19.183 4.319 19.110 1.00 87.56 349 ILE A CA 1
ATOM 2693 C C . ILE A 1 349 ? -18.694 5.663 18.552 1.00 87.56 349 ILE A C 1
ATOM 2695 O O . ILE A 1 349 ? -18.717 5.860 17.339 1.00 87.56 349 ILE A O 1
ATOM 2699 N N . VAL A 1 350 ? -18.211 6.568 19.411 1.00 91.56 350 VAL A N 1
ATOM 2700 C CA . VAL A 1 350 ? -17.653 7.864 18.988 1.00 91.56 350 VAL A CA 1
ATOM 2701 C C . VAL A 1 350 ? -16.450 7.663 18.067 1.00 91.56 350 VAL A C 1
ATOM 2703 O O . VAL A 1 350 ? -16.412 8.254 16.988 1.00 91.56 350 VAL A O 1
ATOM 2706 N N . LEU A 1 351 ? -15.504 6.796 18.446 1.00 92.25 351 LEU A N 1
ATOM 2707 C CA . LEU A 1 351 ? -14.345 6.475 17.607 1.00 92.25 351 LEU A CA 1
ATOM 2708 C C . LEU A 1 351 ? -14.752 5.872 16.262 1.00 92.25 351 LEU A C 1
ATOM 2710 O O . LEU A 1 351 ? -14.174 6.237 15.240 1.00 92.25 351 LEU A O 1
ATOM 2714 N N . LEU A 1 352 ? -15.756 4.994 16.243 1.00 93.06 352 LEU A N 1
ATOM 2715 C CA . LEU A 1 352 ? -16.276 4.409 15.010 1.00 93.06 352 LEU A CA 1
ATOM 2716 C C . LEU A 1 352 ? -16.859 5.486 14.090 1.00 93.06 352 LEU A C 1
ATOM 2718 O O . LEU A 1 352 ? -16.460 5.568 12.929 1.00 93.06 352 LEU A O 1
ATOM 2722 N N . VAL A 1 353 ? -17.769 6.328 14.592 1.00 94.19 353 VAL A N 1
ATOM 2723 C CA . VAL A 1 353 ? -18.423 7.377 13.786 1.00 94.19 353 VAL A CA 1
ATOM 2724 C C . VAL A 1 353 ? -17.395 8.372 13.251 1.00 94.19 353 VAL A C 1
ATOM 2726 O O . VAL A 1 353 ? -17.410 8.690 12.061 1.00 94.19 353 VAL A O 1
ATOM 2729 N N . LEU A 1 354 ? -16.464 8.810 14.103 1.00 96.00 354 LEU A N 1
ATOM 2730 C CA . LEU A 1 354 ? -15.382 9.704 13.700 1.00 96.00 354 LEU A CA 1
ATOM 2731 C C . LEU A 1 354 ? -14.494 9.058 12.629 1.00 96.00 354 LEU A C 1
ATOM 2733 O O . LEU A 1 354 ? -14.183 9.697 11.627 1.00 96.00 354 LEU A O 1
ATOM 2737 N N . SER A 1 355 ? -14.132 7.785 12.798 1.00 95.81 355 SER A N 1
ATOM 2738 C CA . SER A 1 355 ? -13.283 7.072 11.837 1.00 95.81 355 SER A CA 1
ATOM 2739 C C . SER A 1 355 ? -13.963 6.903 10.482 1.00 95.81 355 SER A C 1
ATOM 2741 O O . SER A 1 355 ? -13.323 7.113 9.454 1.00 95.81 355 SER A O 1
ATOM 2743 N N . VAL A 1 356 ? -15.264 6.598 10.456 1.00 96.38 356 VAL A N 1
ATOM 2744 C CA . VAL A 1 356 ? -16.044 6.537 9.208 1.00 96.38 356 VAL A CA 1
ATOM 2745 C C . VAL A 1 356 ? -16.074 7.901 8.517 1.00 96.38 356 VAL A C 1
ATOM 2747 O O . VAL A 1 356 ? -15.811 7.979 7.317 1.00 96.38 356 VAL A O 1
ATOM 2750 N N . ALA A 1 357 ? -16.342 8.979 9.260 1.00 97.31 357 ALA A N 1
ATOM 2751 C CA . ALA A 1 357 ? -16.368 10.330 8.701 1.00 97.31 357 ALA A CA 1
ATOM 2752 C C . ALA A 1 357 ? -15.004 10.731 8.108 1.00 97.31 357 ALA A C 1
ATOM 2754 O O . ALA A 1 357 ? -14.944 11.227 6.981 1.00 97.31 357 ALA A O 1
ATOM 2755 N N . LEU A 1 358 ? -13.912 10.457 8.829 1.00 97.56 358 LEU A N 1
ATOM 2756 C CA . LEU A 1 358 ? -12.548 10.742 8.379 1.00 97.56 358 LEU A CA 1
ATOM 2757 C C . LEU A 1 358 ? -12.144 9.904 7.161 1.00 97.56 358 LEU A C 1
ATOM 2759 O O . LEU A 1 358 ? -11.520 10.442 6.249 1.00 97.56 358 LEU A O 1
ATOM 2763 N N . LEU A 1 359 ? -12.526 8.624 7.103 1.00 97.50 359 LEU A N 1
ATOM 2764 C CA . LEU A 1 359 ? -12.274 7.773 5.937 1.00 97.50 359 LEU A CA 1
ATOM 2765 C C . LEU A 1 359 ? -12.987 8.312 4.693 1.00 97.50 359 LEU A C 1
ATOM 2767 O O . LEU A 1 359 ? -12.358 8.455 3.646 1.00 97.50 359 LEU A O 1
ATOM 2771 N N . ILE A 1 360 ? -14.275 8.654 4.802 1.00 97.69 360 ILE A N 1
ATOM 2772 C CA . ILE A 1 360 ? -15.053 9.189 3.674 1.00 97.69 360 ILE A CA 1
ATOM 2773 C C . ILE A 1 360 ? -14.458 10.517 3.197 1.00 97.69 360 ILE A C 1
ATOM 2775 O O . ILE A 1 360 ? -14.192 10.678 2.005 1.00 97.69 360 ILE A O 1
ATOM 2779 N N . ALA A 1 361 ? -14.214 11.453 4.119 1.00 97.44 361 ALA A N 1
ATOM 2780 C CA . ALA A 1 361 ? -13.652 12.758 3.789 1.00 97.44 361 ALA A CA 1
ATOM 2781 C C . ALA A 1 361 ? -12.239 12.639 3.193 1.00 97.44 361 ALA A C 1
ATOM 2783 O O . ALA A 1 361 ? -11.946 13.269 2.177 1.00 97.44 361 ALA A O 1
ATOM 2784 N N . GLY A 1 362 ? -11.387 11.797 3.783 1.00 96.75 362 GLY A N 1
ATOM 2785 C CA . GLY A 1 362 ? -10.015 11.566 3.338 1.00 96.75 362 GLY A CA 1
ATOM 2786 C C . GLY A 1 362 ? -9.945 10.940 1.948 1.00 96.75 362 GLY A C 1
ATOM 2787 O O . GLY A 1 362 ? -9.231 11.454 1.087 1.00 96.75 362 GLY A O 1
ATOM 2788 N N . PHE A 1 363 ? -10.726 9.887 1.683 1.00 97.62 363 PHE A N 1
ATOM 2789 C CA . PHE A 1 363 ? -10.775 9.278 0.351 1.00 97.62 363 PHE A CA 1
ATOM 2790 C C . PHE A 1 363 ? -11.364 10.220 -0.697 1.00 97.62 363 PHE A C 1
ATOM 2792 O O . PHE A 1 363 ? -10.819 10.307 -1.797 1.00 97.62 363 PHE A O 1
ATOM 2799 N N . ALA A 1 364 ? -12.432 10.954 -0.370 1.00 97.44 364 ALA A N 1
ATOM 2800 C CA . ALA A 1 364 ? -13.010 11.931 -1.288 1.00 97.44 364 ALA A CA 1
ATOM 2801 C C . ALA A 1 364 ? -11.995 13.030 -1.639 1.00 97.44 364 ALA A C 1
ATOM 2803 O O . ALA A 1 364 ? -11.738 13.272 -2.818 1.00 97.44 364 ALA A O 1
ATOM 2804 N N . ALA A 1 365 ? -11.366 13.648 -0.635 1.00 96.38 365 ALA A N 1
ATOM 2805 C CA . ALA A 1 365 ? -10.361 14.688 -0.842 1.00 96.38 365 ALA A CA 1
ATOM 2806 C C . ALA A 1 365 ? -9.133 14.164 -1.604 1.00 96.38 365 ALA A C 1
ATOM 2808 O O . ALA A 1 365 ? -8.671 14.814 -2.547 1.00 96.38 365 ALA A O 1
ATOM 2809 N N . GLY A 1 366 ? -8.638 12.978 -1.239 1.00 95.25 366 GLY A N 1
ATOM 2810 C CA . GLY A 1 366 ? -7.511 12.326 -1.898 1.00 95.25 366 GLY A CA 1
ATOM 2811 C C . GLY A 1 366 ? -7.798 12.058 -3.371 1.00 95.25 366 GLY A C 1
ATOM 2812 O O . GLY A 1 366 ? -7.076 12.551 -4.232 1.00 95.25 366 GLY A O 1
ATOM 2813 N N . LEU A 1 367 ? -8.897 11.369 -3.684 1.00 96.19 367 LEU A N 1
ATOM 2814 C CA . LEU A 1 367 ? -9.258 11.043 -5.067 1.00 96.19 367 LEU A CA 1
ATOM 2815 C C . LEU A 1 367 ? -9.529 12.293 -5.909 1.00 96.19 367 LEU A C 1
ATOM 2817 O O . LEU A 1 367 ? -9.052 12.374 -7.040 1.00 96.19 367 LEU A O 1
ATOM 2821 N N . ILE A 1 368 ? -10.225 13.296 -5.362 1.00 95.94 368 ILE A N 1
ATOM 2822 C CA . ILE A 1 368 ? -10.422 14.583 -6.048 1.00 95.94 368 ILE A CA 1
ATOM 2823 C C . ILE A 1 368 ? -9.071 15.233 -6.367 1.00 95.94 368 ILE A C 1
ATOM 2825 O O . ILE A 1 368 ? -8.882 15.723 -7.478 1.00 95.94 368 ILE A O 1
ATOM 2829 N N . SER A 1 369 ? -8.125 15.220 -5.427 1.00 94.44 369 SER A N 1
ATOM 2830 C CA . SER A 1 369 ? -6.790 15.798 -5.630 1.00 94.44 369 SER A CA 1
ATOM 2831 C C . SER A 1 369 ? -5.999 15.041 -6.697 1.00 94.44 369 SER A C 1
ATOM 2833 O O . SER A 1 369 ? -5.386 15.666 -7.564 1.00 94.44 369 SER A O 1
ATOM 2835 N N . VAL A 1 370 ? -6.077 13.705 -6.693 1.00 93.88 370 VAL A N 1
ATOM 2836 C CA . VAL A 1 370 ? -5.435 12.849 -7.701 1.00 93.88 370 VAL A CA 1
ATOM 2837 C C . VAL A 1 370 ? -5.963 13.177 -9.093 1.00 93.88 370 VAL A C 1
ATOM 2839 O O . VAL A 1 370 ? -5.180 13.509 -9.979 1.00 93.88 370 VAL A O 1
ATOM 2842 N N . PHE A 1 371 ? -7.282 13.153 -9.296 1.00 94.06 371 PHE A N 1
ATOM 2843 C CA . PHE A 1 371 ? -7.867 13.381 -10.623 1.00 94.06 371 PHE A CA 1
ATOM 2844 C C . PHE A 1 371 ? -7.835 14.847 -11.073 1.00 94.06 371 PHE A C 1
ATOM 2846 O O . PHE A 1 371 ? -7.963 15.116 -12.264 1.00 94.06 371 PHE A O 1
ATOM 2853 N N . LYS A 1 372 ? -7.601 15.794 -10.158 1.00 93.62 372 LYS A N 1
ATOM 2854 C CA . LYS A 1 372 ? -7.256 17.183 -10.503 1.00 93.62 372 LYS A CA 1
ATOM 2855 C C . LYS A 1 372 ? -5.778 17.378 -10.855 1.00 93.62 372 LYS A C 1
ATOM 2857 O O . LYS A 1 372 ? -5.402 18.479 -11.244 1.00 93.62 372 LYS A O 1
ATOM 2862 N N . GLY A 1 373 ? -4.946 16.345 -10.721 1.00 90.31 373 GLY A N 1
ATOM 2863 C CA . GLY A 1 373 ? -3.521 16.412 -11.040 1.00 90.31 373 GLY A CA 1
ATOM 2864 C C . GLY A 1 373 ? -2.696 17.223 -10.044 1.00 90.31 373 GLY A C 1
ATOM 2865 O O . GLY A 1 373 ? -1.653 17.755 -10.416 1.00 90.31 373 GLY A O 1
ATOM 2866 N N . VAL A 1 374 ? -3.142 17.316 -8.788 1.00 90.19 374 VAL A N 1
ATOM 2867 C CA . VAL A 1 374 ? -2.403 18.026 -7.736 1.00 90.19 374 VAL A CA 1
ATOM 2868 C C . VAL A 1 374 ? -1.033 17.369 -7.520 1.00 90.19 374 VAL A C 1
ATOM 2870 O O . VAL A 1 374 ? -0.902 16.142 -7.524 1.00 90.19 374 VAL A O 1
ATOM 2873 N N . ASP A 1 375 ? 0.002 18.193 -7.350 1.00 87.12 375 ASP A N 1
ATOM 2874 C CA . ASP A 1 375 ? 1.334 17.760 -6.923 1.00 87.12 375 ASP A CA 1
ATOM 2875 C C . ASP A 1 375 ? 1.519 18.048 -5.436 1.00 87.12 375 ASP A C 1
ATOM 2877 O O . ASP A 1 375 ? 1.654 19.205 -5.034 1.00 87.12 375 ASP A O 1
ATOM 2881 N N . GLY A 1 376 ? 1.538 17.005 -4.609 1.00 82.75 376 GLY A N 1
ATOM 2882 C CA . GLY A 1 376 ? 1.782 17.147 -3.176 1.00 82.75 376 GLY A CA 1
ATOM 2883 C C . GLY A 1 376 ? 3.159 17.742 -2.871 1.00 82.75 376 GLY A C 1
ATOM 2884 O O . GLY A 1 376 ? 3.303 18.483 -1.898 1.00 82.75 376 GLY A O 1
ATOM 2885 N N . ASN A 1 377 ? 4.158 17.506 -3.731 1.00 83.31 377 ASN A N 1
ATOM 2886 C CA . ASN A 1 377 ? 5.501 18.063 -3.545 1.00 83.31 377 ASN A CA 1
ATOM 2887 C C . ASN A 1 377 ? 5.548 19.576 -3.803 1.00 83.31 377 ASN A C 1
ATOM 2889 O O . ASN A 1 377 ? 6.373 20.267 -3.211 1.00 83.31 377 ASN A O 1
ATOM 2893 N N . ALA A 1 378 ? 4.640 20.123 -4.620 1.00 80.62 378 ALA A N 1
ATOM 2894 C CA . ALA A 1 378 ? 4.571 21.569 -4.853 1.00 80.62 378 ALA A CA 1
ATOM 2895 C C . ALA A 1 378 ? 4.125 22.349 -3.602 1.00 80.62 378 ALA A C 1
ATOM 2897 O O . ALA A 1 378 ? 4.434 23.530 -3.461 1.00 80.62 378 ALA A O 1
ATOM 2898 N N . HIS A 1 379 ? 3.424 21.685 -2.681 1.00 81.62 379 HIS A N 1
ATOM 2899 C CA . HIS A 1 379 ? 2.921 22.282 -1.444 1.00 81.62 379 HIS A CA 1
ATOM 2900 C C . HIS A 1 379 ? 3.826 22.025 -0.231 1.00 81.62 379 HIS A C 1
ATOM 2902 O O . HIS A 1 379 ? 3.523 22.491 0.867 1.00 81.62 379 HIS A O 1
ATOM 2908 N N . CYS A 1 380 ? 4.921 21.280 -0.402 1.00 79.19 380 CYS A N 1
ATOM 2909 C CA . CYS A 1 380 ? 5.764 20.841 0.700 1.00 79.19 380 CYS A CA 1
ATOM 2910 C C . CYS A 1 380 ? 7.211 20.623 0.242 1.00 79.19 380 CYS A C 1
ATOM 2912 O O . CYS A 1 380 ? 7.562 19.578 -0.303 1.00 79.19 380 CYS A O 1
ATOM 2914 N N . SER A 1 381 ? 8.073 21.597 0.537 1.00 73.62 381 SER A N 1
ATOM 2915 C CA . SER A 1 381 ? 9.486 21.599 0.137 1.00 73.62 381 SER A CA 1
ATOM 2916 C C . SER A 1 381 ? 10.358 20.558 0.842 1.00 73.62 381 SER A C 1
ATOM 2918 O O . SER A 1 381 ? 11.528 20.446 0.507 1.00 73.62 381 SER A O 1
ATOM 2920 N N . TRP A 1 382 ? 9.840 19.828 1.831 1.00 77.88 382 TRP A N 1
ATOM 2921 C CA . TRP A 1 382 ? 10.572 18.781 2.550 1.00 77.88 382 TRP A CA 1
ATOM 2922 C C . TRP A 1 382 ? 10.001 17.377 2.312 1.00 77.88 382 TRP A C 1
ATOM 2924 O O . TRP A 1 382 ? 10.617 16.387 2.701 1.00 77.88 382 TRP A O 1
ATOM 2934 N N . CYS A 1 383 ? 8.842 17.274 1.659 1.00 79.81 383 CYS A N 1
ATOM 2935 C CA . CYS A 1 383 ? 8.123 16.015 1.489 1.00 79.81 383 CYS A CA 1
ATOM 2936 C C . CYS A 1 383 ? 8.890 15.009 0.625 1.00 79.81 383 CYS A C 1
ATOM 2938 O O . CYS A 1 383 ? 8.796 13.806 0.860 1.00 79.81 383 CYS A O 1
ATOM 2940 N N . HIS A 1 384 ? 9.724 15.468 -0.309 1.00 72.69 384 HIS A N 1
ATOM 2941 C CA . HIS A 1 384 ? 10.569 14.575 -1.103 1.00 72.69 384 HIS A CA 1
ATOM 2942 C C . HIS A 1 384 ? 11.602 13.824 -0.247 1.00 72.69 384 HIS A C 1
ATOM 2944 O O . HIS A 1 384 ? 11.887 12.657 -0.523 1.00 72.69 384 HIS A O 1
ATOM 2950 N N . TYR A 1 385 ? 12.086 14.431 0.844 1.00 69.81 385 TYR A N 1
ATOM 2951 C CA . TYR A 1 385 ? 13.022 13.788 1.772 1.00 69.81 385 TYR A CA 1
ATOM 2952 C C . TYR A 1 385 ? 12.391 12.659 2.582 1.00 69.81 385 TYR A C 1
ATOM 2954 O O . TYR A 1 385 ? 13.114 11.790 3.066 1.00 69.81 385 TYR A O 1
ATOM 2962 N N . LEU A 1 386 ? 11.059 12.623 2.703 1.00 75.69 386 LEU A N 1
ATOM 2963 C CA . LEU A 1 386 ? 10.393 11.490 3.337 1.00 75.69 386 LEU A CA 1
ATOM 2964 C C . LEU A 1 386 ? 10.578 10.207 2.535 1.00 75.69 386 LEU A C 1
ATOM 2966 O O . LEU A 1 386 ? 10.601 9.148 3.135 1.00 75.69 386 LEU A O 1
ATOM 2970 N N . THR A 1 387 ? 10.699 10.278 1.211 1.00 70.88 387 THR A N 1
ATOM 2971 C CA . THR A 1 387 ? 10.824 9.083 0.354 1.00 70.88 387 THR A CA 1
ATOM 2972 C C . THR A 1 387 ? 12.270 8.807 -0.039 1.00 70.88 387 THR A C 1
ATOM 2974 O O . THR A 1 387 ? 12.646 7.661 -0.261 1.00 70.88 387 THR A O 1
ATOM 2977 N N . CYS A 1 388 ? 13.105 9.841 -0.144 1.00 71.19 388 CYS A N 1
ATOM 2978 C CA . CYS A 1 388 ? 14.517 9.647 -0.431 1.00 71.19 388 CYS A CA 1
ATOM 2979 C C . CYS A 1 388 ? 15.356 10.816 0.081 1.00 71.19 388 CYS A C 1
ATOM 2981 O O . CYS A 1 388 ? 15.145 11.968 -0.300 1.00 71.19 388 CYS A O 1
ATOM 2983 N N . VAL A 1 389 ? 16.364 10.504 0.896 1.00 74.56 389 VAL A N 1
ATOM 2984 C CA . VAL A 1 389 ? 17.409 11.460 1.279 1.00 74.56 389 VAL A CA 1
ATOM 2985 C C . VAL A 1 389 ? 18.646 11.211 0.410 1.00 74.56 389 VAL A C 1
ATOM 2987 O O . VAL A 1 389 ? 19.171 10.091 0.421 1.00 74.56 389 VAL A O 1
ATOM 2990 N N . PRO A 1 390 ? 19.126 12.211 -0.354 1.00 71.75 390 PRO A N 1
ATOM 2991 C CA . PRO A 1 390 ? 20.308 12.048 -1.190 1.00 71.75 390 PRO A CA 1
ATOM 2992 C C . PRO A 1 390 ? 21.557 11.913 -0.313 1.00 71.75 390 PRO A C 1
ATOM 2994 O O . PRO A 1 390 ? 21.742 12.668 0.641 1.00 71.75 390 PRO A O 1
ATOM 2997 N N . THR A 1 391 ? 22.435 10.965 -0.641 1.00 74.50 391 THR A N 1
ATOM 2998 C CA . THR A 1 391 ? 23.712 10.761 0.063 1.00 74.50 391 THR A CA 1
ATOM 2999 C C . THR A 1 391 ? 24.863 10.652 -0.935 1.00 74.50 391 THR A C 1
ATOM 3001 O O . THR A 1 391 ? 24.654 10.575 -2.146 1.00 74.50 391 THR A O 1
ATOM 3004 N N . SER A 1 392 ? 26.105 10.603 -0.448 1.00 71.44 392 SER A N 1
ATOM 3005 C CA . SER A 1 392 ? 27.277 10.356 -1.302 1.00 71.44 392 SER A CA 1
ATOM 3006 C C . SER A 1 392 ? 27.218 9.006 -2.032 1.00 71.44 392 SER A C 1
ATOM 3008 O O . SER A 1 392 ? 27.880 8.832 -3.052 1.00 71.44 392 SER A O 1
ATOM 3010 N N . SER A 1 393 ? 26.405 8.065 -1.536 1.00 64.06 393 SER A N 1
ATOM 3011 C CA . SER A 1 393 ? 26.284 6.703 -2.061 1.00 64.06 393 SER A CA 1
ATOM 3012 C C . SER A 1 393 ? 25.075 6.496 -2.987 1.00 64.06 393 SER A C 1
ATOM 3014 O O . SER A 1 393 ? 25.057 5.520 -3.736 1.00 64.06 393 SER A O 1
ATOM 3016 N N . TRP A 1 394 ? 24.072 7.388 -2.987 1.00 69.00 394 TRP A N 1
ATOM 3017 C CA . TRP A 1 394 ? 22.911 7.294 -3.886 1.00 69.00 394 TRP A CA 1
ATOM 3018 C C . TRP A 1 394 ? 22.225 8.642 -4.151 1.00 69.00 394 TRP A C 1
ATOM 3020 O O . TRP A 1 394 ? 22.179 9.531 -3.304 1.00 69.00 394 TRP A O 1
ATOM 3030 N N . LYS A 1 395 ? 21.630 8.766 -5.343 1.00 68.75 395 LYS A N 1
ATOM 3031 C CA . LYS A 1 395 ? 20.863 9.942 -5.780 1.00 68.75 395 LYS A CA 1
ATOM 3032 C C . LYS A 1 395 ? 19.367 9.627 -5.802 1.00 68.75 395 LYS A C 1
ATOM 3034 O O . LYS A 1 395 ? 18.991 8.520 -6.179 1.00 68.75 395 LYS A O 1
ATOM 3039 N N . CYS A 1 396 ? 18.547 10.609 -5.438 1.00 66.06 396 CYS A N 1
ATOM 3040 C CA . CYS A 1 396 ? 17.082 10.512 -5.426 1.00 66.06 396 CYS A CA 1
ATOM 3041 C C . CYS A 1 396 ? 16.430 10.844 -6.775 1.00 66.06 396 CYS A C 1
ATOM 3043 O O . CYS A 1 396 ? 15.257 10.551 -6.984 1.00 66.06 396 CYS A O 1
ATOM 3045 N N . ASP A 1 397 ? 17.207 11.394 -7.709 1.00 53.12 397 ASP A N 1
ATOM 3046 C CA . ASP A 1 397 ? 16.775 11.651 -9.078 1.00 53.12 397 ASP A CA 1
ATOM 3047 C C . ASP A 1 397 ? 16.956 10.388 -9.926 1.00 53.12 397 ASP A C 1
ATOM 3049 O O . ASP A 1 397 ? 18.030 10.192 -10.510 1.00 53.12 397 ASP A O 1
ATOM 3053 N N . LYS A 1 398 ? 15.938 9.516 -9.951 1.00 42.66 398 LYS A N 1
ATOM 3054 C CA . LYS A 1 398 ? 15.637 8.576 -11.051 1.00 42.66 398 LYS A CA 1
ATOM 3055 C C . LYS A 1 398 ? 14.325 7.828 -10.848 1.00 42.66 398 LYS A C 1
ATOM 3057 O O . LYS A 1 398 ? 14.239 7.036 -9.885 1.00 42.66 398 LYS A O 1
#